Protein AF-A0A0J9XZZ1-F1 (afdb_monomer)

Structure (mmCIF, N/CA/C/O backbone):
data_AF-A0A0J9XZZ1-F1
#
_entry.id   AF-A0A0J9XZZ1-F1
#
loop_
_atom_site.group_PDB
_atom_site.id
_atom_site.type_symbol
_atom_site.label_atom_id
_atom_site.label_alt_id
_atom_site.label_comp_id
_atom_site.label_asym_id
_atom_site.label_entity_id
_atom_site.label_seq_id
_atom_site.pdbx_PDB_ins_code
_atom_site.Cartn_x
_atom_site.Cartn_y
_atom_site.Cartn_z
_atom_site.occupancy
_atom_site.B_iso_or_equiv
_atom_site.auth_seq_id
_atom_site.auth_comp_id
_atom_site.auth_asym_id
_atom_site.auth_atom_id
_atom_site.pdbx_PDB_model_num
ATOM 1 N N . MET A 1 1 ? 8.839 -20.754 -28.757 1.00 64.50 1 MET A N 1
ATOM 2 C CA . MET A 1 1 ? 7.389 -20.508 -28.489 1.00 64.50 1 MET A CA 1
ATOM 3 C C . MET A 1 1 ? 6.764 -19.363 -29.302 1.00 64.50 1 MET A C 1
ATOM 5 O O . MET A 1 1 ? 5.674 -19.524 -29.850 1.00 64.50 1 MET A O 1
ATOM 9 N N . LEU A 1 2 ? 7.441 -18.215 -29.410 1.00 64.81 2 LEU A N 1
ATOM 10 C CA . LEU A 1 2 ? 6.966 -17.038 -30.154 1.00 64.81 2 LEU A CA 1
ATOM 11 C C . LEU A 1 2 ? 6.678 -17.284 -31.640 1.00 64.81 2 LEU A C 1
ATOM 13 O O . LEU A 1 2 ? 5.812 -16.622 -32.200 1.00 64.81 2 LEU A O 1
ATOM 17 N N . THR A 1 3 ? 7.357 -18.243 -32.272 1.00 63.38 3 THR A N 1
ATOM 18 C CA . THR A 1 3 ? 7.111 -18.640 -33.668 1.00 63.38 3 THR A CA 1
ATOM 19 C C . THR A 1 3 ? 5.689 -19.161 -33.862 1.00 63.38 3 THR A C 1
ATOM 21 O O . THR A 1 3 ? 4.985 -18.672 -34.736 1.00 63.38 3 THR A O 1
ATOM 24 N N . ASN A 1 4 ? 5.213 -20.037 -32.970 1.00 64.00 4 ASN A N 1
ATOM 25 C CA . ASN A 1 4 ? 3.842 -20.557 -33.011 1.00 64.00 4 ASN A CA 1
ATOM 26 C C . ASN A 1 4 ? 2.817 -19.441 -32.767 1.00 64.00 4 ASN A C 1
ATOM 28 O O . ASN A 1 4 ? 1.754 -19.420 -33.378 1.00 64.00 4 ASN A O 1
ATOM 32 N N . LEU A 1 5 ? 3.138 -18.487 -31.888 1.00 65.00 5 LEU A N 1
ATOM 33 C CA . LEU A 1 5 ? 2.266 -17.351 -31.584 1.00 65.00 5 LEU A CA 1
ATOM 34 C C . LEU A 1 5 ? 2.201 -16.369 -32.768 1.00 65.00 5 LEU A C 1
ATOM 36 O O . LEU A 1 5 ? 1.116 -15.927 -33.135 1.00 65.00 5 LEU A O 1
ATOM 40 N N . ARG A 1 6 ? 3.333 -16.116 -33.441 1.00 66.94 6 ARG A N 1
ATOM 41 C CA . ARG A 1 6 ? 3.401 -15.373 -34.710 1.00 66.94 6 ARG A CA 1
ATOM 42 C C . ARG A 1 6 ? 2.618 -16.074 -35.816 1.00 66.94 6 ARG A C 1
ATOM 44 O O . ARG A 1 6 ? 1.860 -15.417 -36.518 1.00 66.94 6 ARG A O 1
ATOM 51 N N . GLU A 1 7 ? 2.747 -17.389 -35.952 1.00 64.19 7 GLU A N 1
ATOM 52 C CA . GLU A 1 7 ? 1.983 -18.183 -36.922 1.00 64.19 7 GLU A CA 1
ATOM 53 C C . GLU A 1 7 ? 0.475 -18.125 -36.653 1.00 64.19 7 GLU A C 1
ATOM 55 O O . GLU A 1 7 ? -0.301 -17.917 -37.585 1.00 64.19 7 GLU A O 1
ATOM 60 N N . LEU A 1 8 ? 0.049 -18.220 -35.388 1.00 61.28 8 LEU A N 1
ATOM 61 C CA . LEU A 1 8 ? -1.353 -18.070 -34.989 1.00 61.28 8 LEU A CA 1
ATOM 62 C C . LEU A 1 8 ? -1.887 -16.657 -35.269 1.00 61.28 8 LEU A C 1
ATOM 64 O O . LEU A 1 8 ? -2.988 -16.520 -35.804 1.0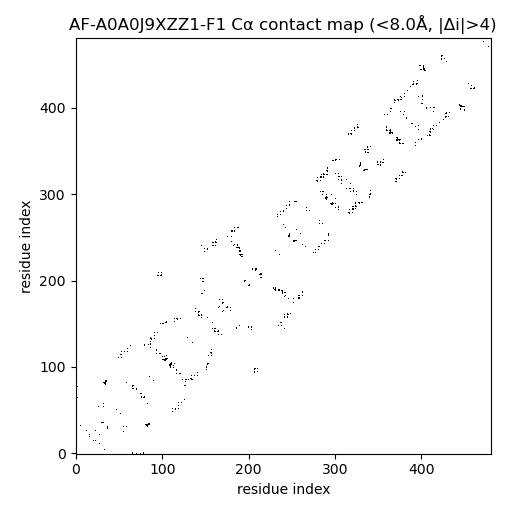0 61.28 8 LEU A O 1
ATOM 68 N N . CYS A 1 9 ? -1.113 -15.612 -34.962 1.00 62.59 9 CYS A N 1
ATOM 69 C CA . CYS A 1 9 ? -1.473 -14.225 -35.270 1.00 62.59 9 CYS A CA 1
ATOM 70 C C . CYS A 1 9 ? -1.586 -13.990 -36.784 1.00 62.59 9 CYS A C 1
ATOM 72 O O . CYS A 1 9 ? -2.584 -13.433 -37.243 1.00 62.59 9 CYS A O 1
ATOM 74 N N . ASN A 1 10 ? -0.621 -14.481 -37.564 1.00 63.28 10 ASN A N 1
ATOM 75 C CA . ASN A 1 10 ? -0.628 -14.383 -39.024 1.00 63.28 10 ASN A CA 1
ATOM 76 C C . ASN A 1 10 ? -1.812 -15.157 -39.633 1.00 63.28 10 ASN A C 1
ATOM 78 O O . ASN A 1 10 ? -2.473 -14.669 -40.551 1.00 63.28 10 ASN A O 1
ATOM 82 N N . ALA A 1 11 ? -2.143 -16.334 -39.092 1.00 60.34 11 ALA A N 1
ATOM 83 C CA . ALA A 1 11 ? -3.297 -17.124 -39.518 1.00 60.34 11 ALA A CA 1
ATOM 84 C C . ALA A 1 11 ? -4.641 -16.455 -39.171 1.00 60.34 11 ALA A C 1
ATOM 86 O O . ALA A 1 11 ? -5.602 -16.567 -39.936 1.00 60.34 11 ALA A O 1
ATOM 87 N N . ALA A 1 12 ? -4.727 -15.746 -38.041 1.00 60.12 12 ALA A N 1
ATOM 88 C CA . ALA A 1 12 ? -5.909 -14.977 -37.653 1.00 60.12 12 ALA A CA 1
ATOM 89 C C . ALA A 1 12 ? -6.093 -13.715 -38.518 1.00 60.12 12 ALA A C 1
ATOM 91 O O . ALA A 1 12 ? -7.214 -13.432 -38.944 1.00 60.12 12 ALA A O 1
ATOM 92 N N . GLN A 1 13 ? -5.005 -13.006 -38.844 1.00 58.94 13 GLN A N 1
ATOM 93 C CA . GLN A 1 13 ? -5.016 -11.875 -39.782 1.00 58.94 13 GLN A CA 1
ATOM 94 C C . GLN A 1 13 ? -5.442 -12.307 -41.192 1.00 58.94 13 GLN A C 1
ATOM 96 O O . GLN A 1 13 ? -6.276 -11.654 -41.811 1.00 58.94 13 GLN A O 1
ATOM 101 N N . ALA A 1 14 ? -4.951 -13.449 -41.681 1.00 57.34 14 ALA A N 1
ATOM 102 C CA . ALA A 1 14 ? -5.365 -13.987 -42.977 1.00 57.34 14 ALA A CA 1
ATOM 103 C C . ALA A 1 14 ? -6.866 -14.343 -43.026 1.00 57.34 14 ALA A C 1
ATOM 105 O O . ALA A 1 14 ? -7.495 -14.216 -44.075 1.00 57.34 14 ALA A O 1
ATOM 106 N N . LYS A 1 15 ? -7.461 -14.756 -41.896 1.00 54.59 15 LYS A N 1
ATOM 107 C CA . LYS A 1 15 ? -8.899 -15.064 -41.791 1.00 54.59 15 LYS A CA 1
ATOM 108 C C . LYS A 1 15 ? -9.785 -13.818 -41.698 1.00 54.59 15 LYS A C 1
ATOM 110 O O . LYS A 1 15 ? -10.879 -13.839 -42.254 1.00 54.59 15 LYS A O 1
ATOM 115 N N . SER A 1 16 ? -9.343 -12.744 -41.038 1.00 51.41 16 SER A N 1
ATOM 116 C CA . SER A 1 16 ? -10.154 -11.523 -40.888 1.00 51.41 16 SER A CA 1
ATOM 117 C C . SER A 1 16 ? -10.331 -10.752 -42.200 1.00 51.41 16 SER A C 1
ATOM 119 O O . SER A 1 16 ? -11.378 -10.150 -42.404 1.00 51.41 16 SER A O 1
ATOM 121 N N . VAL A 1 17 ? -9.370 -10.841 -43.128 1.00 52.34 17 VAL A N 1
ATOM 122 C CA . VAL A 1 17 ? -9.459 -10.247 -44.479 1.00 52.34 17 VAL A CA 1
ATOM 123 C C . VAL A 1 17 ? -10.588 -10.871 -45.320 1.00 52.34 17 VAL A C 1
ATOM 125 O O . VAL A 1 17 ? -11.098 -10.236 -46.240 1.00 52.34 17 VAL A O 1
ATOM 128 N N . VAL A 1 18 ? -11.015 -12.098 -45.001 1.00 49.97 18 VAL A N 1
ATOM 129 C CA . VAL A 1 18 ? -12.021 -12.855 -45.773 1.00 49.97 18 VAL A CA 1
ATOM 130 C C . VAL A 1 18 ? -13.457 -12.572 -45.310 1.00 49.97 18 VAL A C 1
ATOM 132 O O . VAL A 1 18 ? -14.404 -12.750 -46.073 1.00 49.97 18 VAL A O 1
ATOM 135 N N . THR A 1 19 ? -13.645 -12.085 -44.085 1.00 46.50 19 THR A N 1
ATOM 136 C CA . THR A 1 19 ? -14.959 -11.729 -43.535 1.00 46.50 19 THR A CA 1
ATOM 137 C C . THR A 1 19 ? -15.052 -10.219 -43.375 1.00 46.50 19 THR A C 1
ATOM 139 O O . THR A 1 19 ? -14.354 -9.653 -42.545 1.00 46.50 19 THR A O 1
ATOM 142 N N . SER A 1 20 ? -15.942 -9.560 -44.121 1.00 41.78 20 SER A N 1
ATOM 143 C CA . SER A 1 20 ? -16.203 -8.110 -44.080 1.00 41.78 20 SER A CA 1
ATOM 144 C C . SER A 1 20 ? -16.863 -7.618 -42.776 1.00 41.78 20 SER A C 1
ATOM 146 O O . SER A 1 20 ? -17.729 -6.746 -42.802 1.00 41.78 20 SER A O 1
ATOM 148 N N . MET A 1 21 ? -16.505 -8.199 -41.632 1.00 37.62 21 MET A N 1
ATOM 149 C CA . MET A 1 21 ? -16.756 -7.621 -40.320 1.00 37.62 21 MET A CA 1
ATOM 150 C C . MET A 1 21 ? -15.514 -6.844 -39.922 1.00 37.62 21 MET A C 1
ATOM 152 O O . MET A 1 21 ? -14.434 -7.420 -39.819 1.00 37.62 21 MET A O 1
ATOM 156 N N . THR A 1 22 ? -15.674 -5.544 -39.686 1.00 35.34 22 THR A N 1
ATOM 157 C CA . THR A 1 22 ? -14.676 -4.720 -39.010 1.00 35.34 22 THR A CA 1
ATOM 158 C C . THR A 1 22 ? -14.325 -5.397 -37.686 1.00 35.34 22 THR A C 1
ATOM 160 O O . THR A 1 22 ? -15.175 -5.460 -36.793 1.00 35.34 22 THR A O 1
ATOM 163 N N . PRO A 1 23 ? -13.101 -5.934 -37.526 1.00 40.81 23 PRO A N 1
ATOM 164 C CA . PRO A 1 23 ? -12.643 -6.377 -36.222 1.00 40.81 23 PRO A CA 1
ATOM 165 C C . PRO A 1 23 ? -12.638 -5.159 -3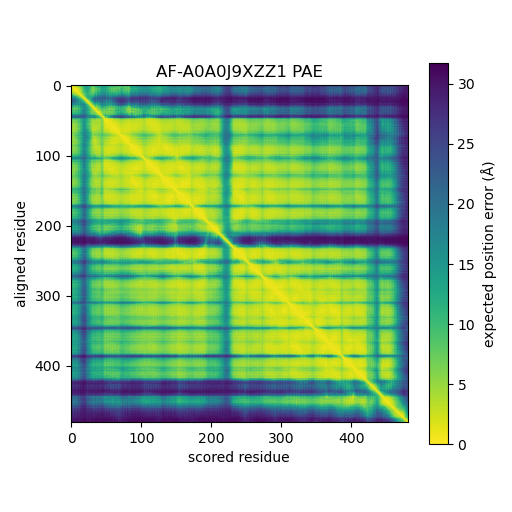5.294 1.00 40.81 23 PRO A C 1
ATOM 167 O O . PRO A 1 23 ? -12.669 -4.018 -35.758 1.00 40.81 23 PRO A O 1
ATOM 170 N N . CYS A 1 24 ? -12.529 -5.369 -33.987 1.00 38.25 24 CYS A N 1
ATOM 171 C CA . CYS A 1 24 ? -12.022 -4.330 -33.094 1.00 38.25 24 CYS A CA 1
ATOM 172 C C . CYS A 1 24 ? -10.609 -3.942 -33.600 1.00 38.25 24 CYS A C 1
ATOM 174 O O . CYS A 1 24 ? -9.622 -4.610 -33.293 1.00 38.25 24 CYS A O 1
ATOM 176 N N . ALA A 1 25 ? -10.541 -2.980 -34.526 1.00 37.47 25 ALA A N 1
ATOM 177 C CA . ALA A 1 25 ? -9.482 -2.881 -35.533 1.00 37.47 25 ALA A CA 1
ATOM 178 C C . ALA A 1 25 ? -8.163 -2.319 -34.986 1.00 37.47 25 ALA A C 1
ATOM 180 O O . ALA A 1 25 ? -7.129 -2.446 -35.636 1.00 37.47 25 ALA A O 1
ATOM 181 N N . ASP A 1 26 ? -8.162 -1.790 -33.764 1.00 43.53 26 ASP A N 1
ATOM 182 C CA . ASP A 1 26 ? -6.988 -1.128 -33.193 1.00 43.53 26 ASP A CA 1
ATOM 183 C C . ASP A 1 26 ? -5.968 -2.085 -32.560 1.00 43.53 26 ASP A C 1
ATOM 185 O O . ASP A 1 26 ? -4.861 -1.661 -32.229 1.00 43.53 26 ASP A O 1
ATOM 189 N N . PHE A 1 27 ? -6.289 -3.372 -32.400 1.00 41.88 27 PHE A N 1
ATOM 190 C CA . PHE A 1 27 ? -5.329 -4.372 -31.905 1.00 41.88 27 PHE A CA 1
ATOM 191 C C . PHE A 1 27 ? -4.660 -5.183 -33.021 1.00 41.88 27 PHE A C 1
ATOM 193 O O . PHE A 1 27 ? -3.618 -5.786 -32.785 1.00 41.88 27 PHE A O 1
ATOM 200 N N . VAL A 1 28 ? -5.234 -5.202 -34.230 1.00 43.03 28 VAL A N 1
ATOM 201 C CA . VAL A 1 28 ? -4.797 -6.088 -35.327 1.00 43.03 28 VAL A CA 1
ATOM 202 C C . VAL A 1 28 ? -3.714 -5.444 -36.202 1.00 43.03 28 VAL A C 1
ATOM 204 O O . VAL A 1 28 ? -2.901 -6.168 -36.774 1.00 43.03 28 VAL A O 1
ATOM 207 N N . SER A 1 29 ? -3.660 -4.107 -36.277 1.00 48.28 29 SER A N 1
ATOM 208 C CA . SER A 1 29 ? -2.604 -3.361 -36.986 1.00 48.28 29 SER A CA 1
ATOM 209 C C . SER A 1 29 ? -1.336 -3.131 -36.154 1.00 48.28 29 SER A C 1
ATOM 211 O O . SER A 1 29 ? -0.308 -2.753 -36.707 1.00 48.28 29 SER A O 1
ATOM 213 N N . TYR A 1 30 ? -1.397 -3.359 -34.839 1.00 55.81 30 TYR A N 1
ATOM 214 C CA . TYR A 1 30 ? -0.281 -3.163 -33.919 1.00 55.81 30 TYR A CA 1
ATOM 215 C C . TYR A 1 30 ? 0.553 -4.442 -33.830 1.00 55.81 30 TYR A C 1
ATOM 217 O O . TYR A 1 30 ? 0.082 -5.470 -33.336 1.00 55.81 30 TYR A O 1
ATOM 225 N N . ASN A 1 31 ? 1.805 -4.391 -34.290 1.00 65.19 31 ASN A N 1
ATOM 226 C CA . ASN A 1 31 ? 2.713 -5.533 -34.209 1.00 65.19 31 ASN A CA 1
ATOM 227 C C . ASN A 1 31 ? 3.281 -5.668 -32.787 1.00 65.19 31 ASN A C 1
ATOM 229 O O . ASN A 1 31 ? 4.442 -5.366 -32.523 1.00 65.19 31 ASN A O 1
ATOM 233 N N . ILE A 1 32 ? 2.444 -6.129 -31.853 1.00 65.31 32 ILE A N 1
ATOM 234 C CA . ILE A 1 32 ? 2.807 -6.310 -30.438 1.00 65.31 32 ILE A CA 1
ATOM 235 C C . ILE A 1 32 ? 3.982 -7.279 -30.233 1.00 65.31 32 ILE A C 1
ATOM 237 O O . ILE A 1 32 ? 4.609 -7.266 -29.178 1.00 65.31 32 ILE A O 1
ATOM 241 N N . LEU A 1 33 ? 4.279 -8.096 -31.251 1.00 62.78 33 LEU A N 1
ATOM 242 C CA . LEU A 1 33 ? 5.338 -9.104 -31.279 1.00 62.78 33 LEU A CA 1
ATOM 243 C C . LEU A 1 33 ? 6.678 -8.570 -31.817 1.00 62.78 33 LEU A C 1
ATOM 245 O O . LEU A 1 33 ? 7.593 -9.368 -32.059 1.00 62.78 33 LEU A O 1
ATOM 249 N N . ASP A 1 34 ? 6.775 -7.260 -32.056 1.00 70.81 34 ASP A N 1
ATOM 250 C CA . ASP A 1 34 ? 7.994 -6.574 -32.479 1.00 70.81 34 ASP A CA 1
ATOM 251 C C . ASP A 1 34 ? 8.576 -5.745 -31.331 1.00 70.81 34 ASP A C 1
ATOM 253 O O . ASP A 1 34 ? 7.894 -4.918 -30.730 1.00 70.81 34 ASP A O 1
ATOM 257 N N . ARG A 1 35 ? 9.877 -5.904 -31.089 1.00 69.94 35 ARG A N 1
ATOM 258 C CA . ARG A 1 35 ? 10.663 -5.097 -30.148 1.00 69.94 35 ARG A CA 1
ATOM 259 C C . ARG A 1 35 ? 10.578 -3.581 -30.360 1.00 69.94 35 ARG A C 1
ATOM 261 O O . ARG A 1 35 ? 10.976 -2.843 -29.471 1.00 69.94 35 ARG A O 1
ATOM 268 N N . ARG A 1 36 ? 10.127 -3.096 -31.525 1.00 72.31 36 ARG A N 1
ATOM 269 C CA . ARG A 1 36 ? 9.931 -1.669 -31.858 1.00 72.31 36 ARG A CA 1
ATOM 270 C C . ARG A 1 36 ? 8.518 -1.153 -31.579 1.00 72.31 36 ARG A C 1
ATOM 272 O O . ARG A 1 36 ? 8.249 0.016 -31.846 1.00 72.31 36 ARG A O 1
ATOM 279 N N . ASN A 1 37 ? 7.633 -1.982 -31.034 1.00 70.19 37 ASN A N 1
ATOM 280 C CA . ASN A 1 37 ? 6.243 -1.637 -30.725 1.00 70.19 37 ASN A CA 1
ATOM 281 C C . ASN A 1 37 ? 6.098 -0.341 -29.880 1.00 70.19 37 ASN A C 1
ATOM 283 O O . ASN A 1 37 ? 5.186 0.458 -30.094 1.00 70.19 37 ASN A O 1
ATOM 287 N N . TYR A 1 38 ? 7.061 -0.056 -28.999 1.00 68.94 38 TYR A N 1
ATOM 288 C CA . TYR A 1 38 ? 7.124 1.156 -28.178 1.00 68.94 38 TYR A CA 1
ATOM 289 C C . TYR A 1 38 ? 7.368 2.452 -28.964 1.00 68.94 38 TYR A C 1
ATOM 291 O O . TYR A 1 38 ? 6.961 3.520 -28.508 1.00 68.94 38 TYR A O 1
ATOM 299 N N . ALA A 1 39 ? 7.981 2.393 -30.151 1.00 65.75 39 ALA A N 1
ATOM 300 C CA . ALA A 1 39 ? 8.213 3.578 -30.976 1.00 65.75 39 ALA A CA 1
ATOM 301 C C . ALA A 1 39 ? 6.892 4.154 -31.513 1.00 65.75 39 ALA A C 1
ATOM 303 O O . ALA A 1 39 ? 6.690 5.366 -31.490 1.00 65.75 39 ALA A O 1
ATOM 304 N N . GLU A 1 40 ? 5.953 3.294 -31.915 1.00 64.50 40 GLU A N 1
ATOM 305 C CA . GLU A 1 40 ? 4.607 3.719 -32.321 1.00 64.50 40 GLU A CA 1
ATOM 306 C C . GLU A 1 40 ? 3.821 4.314 -31.144 1.00 64.50 40 GLU A C 1
ATOM 308 O O . GLU A 1 40 ? 3.109 5.303 -31.319 1.00 64.50 40 GLU A O 1
ATOM 313 N N . MET A 1 41 ? 4.009 3.774 -29.931 1.00 67.06 41 MET A N 1
ATOM 314 C CA . MET A 1 41 ? 3.420 4.331 -28.704 1.00 67.06 41 MET A CA 1
ATOM 315 C C . MET A 1 41 ? 4.002 5.708 -28.343 1.00 67.06 41 MET A C 1
ATOM 317 O O . MET A 1 41 ? 3.296 6.540 -27.780 1.00 67.06 41 MET A O 1
ATOM 321 N N . ARG A 1 42 ? 5.266 5.978 -28.697 1.00 60.62 42 ARG A N 1
ATOM 322 C CA . ARG A 1 42 ? 5.959 7.251 -28.430 1.00 60.62 42 ARG A CA 1
ATOM 323 C C . ARG A 1 42 ? 5.495 8.404 -29.326 1.00 60.62 42 ARG A C 1
ATOM 325 O O . ARG A 1 42 ? 5.581 9.559 -28.921 1.00 60.62 42 ARG A O 1
ATOM 332 N N . HIS A 1 43 ? 5.039 8.109 -30.543 1.00 55.94 43 HIS A N 1
ATOM 333 C CA . HIS A 1 43 ? 4.704 9.121 -31.555 1.00 55.94 43 HIS A CA 1
ATOM 334 C C . HIS A 1 43 ? 3.210 9.435 -31.662 1.00 55.94 43 HIS A C 1
ATOM 336 O O . HIS A 1 43 ? 2.827 10.370 -32.365 1.00 55.94 43 HIS A O 1
ATOM 342 N N . SER A 1 44 ? 2.350 8.688 -30.972 1.00 53.66 44 SER A N 1
ATOM 343 C CA . SER A 1 44 ? 0.908 8.860 -31.083 1.00 53.66 44 SER A CA 1
ATOM 344 C C . SER A 1 44 ? 0.362 9.885 -30.090 1.00 53.66 44 SER A C 1
ATOM 346 O O . SER A 1 44 ? -0.310 9.534 -29.122 1.00 53.66 44 SER A O 1
ATOM 348 N N . SER A 1 45 ? 0.607 11.165 -30.352 1.00 46.12 45 SER A N 1
ATOM 349 C CA . SER A 1 45 ? 0.080 12.300 -29.575 1.00 46.12 45 SER A CA 1
ATOM 350 C C . SER A 1 45 ? -1.458 12.427 -29.572 1.00 46.12 45 SER A C 1
ATOM 352 O O . SER A 1 45 ? -1.987 13.312 -28.911 1.00 46.12 45 SER A O 1
ATOM 354 N N . ASN A 1 46 ? -2.176 11.542 -30.276 1.00 49.00 46 ASN A N 1
ATOM 355 C CA . ASN A 1 46 ? -3.638 11.530 -30.426 1.00 49.00 46 ASN A CA 1
ATOM 356 C C . ASN A 1 46 ? -4.300 10.188 -30.049 1.00 49.00 46 ASN A C 1
ATOM 358 O O . ASN A 1 46 ? -5.478 9.981 -30.342 1.00 49.00 46 ASN A O 1
ATOM 362 N N . ASN A 1 47 ? -3.569 9.249 -29.441 1.00 61.09 47 ASN A N 1
ATOM 363 C CA . ASN A 1 47 ? -4.131 7.933 -29.140 1.00 61.09 47 ASN A CA 1
ATOM 364 C C . ASN A 1 47 ? -4.903 7.912 -27.819 1.00 61.09 47 ASN A C 1
ATOM 366 O O . ASN A 1 47 ? -4.472 8.434 -26.795 1.00 61.09 47 ASN A O 1
ATOM 370 N N . ASN A 1 48 ? -6.044 7.228 -27.854 1.00 78.12 48 ASN A N 1
ATOM 371 C CA . ASN A 1 48 ? -6.870 6.938 -26.694 1.00 78.12 48 ASN A CA 1
ATOM 372 C C . ASN A 1 48 ? -6.045 6.203 -25.614 1.00 78.12 48 ASN A C 1
ATOM 374 O O . ASN A 1 48 ? -5.568 5.089 -25.850 1.00 78.12 48 ASN A O 1
ATOM 378 N N . LEU A 1 49 ? -5.908 6.801 -24.422 1.00 81.06 49 LEU A N 1
ATOM 379 C CA . LEU A 1 49 ? -5.140 6.240 -23.301 1.00 81.06 49 LEU A CA 1
ATOM 380 C C . LEU A 1 49 ? -5.600 4.828 -22.905 1.00 81.06 49 LEU A C 1
ATOM 382 O O . LEU A 1 49 ? -4.773 4.018 -22.495 1.00 81.06 49 LEU A O 1
ATOM 386 N N . TYR A 1 50 ? -6.881 4.487 -23.094 1.00 81.50 50 TYR A N 1
ATOM 387 C CA . TYR A 1 50 ? -7.379 3.124 -22.875 1.00 81.50 50 TYR A CA 1
ATOM 388 C C . TYR A 1 50 ? -6.715 2.104 -23.807 1.00 81.50 50 TYR A C 1
ATOM 390 O O . TYR A 1 50 ? -6.375 1.000 -23.382 1.00 81.50 50 TYR A O 1
ATOM 398 N N . VAL A 1 51 ? -6.502 2.470 -25.074 1.00 80.62 51 VAL A N 1
ATOM 399 C CA . VAL A 1 51 ? -5.849 1.600 -26.062 1.00 80.62 51 VAL A CA 1
ATOM 400 C C . VAL A 1 51 ? -4.370 1.439 -25.720 1.00 80.62 51 VAL A C 1
ATOM 402 O O . VAL A 1 51 ? -3.856 0.323 -25.759 1.00 80.62 51 VAL A O 1
ATOM 405 N N . ILE A 1 52 ? -3.697 2.524 -25.326 1.00 81.25 52 ILE A N 1
ATOM 406 C CA . ILE A 1 52 ? -2.287 2.486 -24.908 1.00 81.25 52 ILE A CA 1
ATOM 407 C C . ILE A 1 52 ? -2.120 1.598 -23.668 1.00 81.25 52 ILE A C 1
ATOM 409 O O . ILE A 1 52 ? -1.305 0.675 -23.685 1.00 81.25 52 ILE A O 1
ATOM 413 N N . ALA A 1 53 ? -2.935 1.812 -22.631 1.00 83.69 53 ALA A N 1
ATOM 414 C CA . ALA A 1 53 ? -2.918 1.000 -21.417 1.00 83.69 53 ALA A CA 1
ATOM 415 C C . ALA A 1 53 ? -3.155 -0.488 -21.727 1.00 83.69 53 ALA A C 1
ATOM 417 O O . ALA A 1 53 ? -2.412 -1.346 -21.248 1.00 83.69 53 ALA A O 1
ATOM 418 N N . GLY A 1 54 ? -4.134 -0.797 -22.586 1.00 82.31 54 GLY A N 1
ATOM 419 C CA . GLY A 1 54 ? -4.411 -2.164 -23.030 1.00 82.31 54 GLY A CA 1
ATOM 420 C C . GLY A 1 54 ? -3.238 -2.804 -23.778 1.00 82.31 54 GLY A C 1
ATOM 421 O O . GLY A 1 54 ? -2.891 -3.952 -23.509 1.00 82.31 54 GLY A O 1
ATOM 422 N N . ARG A 1 55 ? -2.577 -2.067 -24.679 1.00 83.75 55 ARG A N 1
ATOM 423 C CA . ARG A 1 55 ? -1.408 -2.562 -25.427 1.00 83.75 55 ARG A CA 1
ATOM 424 C C . ARG A 1 55 ? -0.215 -2.850 -24.518 1.00 83.75 55 ARG A C 1
ATOM 426 O O . ARG A 1 55 ? 0.404 -3.900 -24.670 1.00 83.75 55 ARG A O 1
ATOM 433 N N . ILE A 1 56 ? 0.085 -1.965 -23.566 1.00 85.62 56 ILE A N 1
ATOM 434 C CA . ILE A 1 56 ? 1.186 -2.160 -22.608 1.00 85.62 56 ILE A CA 1
ATOM 435 C C . ILE A 1 56 ? 0.886 -3.341 -21.681 1.00 85.62 56 ILE A C 1
ATOM 437 O O . ILE A 1 56 ? 1.765 -4.167 -21.444 1.00 85.62 56 ILE A O 1
ATOM 441 N N . TYR A 1 57 ? -0.357 -3.463 -21.206 1.00 85.75 57 TYR A N 1
ATOM 442 C CA . TYR A 1 57 ? -0.779 -4.606 -20.400 1.00 85.75 57 TYR A CA 1
ATOM 443 C C . TYR A 1 57 ? -0.569 -5.928 -21.147 1.00 85.75 57 TYR A C 1
ATOM 445 O O . TYR A 1 57 ? 0.080 -6.831 -20.623 1.00 85.75 57 TYR A O 1
ATOM 453 N N . ILE A 1 58 ? -1.040 -6.022 -22.396 1.00 84.94 58 ILE A N 1
ATOM 454 C CA . ILE A 1 58 ? -0.854 -7.224 -23.218 1.00 84.94 58 ILE A CA 1
ATOM 455 C C . ILE A 1 58 ? 0.641 -7.491 -23.441 1.00 84.94 58 ILE A C 1
ATOM 457 O O . ILE A 1 58 ? 1.080 -8.626 -23.281 1.00 84.94 58 ILE A O 1
ATOM 461 N N . TRP A 1 59 ? 1.441 -6.465 -23.747 1.00 87.19 59 TRP A N 1
ATOM 462 C CA . TRP A 1 59 ? 2.886 -6.613 -23.938 1.00 87.19 59 TRP A CA 1
ATOM 463 C C . TRP A 1 59 ? 3.573 -7.212 -22.702 1.00 87.19 59 TRP A C 1
ATOM 465 O O . TRP A 1 59 ? 4.331 -8.178 -22.827 1.00 87.19 59 TRP A O 1
ATOM 475 N N . ARG A 1 60 ? 3.236 -6.716 -21.506 1.00 89.50 60 ARG A N 1
ATOM 476 C CA . ARG A 1 60 ? 3.712 -7.262 -20.229 1.00 89.50 60 ARG A CA 1
ATOM 477 C C . ARG A 1 60 ? 3.281 -8.703 -20.017 1.00 89.50 60 ARG A C 1
ATOM 479 O O . ARG A 1 60 ? 4.122 -9.546 -19.719 1.00 89.50 60 ARG A O 1
ATOM 486 N N . SER A 1 61 ? 2.002 -9.003 -20.227 1.00 88.88 61 SER A N 1
ATOM 487 C CA . SER A 1 61 ? 1.482 -10.363 -20.084 1.00 88.88 61 SER A CA 1
ATOM 488 C C . SER A 1 61 ? 2.135 -11.346 -21.057 1.00 88.88 61 SER A C 1
ATOM 490 O O . SER A 1 61 ? 2.362 -12.493 -20.685 1.00 88.88 61 SER A O 1
ATOM 492 N N . LEU A 1 62 ? 2.486 -10.922 -22.278 1.00 87.56 62 LEU A N 1
ATOM 493 C CA . LEU A 1 62 ? 3.236 -11.768 -23.211 1.00 87.56 62 LEU A CA 1
ATOM 494 C C . LEU A 1 62 ? 4.661 -12.037 -22.726 1.00 87.56 62 LEU A C 1
ATOM 496 O O . LEU A 1 62 ? 5.120 -13.173 -22.841 1.00 87.56 62 LEU A O 1
ATOM 500 N N . CYS A 1 63 ? 5.352 -11.030 -22.185 1.00 89.38 63 CYS A N 1
ATOM 501 C CA . CYS A 1 63 ? 6.694 -11.215 -21.629 1.00 89.38 63 CYS A CA 1
ATOM 502 C C . CYS A 1 63 ? 6.662 -12.192 -20.444 1.00 89.38 63 CYS A C 1
ATOM 504 O O . CYS A 1 63 ? 7.417 -13.163 -20.438 1.00 89.38 63 CYS A O 1
ATOM 506 N N . GLU A 1 64 ? 5.725 -12.006 -19.509 1.00 91.00 64 GLU A N 1
ATOM 507 C CA . GLU A 1 64 ? 5.503 -12.915 -18.374 1.00 91.00 64 GLU A CA 1
ATOM 508 C C . GLU A 1 64 ? 5.157 -14.336 -18.842 1.00 91.00 64 GLU A C 1
ATOM 510 O O . GLU A 1 64 ? 5.713 -15.315 -18.346 1.00 91.00 64 GLU A O 1
ATOM 515 N N . TYR A 1 65 ? 4.277 -14.467 -19.839 1.00 89.00 65 TYR A N 1
ATOM 516 C CA . TYR A 1 65 ? 3.923 -15.763 -20.414 1.00 89.00 65 TYR A CA 1
ATOM 517 C C . TYR A 1 65 ? 5.143 -16.470 -21.014 1.00 89.00 65 TYR A C 1
ATOM 519 O O . TYR A 1 65 ? 5.345 -17.656 -20.747 1.00 89.00 65 TYR A O 1
ATOM 527 N N . CYS A 1 66 ? 5.972 -15.754 -21.782 1.00 87.94 66 CYS A N 1
ATOM 528 C CA . CYS A 1 66 ? 7.193 -16.313 -22.360 1.00 87.94 66 CYS A CA 1
ATOM 529 C C . CYS A 1 66 ? 8.179 -16.745 -21.270 1.00 87.94 66 CYS A C 1
ATOM 531 O O . CYS A 1 66 ? 8.769 -17.812 -21.386 1.00 87.94 66 CYS A O 1
ATOM 533 N N . GLN A 1 67 ? 8.323 -15.968 -20.193 1.00 87.69 67 GLN A N 1
ATOM 534 C CA . GLN A 1 67 ? 9.185 -16.328 -19.065 1.00 87.69 67 GLN A CA 1
ATOM 535 C C . GLN A 1 67 ? 8.722 -17.593 -18.341 1.00 87.69 67 GLN A C 1
ATOM 537 O O . GLN A 1 67 ? 9.548 -18.443 -18.019 1.00 87.69 67 GLN A O 1
ATOM 542 N N . LEU A 1 68 ? 7.418 -17.721 -18.086 1.00 88.31 68 LEU A N 1
ATOM 543 C CA . LEU A 1 68 ? 6.858 -18.843 -17.329 1.00 88.31 68 LEU A CA 1
ATOM 544 C C . LEU A 1 68 ? 6.813 -20.152 -18.122 1.00 88.31 68 LEU A C 1
ATOM 546 O O . LEU A 1 68 ? 6.829 -21.222 -17.519 1.00 88.31 68 LEU A O 1
ATOM 550 N N . ASN A 1 69 ? 6.719 -20.077 -19.451 1.00 87.00 69 ASN A N 1
ATOM 551 C CA . ASN A 1 69 ? 6.505 -21.250 -20.300 1.00 87.00 69 ASN A CA 1
ATOM 552 C C . ASN A 1 69 ? 7.725 -21.616 -21.160 1.00 87.00 69 ASN A C 1
ATOM 554 O O . ASN A 1 69 ? 7.625 -22.550 -21.958 1.00 87.00 69 ASN A O 1
ATOM 558 N N . ALA A 1 70 ? 8.832 -20.866 -21.074 1.00 86.94 70 ALA A N 1
ATOM 559 C CA . ALA A 1 70 ? 10.031 -21.138 -21.863 1.00 86.94 70 ALA A CA 1
ATOM 560 C C . ALA A 1 70 ? 10.533 -22.564 -21.606 1.00 86.94 70 ALA A C 1
ATOM 562 O O . ALA A 1 70 ? 10.583 -23.018 -20.463 1.00 86.94 70 ALA A O 1
ATOM 563 N N . VAL A 1 71 ? 10.901 -23.266 -22.679 1.00 88.88 71 VAL A N 1
ATOM 564 C CA . VAL A 1 71 ? 11.385 -24.654 -22.579 1.00 88.88 71 VAL A CA 1
ATOM 565 C C . VAL A 1 71 ? 12.739 -24.708 -21.869 1.00 88.88 71 VAL A C 1
ATOM 567 O O . VAL A 1 71 ? 13.003 -25.618 -21.085 1.00 88.88 71 VAL A O 1
ATOM 570 N N . ASP A 1 72 ? 13.578 -23.711 -22.132 1.00 89.00 72 ASP A N 1
ATOM 571 C CA . ASP A 1 72 ? 14.880 -23.515 -21.517 1.00 89.00 72 ASP A CA 1
ATOM 572 C C . ASP A 1 72 ? 15.247 -22.019 -21.477 1.00 89.00 72 ASP A C 1
ATOM 574 O O . ASP A 1 72 ? 14.500 -21.141 -21.920 1.00 89.00 72 ASP A O 1
ATOM 578 N N . GLU A 1 73 ? 16.418 -21.724 -20.914 1.00 86.00 73 GLU A N 1
ATOM 579 C CA . GLU A 1 73 ? 16.963 -20.368 -20.822 1.00 86.00 73 GLU A CA 1
ATOM 580 C C . GLU A 1 73 ? 17.168 -19.710 -22.196 1.00 86.00 73 GLU A C 1
ATOM 582 O O . GLU A 1 73 ? 16.938 -18.510 -22.333 1.00 86.00 73 GLU A O 1
ATOM 587 N N . ALA A 1 74 ? 17.538 -20.470 -23.230 1.00 86.88 74 ALA A N 1
ATOM 588 C CA . ALA A 1 74 ? 17.765 -19.925 -24.566 1.00 86.88 74 ALA A CA 1
ATOM 589 C C . ALA A 1 74 ? 16.445 -19.505 -25.237 1.00 86.88 74 ALA A C 1
ATOM 591 O O . ALA A 1 74 ? 16.346 -18.376 -25.715 1.00 86.88 74 ALA A O 1
ATOM 592 N N . ASP A 1 75 ? 15.402 -20.345 -25.185 1.00 84.94 75 ASP A N 1
ATOM 593 C CA . ASP A 1 75 ? 14.049 -20.003 -25.662 1.00 84.94 75 ASP A CA 1
ATOM 594 C C . ASP A 1 75 ? 13.493 -18.793 -24.898 1.00 84.94 75 ASP A C 1
ATOM 596 O O . ASP A 1 75 ? 12.830 -17.940 -25.494 1.00 84.94 75 ASP A O 1
ATOM 600 N N . ARG A 1 76 ? 13.814 -18.658 -23.601 1.00 86.62 76 ARG A N 1
ATOM 601 C CA . ARG A 1 76 ? 13.469 -17.466 -22.811 1.00 86.62 76 ARG A CA 1
ATOM 602 C C . ARG A 1 76 ? 14.151 -16.212 -23.356 1.00 86.62 76 ARG A C 1
ATOM 604 O O . ARG A 1 76 ? 13.466 -15.217 -23.601 1.00 86.62 76 ARG A O 1
ATOM 611 N N . PHE A 1 77 ? 15.472 -16.240 -23.539 1.00 86.00 77 PHE A N 1
ATOM 612 C CA . PHE A 1 77 ? 16.233 -15.090 -24.034 1.00 86.00 77 PHE A CA 1
ATOM 613 C C . PHE A 1 77 ? 15.811 -14.687 -25.446 1.00 86.00 77 PHE A C 1
ATOM 615 O O . PHE A 1 77 ? 15.545 -13.508 -25.678 1.00 86.00 77 PHE A O 1
ATOM 622 N N . ASP A 1 78 ? 15.672 -15.645 -26.363 1.00 86.25 78 ASP A N 1
ATOM 623 C CA . ASP A 1 78 ? 15.236 -15.386 -27.737 1.00 86.25 78 ASP A CA 1
ATOM 624 C C . ASP A 1 78 ? 13.830 -14.778 -27.771 1.00 86.25 78 ASP A C 1
ATOM 626 O O . ASP A 1 78 ? 13.563 -13.824 -28.510 1.00 86.25 78 ASP A O 1
ATOM 630 N N . SER A 1 79 ? 12.936 -15.298 -26.926 1.00 86.81 79 SER A N 1
ATOM 631 C CA . SER A 1 79 ? 11.569 -14.805 -26.809 1.00 86.81 79 SER A CA 1
ATOM 632 C C . SER A 1 79 ? 11.518 -13.360 -26.307 1.00 86.81 79 SER A C 1
ATOM 634 O O . SER A 1 79 ? 10.852 -12.511 -26.903 1.00 86.81 79 SER A O 1
ATOM 636 N N . LEU A 1 80 ? 12.255 -13.051 -25.240 1.00 88.50 80 LEU A N 1
ATOM 637 C CA . LEU A 1 80 ? 12.303 -11.703 -24.676 1.00 88.50 80 LEU A CA 1
ATOM 638 C C . LEU A 1 80 ? 13.030 -10.721 -25.596 1.00 88.50 80 LEU A C 1
ATOM 640 O O . LEU A 1 80 ? 12.545 -9.612 -25.782 1.00 88.50 80 LEU A O 1
ATOM 644 N N . HIS A 1 81 ? 14.119 -11.127 -26.249 1.00 85.94 81 HIS A N 1
ATOM 645 C CA . HIS A 1 81 ? 14.834 -10.290 -27.216 1.00 85.94 81 HIS A CA 1
ATOM 646 C C . HIS A 1 81 ? 13.972 -9.937 -28.444 1.00 85.94 81 HIS A C 1
ATOM 648 O O . HIS A 1 81 ? 14.145 -8.883 -29.062 1.00 85.94 81 HIS A O 1
ATOM 654 N N . ALA A 1 82 ? 13.021 -10.801 -28.813 1.00 84.12 82 ALA A N 1
ATOM 655 C CA . ALA A 1 82 ? 12.062 -10.507 -29.873 1.00 84.12 82 ALA A CA 1
ATOM 656 C C . ALA A 1 82 ? 10.979 -9.499 -29.448 1.00 84.12 82 ALA A C 1
ATOM 658 O O . ALA A 1 82 ? 10.482 -8.765 -30.305 1.00 84.12 82 ALA A O 1
ATOM 659 N N . LEU A 1 83 ? 10.613 -9.481 -28.162 1.00 85.12 83 LEU A N 1
ATOM 660 C CA . LEU A 1 83 ? 9.518 -8.676 -27.612 1.00 85.12 83 LEU A CA 1
ATOM 661 C C . LEU A 1 83 ? 9.967 -7.350 -27.000 1.00 85.12 83 LEU A C 1
ATOM 663 O O . LEU A 1 83 ? 9.188 -6.402 -26.989 1.00 85.12 83 LEU A O 1
ATOM 667 N N . LEU A 1 84 ? 11.177 -7.285 -26.456 1.00 88.75 84 LEU A N 1
ATOM 668 C CA . LEU A 1 84 ? 11.680 -6.143 -25.707 1.00 88.75 84 LEU A CA 1
ATOM 669 C C . LEU A 1 84 ? 12.742 -5.393 -26.520 1.00 88.75 84 LEU A C 1
ATOM 671 O O . LEU A 1 84 ? 13.571 -6.018 -27.190 1.00 88.75 84 LEU A O 1
ATOM 675 N N . PRO A 1 85 ? 12.764 -4.051 -26.466 1.00 89.19 85 PRO A N 1
ATOM 676 C CA . PRO A 1 85 ? 13.934 -3.294 -26.893 1.00 89.19 85 PRO A CA 1
ATOM 677 C C . PRO A 1 85 ? 15.125 -3.556 -25.961 1.00 89.19 85 PRO A C 1
ATOM 679 O O . PRO A 1 85 ? 15.042 -4.331 -25.011 1.00 89.19 85 PRO A O 1
ATOM 682 N N . ASN A 1 86 ? 16.255 -2.890 -26.206 1.00 89.06 86 ASN A N 1
ATOM 683 C CA . ASN A 1 86 ? 17.298 -2.851 -25.183 1.00 89.06 86 ASN A CA 1
ATOM 684 C C . ASN A 1 86 ? 16.800 -2.064 -23.951 1.00 89.06 86 ASN A C 1
ATOM 686 O O . ASN A 1 86 ? 15.909 -1.213 -24.047 1.00 89.06 86 ASN A O 1
ATOM 690 N N . MET A 1 87 ? 17.377 -2.353 -22.783 1.00 92.25 87 MET A N 1
ATOM 691 C CA . MET A 1 87 ? 16.933 -1.759 -21.520 1.00 92.25 87 MET A CA 1
ATOM 692 C C . MET A 1 87 ? 17.117 -0.239 -21.497 1.00 92.25 87 MET A C 1
ATOM 694 O O . MET A 1 87 ? 16.276 0.481 -20.969 1.00 92.25 87 MET A O 1
ATOM 698 N N . VAL A 1 88 ? 18.186 0.269 -22.111 1.00 92.12 88 VAL A N 1
ATOM 699 C CA . VAL A 1 88 ? 18.496 1.705 -22.159 1.00 92.12 88 VAL A CA 1
ATOM 700 C C . VAL A 1 88 ? 17.409 2.506 -22.886 1.00 92.12 88 VAL A C 1
ATOM 702 O O . VAL A 1 88 ? 16.997 3.557 -22.383 1.00 92.12 88 VAL A O 1
ATOM 705 N N . ASP A 1 89 ? 16.944 2.011 -24.033 1.00 89.88 89 ASP A N 1
ATOM 706 C CA . ASP A 1 89 ? 15.887 2.610 -24.852 1.00 89.88 89 ASP A CA 1
ATOM 707 C C . ASP A 1 89 ? 14.528 2.482 -24.167 1.00 89.88 89 ASP A C 1
ATOM 709 O O . ASP A 1 89 ? 13.717 3.411 -24.212 1.00 89.88 89 ASP A O 1
ATOM 713 N N . PHE A 1 90 ? 14.282 1.349 -23.498 1.00 92.19 90 PHE A N 1
ATOM 714 C CA . PHE A 1 90 ? 13.068 1.164 -22.715 1.00 92.19 90 PHE A CA 1
ATOM 715 C C . PHE A 1 90 ? 12.991 2.160 -21.562 1.00 92.19 90 PHE A C 1
ATOM 717 O O . PHE A 1 90 ? 11.988 2.850 -21.406 1.00 92.19 90 PHE A O 1
ATOM 724 N N . VAL A 1 91 ? 14.063 2.290 -20.781 1.00 93.38 91 VAL A N 1
ATOM 725 C CA . VAL A 1 91 ? 14.110 3.225 -19.655 1.00 93.38 91 VAL A CA 1
ATOM 726 C C . VAL A 1 91 ? 13.990 4.673 -20.142 1.00 93.38 91 VAL A C 1
ATOM 728 O O . VAL A 1 91 ? 13.308 5.465 -19.501 1.00 93.38 91 VAL A O 1
ATOM 731 N N . ASP A 1 92 ? 14.545 5.027 -21.308 1.00 89.50 92 ASP A N 1
ATOM 732 C CA . ASP A 1 92 ? 14.286 6.338 -21.931 1.00 89.50 92 ASP A CA 1
ATOM 733 C C . ASP A 1 92 ? 12.815 6.559 -22.278 1.00 89.50 92 ASP A C 1
ATOM 735 O O . ASP A 1 92 ? 12.305 7.678 -22.161 1.00 89.50 92 ASP A O 1
ATOM 739 N N . PHE A 1 93 ? 12.137 5.513 -22.743 1.00 88.69 93 PHE A N 1
ATOM 740 C CA . PHE A 1 93 ? 10.713 5.560 -23.032 1.00 88.69 93 PHE A CA 1
ATOM 741 C C . PHE A 1 93 ? 9.886 5.732 -21.750 1.00 88.69 93 PHE A C 1
ATOM 743 O O . PHE A 1 93 ? 9.004 6.595 -21.718 1.00 88.69 93 PHE A O 1
ATOM 750 N N . VAL A 1 94 ? 10.222 5.015 -20.671 1.00 91.69 94 VAL A N 1
ATOM 751 C CA . VAL A 1 94 ? 9.609 5.217 -19.346 1.00 91.69 94 VAL A CA 1
ATOM 752 C C . VAL A 1 94 ? 9.841 6.644 -18.860 1.00 91.69 94 VAL A C 1
ATOM 754 O O . VAL A 1 94 ? 8.888 7.334 -18.513 1.00 91.69 94 VAL A O 1
ATOM 757 N N . TYR A 1 95 ? 11.082 7.130 -18.915 1.00 89.94 95 TYR A N 1
ATOM 758 C CA . TYR A 1 95 ? 11.436 8.485 -18.494 1.00 89.94 95 TYR A CA 1
ATOM 759 C C . TYR A 1 95 ? 10.697 9.562 -19.300 1.00 89.94 95 TYR A C 1
ATOM 761 O O . TYR A 1 95 ? 10.219 10.547 -18.745 1.00 89.94 95 TYR A O 1
ATOM 769 N N . SER A 1 96 ? 10.545 9.362 -20.613 1.00 86.81 96 SER A N 1
ATOM 770 C CA . SER A 1 96 ? 9.758 10.265 -21.464 1.00 86.81 96 SER A CA 1
ATOM 771 C C . SER A 1 96 ? 8.274 10.253 -21.081 1.00 86.81 96 SER A C 1
ATOM 773 O O . SER A 1 96 ? 7.638 11.301 -21.083 1.00 86.81 96 SER A O 1
ATOM 775 N N . SER A 1 97 ? 7.737 9.085 -20.718 1.00 87.94 97 SER A N 1
ATOM 776 C CA . SER A 1 97 ? 6.345 8.941 -20.275 1.00 87.94 97 SER A CA 1
ATOM 777 C C . SER A 1 97 ? 6.113 9.621 -18.921 1.00 87.94 97 SER A C 1
ATOM 779 O O . SER A 1 97 ? 5.100 10.295 -18.744 1.00 87.94 97 SER A O 1
ATOM 781 N N . LEU A 1 98 ? 7.074 9.511 -17.993 1.00 89.75 98 LEU A N 1
ATOM 782 C CA . LEU A 1 98 ? 7.061 10.236 -16.717 1.00 89.75 98 LEU A CA 1
ATOM 783 C C . LEU A 1 98 ? 7.041 11.749 -16.931 1.00 89.75 98 LEU A C 1
ATOM 785 O O . LEU A 1 98 ? 6.289 12.441 -16.258 1.00 89.75 98 LEU A O 1
ATOM 789 N N 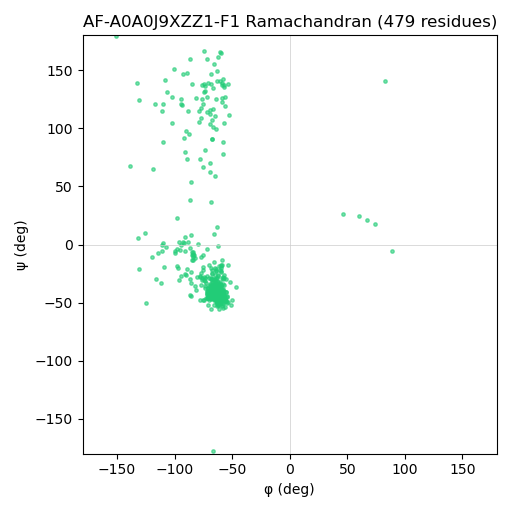. ALA A 1 99 ? 7.822 12.260 -17.888 1.00 85.81 99 ALA A N 1
ATOM 790 C CA . ALA A 1 99 ? 7.851 13.690 -18.183 1.00 85.81 99 ALA A CA 1
ATOM 791 C C . ALA A 1 99 ? 6.478 14.213 -18.633 1.00 85.81 99 ALA A C 1
ATOM 793 O O . ALA A 1 99 ? 6.112 15.333 -18.309 1.00 85.81 99 ALA A O 1
ATOM 794 N N . THR A 1 100 ? 5.693 13.404 -19.349 1.00 83.69 100 THR A N 1
ATOM 795 C CA . THR A 1 100 ? 4.344 13.781 -19.804 1.00 83.69 100 THR A CA 1
ATOM 796 C C . THR A 1 100 ? 3.237 13.532 -18.777 1.00 83.69 100 THR A C 1
ATOM 798 O O . THR A 1 100 ? 2.103 13.958 -18.995 1.00 83.69 100 THR A O 1
ATOM 801 N N . TRP A 1 101 ? 3.535 12.850 -17.668 1.00 86.81 101 TRP A N 1
ATOM 802 C CA . TRP A 1 101 ? 2.549 12.500 -16.650 1.00 86.81 101 TRP A CA 1
ATOM 803 C C . TRP A 1 101 ? 2.250 13.704 -15.758 1.00 86.81 101 TRP A C 1
ATOM 805 O O . TRP A 1 101 ? 3.053 14.095 -14.914 1.00 86.81 101 TRP A O 1
ATOM 815 N N . THR A 1 102 ? 1.081 14.303 -15.964 1.00 81.38 102 THR A N 1
ATOM 816 C CA . THR A 1 102 ? 0.703 15.568 -15.311 1.00 81.38 102 THR A CA 1
ATOM 817 C C . THR A 1 102 ? -0.678 15.516 -14.674 1.00 81.38 102 THR A C 1
ATOM 819 O O . THR A 1 102 ? -0.972 16.310 -13.778 1.00 81.38 102 THR A O 1
ATOM 822 N N . ALA A 1 103 ? -1.539 14.588 -15.100 1.00 79.12 103 ALA A N 1
ATOM 823 C CA . ALA A 1 103 ? -2.888 14.504 -14.577 1.00 79.12 103 ALA A CA 1
ATOM 824 C C . ALA A 1 103 ? -2.898 13.921 -13.157 1.00 79.12 103 ALA A C 1
ATOM 826 O O . ALA A 1 103 ? -2.219 12.941 -12.844 1.00 79.12 103 ALA A O 1
ATOM 827 N N . SER A 1 104 ? -3.721 14.510 -12.287 1.00 74.06 104 SER A N 1
ATOM 828 C CA . SER A 1 104 ? -3.886 14.019 -10.920 1.00 74.06 104 SER A CA 1
ATOM 829 C C . SER A 1 104 ? -4.602 12.667 -10.904 1.00 74.06 104 SER A C 1
ATOM 831 O O . SER A 1 104 ? -5.520 12.428 -11.697 1.00 74.06 104 SER A O 1
ATOM 833 N N . ALA A 1 105 ? -4.243 11.810 -9.944 1.00 70.81 105 ALA A N 1
ATOM 834 C CA . ALA A 1 105 ? -4.818 10.471 -9.771 1.00 70.81 105 ALA A CA 1
ATOM 835 C C . ALA A 1 105 ? -6.349 10.460 -9.548 1.00 70.81 105 ALA A C 1
ATOM 837 O O . ALA A 1 105 ? -6.986 9.420 -9.678 1.00 70.81 105 ALA A O 1
ATOM 838 N N . ASN A 1 106 ? -6.955 11.617 -9.258 1.00 72.81 106 ASN A N 1
ATOM 839 C CA . ASN A 1 106 ? -8.399 11.769 -9.057 1.00 72.81 106 ASN A CA 1
ATOM 840 C C . ASN A 1 106 ? -9.185 11.963 -10.368 1.00 72.81 106 ASN A C 1
ATOM 842 O O . ASN A 1 106 ? -10.413 12.012 -10.349 1.00 72.81 106 ASN A O 1
ATOM 846 N N . SER A 1 107 ? -8.499 12.105 -11.503 1.00 82.31 107 SER A N 1
ATOM 847 C CA . SER A 1 107 ? -9.117 12.241 -12.825 1.00 82.31 107 SER A CA 1
ATOM 848 C C . SER A 1 107 ? -9.078 10.917 -13.593 1.00 82.31 107 SER A C 1
ATOM 850 O O . SER A 1 107 ? -8.149 10.131 -13.433 1.00 82.31 107 SER A O 1
ATOM 852 N N . VAL A 1 108 ? -10.052 10.673 -14.482 1.00 84.38 108 VAL A N 1
ATOM 853 C CA . VAL A 1 108 ? -10.058 9.473 -15.351 1.00 84.38 108 VAL A CA 1
ATOM 854 C C . VAL A 1 108 ? -8.762 9.375 -16.161 1.00 84.38 108 VAL A C 1
ATOM 856 O O . VAL A 1 108 ? -8.182 8.298 -16.277 1.00 84.38 108 VAL A O 1
ATOM 859 N N . GLN A 1 109 ? -8.284 10.511 -16.673 1.00 85.25 109 GLN A N 1
ATOM 860 C CA . GLN A 1 109 ? -7.007 10.604 -17.370 1.00 85.25 109 GLN A CA 1
ATOM 861 C C . GLN A 1 109 ? -5.838 10.203 -16.462 1.00 85.25 109 GLN A C 1
ATOM 863 O O . GLN A 1 109 ? -5.055 9.341 -16.843 1.00 85.25 109 GLN A O 1
ATOM 868 N N . GLY A 1 110 ? -5.756 10.749 -15.247 1.00 85.31 110 GLY A N 1
ATOM 869 C CA . GLY A 1 110 ? -4.682 10.426 -14.308 1.00 85.31 110 GLY A CA 1
ATOM 870 C C . GLY A 1 110 ? -4.687 8.973 -13.836 1.00 85.31 110 GLY A C 1
ATOM 871 O O . GLY A 1 110 ? -3.616 8.406 -13.659 1.00 85.31 110 GLY A O 1
ATOM 872 N N . VAL A 1 111 ? -5.853 8.327 -13.711 1.00 87.75 111 VAL A N 1
ATOM 873 C CA . VAL A 1 111 ? -5.938 6.877 -13.435 1.00 87.75 111 VAL A CA 1
ATOM 874 C C . VAL A 1 111 ? -5.351 6.056 -14.589 1.00 87.75 111 VAL A C 1
ATOM 876 O O . VAL A 1 111 ? -4.668 5.057 -14.359 1.00 87.75 111 VAL A O 1
ATOM 879 N N . LEU A 1 112 ? -5.599 6.461 -15.837 1.00 88.19 112 LEU A N 1
ATOM 880 C CA . LEU A 1 112 ? -5.046 5.784 -17.013 1.00 88.19 112 LEU A CA 1
ATOM 881 C C . LEU A 1 112 ? -3.546 6.038 -17.166 1.00 88.19 112 LEU A C 1
ATOM 883 O O . LEU A 1 112 ? -2.809 5.094 -17.442 1.00 88.19 112 LEU A O 1
ATOM 887 N N . GLU A 1 113 ? -3.091 7.273 -16.953 1.00 89.75 113 GLU A N 1
ATOM 888 C CA . GLU A 1 113 ? -1.667 7.623 -16.949 1.00 89.75 113 GLU A CA 1
ATOM 889 C C . GLU A 1 113 ? -0.921 6.881 -15.827 1.00 89.75 113 GLU A C 1
ATOM 891 O O . GLU A 1 113 ? 0.097 6.251 -16.106 1.00 89.75 113 GLU A O 1
ATOM 896 N N . GLU A 1 114 ? -1.469 6.831 -14.602 1.00 92.00 114 GLU A N 1
ATOM 897 C CA . GLU A 1 114 ? -0.929 6.013 -13.503 1.00 92.00 114 GLU A CA 1
ATOM 898 C C . GLU A 1 114 ? -0.809 4.547 -13.933 1.00 92.00 114 GLU A C 1
ATOM 900 O O . GLU A 1 114 ? 0.237 3.927 -13.746 1.00 92.00 114 GLU A O 1
ATOM 905 N N . CYS A 1 115 ? -1.870 3.986 -14.523 1.00 90.88 115 CYS A N 1
ATOM 906 C CA . CYS A 1 115 ? -1.874 2.602 -14.980 1.00 90.88 115 CYS A CA 1
ATOM 907 C C . CYS A 1 115 ? -0.772 2.355 -16.018 1.00 90.88 115 CYS A C 1
ATOM 909 O O . CYS A 1 115 ? -0.016 1.396 -15.882 1.00 90.88 115 CYS A O 1
ATOM 911 N N . ILE A 1 116 ? -0.635 3.233 -17.015 1.00 90.94 116 ILE A N 1
ATOM 912 C CA . ILE A 1 116 ? 0.405 3.150 -18.047 1.00 90.94 116 ILE A CA 1
ATOM 913 C C . ILE A 1 116 ? 1.797 3.158 -17.411 1.00 90.94 116 ILE A C 1
ATOM 915 O O . ILE A 1 116 ? 2.569 2.226 -17.637 1.00 90.94 116 ILE A O 1
ATOM 919 N N . ILE A 1 117 ? 2.102 4.162 -16.583 1.00 93.50 117 ILE A N 1
ATOM 920 C CA . ILE A 1 117 ? 3.407 4.287 -15.919 1.00 93.50 117 ILE A CA 1
ATOM 921 C C . ILE A 1 117 ? 3.693 3.059 -15.057 1.00 93.50 117 ILE A C 1
ATOM 923 O O . ILE A 1 117 ? 4.780 2.487 -15.136 1.00 93.50 117 ILE A O 1
ATOM 927 N N . PHE A 1 118 ? 2.710 2.604 -14.282 1.00 94.75 118 PHE A N 1
ATOM 928 C CA . PHE A 1 118 ? 2.861 1.442 -13.418 1.00 94.75 118 PHE A CA 1
ATOM 929 C C . PHE A 1 118 ? 3.110 0.150 -14.209 1.00 94.75 118 PHE A C 1
ATOM 931 O O . PHE A 1 118 ? 4.006 -0.617 -13.860 1.00 94.75 118 PHE A O 1
ATOM 938 N N . GLN A 1 119 ? 2.381 -0.091 -15.306 1.00 92.81 119 GLN A N 1
ATOM 939 C CA . GLN A 1 119 ? 2.622 -1.267 -16.152 1.00 92.81 119 GLN A CA 1
ATOM 940 C C . GLN A 1 119 ? 3.997 -1.218 -16.829 1.00 92.81 119 GLN A C 1
ATOM 942 O O . GLN A 1 119 ? 4.664 -2.249 -16.919 1.00 92.81 119 GLN A O 1
ATOM 947 N N . LEU A 1 120 ? 4.448 -0.038 -17.266 1.00 93.75 120 LEU A N 1
ATOM 948 C CA . LEU A 1 120 ? 5.793 0.140 -17.816 1.00 93.75 120 LEU A CA 1
ATOM 949 C C . LEU A 1 120 ? 6.877 -0.136 -16.770 1.00 93.75 120 LEU A C 1
ATOM 951 O O . LEU A 1 120 ? 7.855 -0.817 -17.069 1.00 93.75 120 LEU A O 1
ATOM 955 N N . CYS A 1 121 ? 6.677 0.331 -15.537 1.00 95.31 121 CYS A N 1
ATOM 956 C CA . CYS A 1 121 ? 7.564 0.032 -14.419 1.00 95.31 121 CYS A CA 1
ATOM 957 C C . CYS A 1 121 ? 7.641 -1.481 -14.163 1.00 95.31 121 CYS A C 1
ATOM 959 O O . CYS A 1 121 ? 8.737 -2.026 -14.079 1.00 95.31 121 CYS A O 1
ATOM 961 N N . LEU A 1 122 ? 6.508 -2.190 -14.137 1.00 94.12 122 LEU A N 1
ATOM 962 C CA . LEU A 1 122 ? 6.487 -3.649 -13.966 1.00 94.12 122 LEU A CA 1
ATOM 963 C C . LEU A 1 122 ? 7.193 -4.392 -15.107 1.00 94.12 122 LEU A C 1
ATOM 965 O O . LEU A 1 122 ? 7.857 -5.399 -14.864 1.00 94.12 122 LEU A O 1
ATOM 969 N N . LEU A 1 123 ? 7.083 -3.892 -16.341 1.00 92.69 123 LEU A N 1
ATOM 970 C CA . LEU A 1 123 ? 7.726 -4.499 -17.505 1.00 92.69 123 LEU A CA 1
ATOM 971 C C . LEU A 1 123 ? 9.259 -4.517 -17.389 1.00 92.69 123 LEU A C 1
ATOM 973 O O . LEU A 1 123 ? 9.888 -5.420 -17.938 1.00 92.69 123 LEU A O 1
ATOM 977 N N . THR A 1 124 ? 9.865 -3.595 -16.625 1.00 93.19 124 THR A N 1
ATOM 978 C CA . THR A 1 124 ? 11.323 -3.585 -16.386 1.00 93.19 124 THR A CA 1
ATOM 979 C C . THR A 1 124 ? 11.839 -4.894 -15.781 1.00 93.19 124 THR A C 1
ATOM 981 O O . THR A 1 124 ? 12.955 -5.306 -16.088 1.00 93.19 124 THR A O 1
ATOM 984 N N . ARG A 1 125 ? 11.009 -5.622 -15.020 1.00 92.31 125 ARG A N 1
ATOM 985 C CA . ARG A 1 125 ? 11.354 -6.935 -14.443 1.00 92.31 125 ARG A CA 1
ATOM 986 C C . ARG A 1 125 ? 11.562 -8.030 -15.488 1.00 92.31 125 ARG A C 1
ATOM 988 O O . ARG A 1 125 ? 12.109 -9.081 -15.169 1.00 92.31 125 ARG A O 1
ATOM 995 N N . SER A 1 126 ? 11.124 -7.798 -16.726 1.00 91.75 126 SER A N 1
ATOM 996 C CA . SER A 1 126 ? 11.347 -8.721 -17.840 1.00 91.75 126 SER A CA 1
ATOM 997 C C . SER A 1 126 ? 12.708 -8.551 -18.521 1.00 91.75 126 SER A C 1
ATOM 999 O O . SER A 1 126 ? 13.062 -9.373 -19.363 1.00 91.75 126 SER A O 1
ATOM 1001 N N . PHE A 1 127 ? 13.469 -7.509 -18.178 1.00 92.12 127 PHE A N 1
ATOM 1002 C CA . PHE A 1 127 ? 14.777 -7.235 -18.768 1.00 92.12 127 PHE A CA 1
ATOM 1003 C C . PHE A 1 127 ? 15.903 -7.977 -18.045 1.00 92.12 127 PHE A C 1
ATOM 1005 O O . PHE A 1 127 ? 15.784 -8.383 -16.888 1.00 92.12 127 PHE A O 1
ATOM 1012 N N . ASP A 1 128 ? 17.024 -8.129 -18.747 1.00 87.00 128 ASP A N 1
ATOM 1013 C CA . ASP A 1 128 ? 18.246 -8.690 -18.187 1.00 87.00 128 ASP A CA 1
ATOM 1014 C C . ASP A 1 128 ? 18.872 -7.730 -17.163 1.00 87.00 128 ASP A C 1
ATOM 1016 O O . ASP A 1 128 ? 19.389 -6.666 -17.505 1.00 87.00 128 ASP A O 1
ATOM 1020 N N . GLN A 1 129 ? 18.867 -8.141 -15.895 1.00 88.50 129 GLN A N 1
ATOM 1021 C CA . GLN A 1 129 ? 19.435 -7.371 -14.787 1.00 88.50 129 GLN A CA 1
ATOM 1022 C C . GLN A 1 129 ? 20.975 -7.337 -14.786 1.00 88.50 129 GLN A C 1
ATOM 1024 O O . GLN A 1 129 ? 21.571 -6.684 -13.926 1.00 88.50 129 GLN A O 1
ATOM 1029 N N . THR A 1 130 ? 21.644 -8.039 -15.708 1.00 88.50 130 THR A N 1
ATOM 1030 C CA . THR A 1 130 ? 23.103 -7.967 -15.877 1.00 88.50 130 THR A CA 1
ATOM 1031 C C . THR A 1 130 ? 23.553 -6.805 -16.769 1.00 88.50 130 THR A C 1
ATOM 1033 O O . THR A 1 130 ? 24.734 -6.439 -16.724 1.00 88.50 130 THR A O 1
ATOM 1036 N N . ASP A 1 131 ? 22.636 -6.157 -17.505 1.00 91.56 131 ASP A N 1
ATOM 1037 C CA . ASP A 1 131 ? 22.919 -4.930 -18.261 1.00 91.56 131 ASP A CA 1
ATOM 1038 C C . ASP A 1 131 ? 23.209 -3.769 -17.302 1.00 91.56 131 ASP A C 1
ATOM 1040 O O . ASP A 1 131 ? 22.325 -3.024 -16.883 1.00 91.56 131 ASP A O 1
ATOM 1044 N N . ARG A 1 132 ? 24.487 -3.585 -16.962 1.00 93.12 132 ARG A N 1
ATOM 1045 C CA . ARG A 1 132 ? 24.930 -2.544 -16.023 1.00 93.12 132 ARG A CA 1
ATOM 1046 C C . ARG A 1 132 ? 24.536 -1.135 -16.462 1.00 93.12 132 ARG A C 1
ATOM 1048 O O . ARG A 1 132 ? 24.271 -0.294 -15.605 1.00 93.12 132 ARG A O 1
ATOM 1055 N N . VAL A 1 133 ? 24.518 -0.859 -17.767 1.00 95.50 133 VAL A N 1
ATOM 1056 C CA . VAL A 1 133 ? 24.216 0.482 -18.289 1.00 95.50 133 VAL A CA 1
ATOM 1057 C C . VAL A 1 133 ? 22.716 0.743 -18.190 1.00 95.50 133 VAL A C 1
ATOM 1059 O O . VAL A 1 133 ? 22.309 1.776 -17.652 1.00 95.50 133 VAL A O 1
ATOM 1062 N N . GLY A 1 134 ? 21.899 -0.213 -18.640 1.00 94.56 134 GLY A N 1
ATOM 1063 C CA . GLY A 1 134 ? 20.445 -0.178 -18.492 1.00 94.56 134 GLY A CA 1
ATOM 1064 C C . GLY A 1 134 ? 20.010 -0.087 -17.031 1.00 94.56 134 GLY A C 1
ATOM 1065 O O . GLY A 1 134 ? 19.227 0.792 -16.671 1.00 94.56 134 GLY A O 1
ATOM 1066 N N . MET A 1 135 ? 20.596 -0.915 -16.166 1.00 95.69 135 MET A N 1
ATOM 1067 C CA . MET A 1 135 ? 20.313 -0.940 -14.730 1.00 95.69 135 MET A CA 1
ATOM 1068 C C . MET A 1 135 ? 20.707 0.357 -14.029 1.00 95.69 135 MET A C 1
ATOM 1070 O O . MET A 1 135 ? 19.937 0.853 -13.210 1.00 95.69 135 MET A O 1
ATOM 1074 N N . LYS A 1 136 ? 21.853 0.967 -14.366 1.00 95.12 136 LYS A N 1
ATOM 1075 C CA . LYS A 1 136 ? 22.221 2.267 -13.783 1.00 95.12 136 LYS A CA 1
ATOM 1076 C C . LYS A 1 136 ? 21.237 3.364 -14.188 1.00 95.12 136 LYS A C 1
ATOM 1078 O O . LYS A 1 136 ? 20.858 4.202 -13.374 1.00 95.12 136 LYS A O 1
ATOM 1083 N N . LYS A 1 137 ? 20.782 3.350 -15.439 1.00 94.94 137 LYS A N 1
ATOM 1084 C CA . LYS A 1 137 ? 19.764 4.291 -15.915 1.00 94.94 137 LYS A CA 1
ATOM 1085 C C . LYS A 1 137 ? 18.410 4.058 -15.246 1.00 94.94 137 LYS A C 1
ATOM 1087 O O . LYS A 1 137 ? 17.701 5.017 -14.937 1.00 94.94 137 LYS A O 1
ATOM 1092 N N . TRP A 1 138 ? 18.067 2.796 -15.000 1.00 96.50 138 TRP A N 1
ATOM 1093 C CA . TRP A 1 138 ? 16.864 2.425 -14.269 1.00 96.50 138 TRP A CA 1
ATOM 1094 C C . TRP A 1 138 ? 16.916 2.898 -12.818 1.00 96.50 138 TRP A C 1
ATOM 1096 O O . TRP A 1 138 ? 15.973 3.546 -12.378 1.00 96.50 138 TRP A O 1
ATOM 1106 N N . GLN A 1 139 ? 18.046 2.706 -12.129 1.00 95.31 139 GLN A N 1
ATOM 1107 C CA . GLN A 1 139 ? 18.287 3.255 -10.792 1.00 95.31 139 GLN A CA 1
ATOM 1108 C C . GLN A 1 139 ? 18.001 4.762 -10.750 1.00 95.31 139 GLN A C 1
ATOM 1110 O O . GLN A 1 139 ? 17.174 5.213 -9.966 1.00 95.31 139 GLN A O 1
ATOM 1115 N N . ASN A 1 140 ? 18.598 5.532 -11.665 1.00 93.12 140 ASN A N 1
ATOM 1116 C CA . ASN A 1 140 ? 18.392 6.982 -11.730 1.00 93.12 140 ASN A CA 1
ATOM 1117 C C . ASN A 1 140 ? 16.921 7.353 -12.018 1.00 93.12 140 ASN A C 1
ATOM 1119 O O . ASN A 1 140 ? 16.426 8.385 -11.564 1.00 93.12 140 ASN A O 1
ATOM 1123 N N . THR A 1 141 ? 16.206 6.524 -12.785 1.00 95.19 141 THR A N 1
ATOM 1124 C CA . THR A 1 141 ? 14.777 6.727 -13.075 1.00 95.19 141 THR A CA 1
ATOM 1125 C C . THR A 1 141 ? 13.924 6.467 -11.835 1.00 95.19 141 THR A C 1
ATOM 1127 O O . THR A 1 141 ? 13.035 7.261 -11.545 1.00 95.19 141 THR A O 1
ATOM 1130 N N . LEU A 1 142 ? 14.225 5.421 -11.060 1.00 96.50 142 LEU A N 1
ATOM 1131 C CA . LEU A 1 142 ? 13.590 5.155 -9.766 1.00 96.50 142 LEU A CA 1
ATOM 1132 C C . LEU A 1 142 ? 13.849 6.294 -8.772 1.00 96.50 142 LEU A C 1
ATOM 1134 O O . LEU A 1 142 ? 12.916 6.793 -8.146 1.00 96.50 142 LEU A O 1
ATOM 1138 N N . GLU A 1 143 ? 15.091 6.771 -8.687 1.00 93.81 143 GLU A N 1
ATOM 1139 C CA . GLU A 1 143 ? 15.456 7.926 -7.862 1.00 93.81 143 GLU A CA 1
ATOM 1140 C C . GLU A 1 143 ? 14.702 9.195 -8.293 1.00 93.81 143 GLU A C 1
ATOM 1142 O O . GLU A 1 143 ? 14.251 9.957 -7.436 1.00 93.81 143 GLU A O 1
ATOM 1147 N N . THR A 1 144 ? 14.495 9.396 -9.602 1.00 92.62 144 THR A N 1
ATOM 1148 C CA . THR A 1 144 ? 13.663 10.488 -10.146 1.00 92.62 144 THR A CA 1
ATOM 1149 C C . THR A 1 144 ? 12.205 10.332 -9.709 1.00 92.62 144 THR A C 1
ATOM 1151 O O . THR A 1 144 ? 11.621 11.274 -9.176 1.00 92.62 144 THR A O 1
ATOM 1154 N N . ILE A 1 145 ? 11.629 9.133 -9.867 1.00 94.81 145 ILE A N 1
ATOM 1155 C CA . ILE A 1 145 ? 10.252 8.835 -9.446 1.00 94.81 145 ILE A CA 1
ATOM 1156 C C . ILE A 1 145 ? 10.056 9.123 -7.965 1.00 94.81 145 ILE A C 1
ATOM 1158 O O . ILE A 1 145 ? 8.971 9.558 -7.606 1.00 94.81 145 ILE A O 1
ATOM 1162 N N . ILE A 1 146 ? 11.059 8.894 -7.115 1.00 94.25 146 ILE A N 1
ATOM 1163 C CA . ILE A 1 146 ? 10.984 9.173 -5.678 1.00 94.25 146 ILE A CA 1
ATOM 1164 C C . ILE A 1 146 ? 11.173 10.672 -5.408 1.00 94.25 146 ILE A C 1
ATOM 1166 O O . ILE A 1 146 ? 10.354 11.271 -4.716 1.00 94.25 146 ILE A O 1
ATOM 1170 N N . SER A 1 147 ? 12.183 11.310 -6.000 1.00 90.75 147 SER A N 1
ATOM 1171 C CA . SER A 1 147 ? 12.653 12.648 -5.600 1.00 90.75 147 SER A CA 1
ATOM 1172 C C . SER A 1 147 ? 11.896 13.821 -6.238 1.00 90.75 147 SER A C 1
ATOM 1174 O O . SER A 1 147 ? 11.903 14.924 -5.698 1.00 90.75 147 SER A O 1
ATOM 1176 N N . THR A 1 148 ? 11.248 13.640 -7.392 1.00 88.56 148 THR A N 1
ATOM 1177 C CA . THR A 1 148 ? 10.672 14.772 -8.139 1.00 88.56 148 THR A CA 1
ATOM 1178 C C . THR A 1 148 ? 9.336 15.242 -7.559 1.00 88.56 148 THR A C 1
ATOM 1180 O O . THR A 1 148 ? 8.337 14.532 -7.630 1.00 88.56 148 THR A O 1
ATOM 1183 N N . ARG A 1 149 ? 9.300 16.479 -7.042 1.00 85.69 149 ARG A N 1
ATOM 1184 C CA . ARG A 1 149 ? 8.110 17.092 -6.413 1.00 85.69 149 ARG A CA 1
ATOM 1185 C C . ARG A 1 149 ? 6.938 17.310 -7.366 1.00 85.69 149 ARG A C 1
ATOM 1187 O O . ARG A 1 149 ? 5.800 17.278 -6.917 1.00 85.69 149 ARG A O 1
ATOM 1194 N N . ASP A 1 150 ? 7.219 17.523 -8.648 1.00 81.88 150 ASP A N 1
ATOM 1195 C CA . ASP A 1 150 ? 6.209 17.868 -9.657 1.00 81.88 150 ASP A CA 1
ATOM 1196 C C . ASP A 1 150 ? 5.485 16.647 -10.241 1.00 81.88 150 ASP A C 1
ATOM 1198 O O . ASP A 1 150 ? 4.485 16.799 -10.942 1.00 81.88 150 ASP A O 1
ATOM 1202 N N . LEU A 1 151 ? 5.970 15.431 -9.964 1.00 87.88 151 LEU A N 1
ATOM 1203 C CA . LEU A 1 151 ? 5.294 14.214 -10.405 1.00 87.88 151 LEU A CA 1
ATOM 1204 C C . LEU A 1 151 ? 4.002 14.001 -9.606 1.00 87.88 151 LEU A C 1
ATOM 1206 O O . LEU A 1 151 ? 4.031 14.142 -8.378 1.00 87.88 151 LEU A O 1
ATOM 1210 N N . PRO A 1 152 ? 2.902 13.568 -10.254 1.00 89.81 152 PRO A N 1
ATOM 1211 C CA . PRO A 1 152 ? 1.667 13.245 -9.556 1.00 89.81 152 PRO A CA 1
ATOM 1212 C C . PRO A 1 152 ? 1.875 12.235 -8.420 1.00 89.81 152 PRO A C 1
ATOM 1214 O O . PRO A 1 152 ? 2.582 11.232 -8.558 1.00 89.81 152 PRO A O 1
ATOM 1217 N N . ASN A 1 153 ? 1.215 12.478 -7.289 1.00 90.25 153 ASN A N 1
ATOM 1218 C CA . ASN A 1 153 ? 1.221 11.561 -6.154 1.00 90.25 153 ASN A CA 1
ATOM 1219 C C . ASN A 1 153 ? 0.447 10.273 -6.475 1.00 90.25 153 ASN A C 1
ATOM 1221 O O . ASN A 1 153 ? -0.783 10.248 -6.440 1.00 90.25 153 ASN A O 1
ATOM 1225 N N . SER A 1 154 ? 1.184 9.194 -6.745 1.00 91.31 154 SER A N 1
ATOM 1226 C CA . SER A 1 154 ? 0.661 7.833 -6.889 1.00 91.31 154 SER A CA 1
ATOM 1227 C C . SER A 1 154 ? 1.248 6.931 -5.816 1.00 91.31 154 SER A C 1
ATOM 1229 O O . SER A 1 154 ? 2.460 6.720 -5.762 1.00 91.31 154 SER A O 1
ATOM 1231 N N . GLU A 1 155 ? 0.373 6.348 -5.001 1.00 91.25 155 GLU A N 1
ATOM 1232 C CA . GLU A 1 155 ? 0.749 5.348 -4.003 1.00 91.25 155 GLU A CA 1
ATOM 1233 C C . GLU A 1 155 ? 1.451 4.148 -4.655 1.00 91.25 155 GLU A C 1
ATOM 1235 O O . GLU A 1 155 ? 2.523 3.748 -4.211 1.00 91.25 155 GLU A O 1
ATOM 1240 N N . LYS A 1 156 ? 0.889 3.614 -5.748 1.00 92.81 156 LYS A N 1
ATOM 1241 C CA . LYS A 1 156 ? 1.382 2.393 -6.402 1.00 92.81 156 LYS A CA 1
ATOM 1242 C C . LYS A 1 156 ? 2.755 2.584 -7.033 1.00 92.81 156 LYS A C 1
ATOM 1244 O O . LYS A 1 156 ? 3.614 1.717 -6.904 1.00 92.81 156 LYS A O 1
ATOM 1249 N N . VAL A 1 157 ? 2.947 3.694 -7.750 1.00 95.31 157 VAL A N 1
ATOM 1250 C CA . VAL A 1 157 ? 4.201 3.962 -8.467 1.00 95.31 157 VAL A CA 1
ATOM 1251 C C . VAL A 1 157 ? 5.316 4.308 -7.481 1.00 95.31 157 VAL A C 1
ATOM 1253 O O . VAL A 1 157 ? 6.424 3.802 -7.641 1.00 95.31 157 VAL A O 1
ATOM 1256 N N . LEU A 1 158 ? 5.030 5.096 -6.436 1.00 95.06 158 LEU A N 1
ATOM 1257 C CA . LEU A 1 158 ? 6.010 5.391 -5.386 1.00 95.06 158 LEU A CA 1
ATOM 1258 C C . LEU A 1 158 ? 6.386 4.139 -4.590 1.00 95.06 158 LEU A C 1
ATOM 1260 O O . LEU A 1 158 ? 7.572 3.883 -4.402 1.00 95.06 158 LEU A O 1
ATOM 1264 N N . GLU A 1 159 ? 5.407 3.339 -4.157 1.00 95.50 159 GLU A N 1
ATOM 1265 C CA . GLU A 1 159 ? 5.666 2.101 -3.412 1.00 95.50 159 GLU A CA 1
ATOM 1266 C C . GLU A 1 159 ? 6.492 1.120 -4.247 1.00 95.50 159 GLU A C 1
ATOM 1268 O O . GLU A 1 159 ? 7.513 0.621 -3.775 1.00 95.50 159 GLU A O 1
ATOM 1273 N N . PHE A 1 160 ? 6.126 0.925 -5.518 1.00 96.25 160 PHE A N 1
ATOM 1274 C CA . PHE A 1 160 ? 6.933 0.138 -6.444 1.00 96.25 160 PHE A CA 1
ATOM 1275 C C . PHE A 1 160 ? 8.352 0.691 -6.562 1.00 96.25 160 PHE A C 1
ATOM 1277 O O . PHE A 1 160 ? 9.298 -0.079 -6.451 1.00 96.25 160 PHE A O 1
ATOM 1284 N N . ALA A 1 161 ? 8.521 2.002 -6.755 1.00 97.00 161 ALA A N 1
ATOM 1285 C CA . ALA A 1 161 ? 9.844 2.570 -6.970 1.00 97.00 161 ALA A CA 1
ATOM 1286 C C . ALA A 1 161 ? 10.758 2.410 -5.749 1.00 97.00 161 ALA A C 1
ATOM 1288 O O . ALA A 1 161 ? 11.923 2.055 -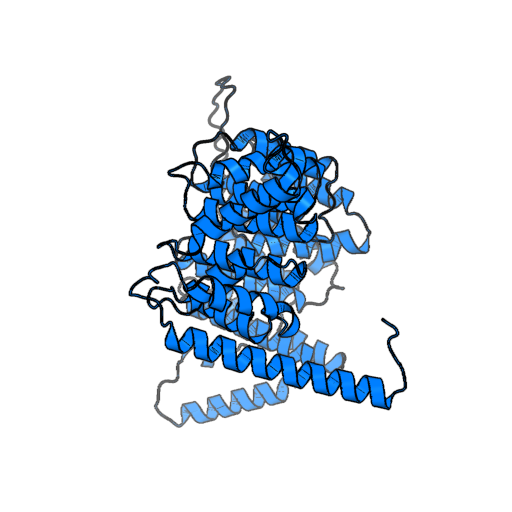5.904 1.00 97.00 161 ALA A O 1
ATOM 1289 N N . VAL A 1 162 ? 10.221 2.609 -4.542 1.00 96.12 162 VAL A N 1
ATOM 1290 C CA . VAL A 1 162 ? 10.935 2.381 -3.277 1.00 96.12 162 VAL A CA 1
ATOM 1291 C C . VAL A 1 162 ? 11.353 0.917 -3.151 1.00 96.12 162 VAL A C 1
ATOM 1293 O O . VAL A 1 162 ? 12.496 0.634 -2.799 1.00 96.12 162 VAL A O 1
ATOM 1296 N N . TYR A 1 163 ? 10.445 -0.016 -3.446 1.00 95.44 163 TYR A N 1
ATOM 1297 C CA . TYR A 1 163 ? 10.697 -1.447 -3.265 1.00 95.44 163 TYR A CA 1
ATOM 1298 C C . TYR A 1 163 ? 11.705 -1.945 -4.297 1.00 95.44 163 TYR A C 1
ATOM 1300 O O . TYR A 1 163 ? 12.674 -2.607 -3.943 1.00 95.44 163 TYR A O 1
ATOM 1308 N N . GLU A 1 164 ? 11.519 -1.564 -5.559 1.00 95.31 164 GLU A N 1
ATOM 1309 C CA . GLU A 1 164 ? 12.388 -1.954 -6.663 1.00 95.31 164 GLU A CA 1
ATOM 1310 C C . GLU A 1 164 ? 13.798 -1.365 -6.497 1.00 95.31 164 GLU A C 1
ATOM 1312 O O . GLU A 1 164 ? 14.788 -2.0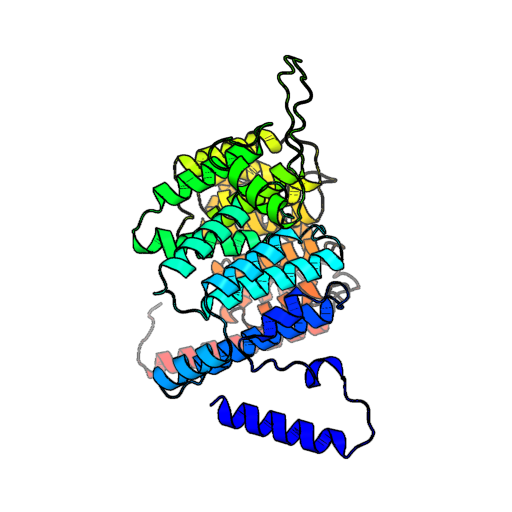64 -6.718 1.00 95.31 164 GLU A O 1
ATOM 1317 N N . LEU A 1 165 ? 13.911 -0.104 -6.050 1.00 95.31 165 LEU A N 1
ATOM 1318 C CA . LEU A 1 165 ? 15.202 0.528 -5.763 1.00 95.31 165 LEU A CA 1
ATOM 1319 C C . LEU A 1 165 ? 15.924 -0.208 -4.630 1.00 95.31 165 LEU A C 1
ATOM 1321 O O . LEU A 1 165 ? 17.103 -0.541 -4.760 1.00 95.31 165 LEU A O 1
ATOM 1325 N N . PHE A 1 166 ? 15.212 -0.512 -3.544 1.00 94.31 166 PHE A N 1
ATOM 1326 C CA . PHE A 1 166 ? 15.777 -1.262 -2.430 1.00 94.31 166 PHE A CA 1
ATOM 1327 C C . PHE A 1 166 ? 16.227 -2.665 -2.858 1.00 94.31 166 PHE A C 1
ATOM 1329 O O . PHE A 1 166 ? 17.398 -3.005 -2.695 1.00 94.31 166 PHE A O 1
ATOM 1336 N N . ASP A 1 167 ? 15.334 -3.466 -3.441 1.00 92.69 167 ASP A N 1
ATOM 1337 C CA . ASP A 1 167 ? 15.579 -4.880 -3.742 1.00 92.69 167 ASP A CA 1
ATOM 1338 C C . ASP A 1 167 ? 16.708 -5.080 -4.764 1.00 92.69 167 ASP A C 1
ATOM 1340 O O . ASP A 1 167 ? 17.526 -5.999 -4.632 1.00 92.69 167 ASP A O 1
ATOM 1344 N N . LEU A 1 168 ? 16.786 -4.217 -5.782 1.00 92.44 168 LEU A N 1
ATOM 1345 C CA . LEU A 1 168 ? 17.773 -4.362 -6.851 1.00 92.44 168 LEU A CA 1
ATOM 1346 C C . LEU A 1 168 ? 19.150 -3.806 -6.479 1.00 92.44 168 LEU A C 1
ATOM 1348 O O . LEU A 1 168 ? 20.149 -4.402 -6.898 1.00 92.44 168 LEU A O 1
ATOM 1352 N N . PHE A 1 169 ? 19.210 -2.709 -5.715 1.00 92.31 169 PHE A N 1
ATOM 1353 C CA . PHE A 1 169 ? 20.444 -1.933 -5.533 1.00 92.31 169 PHE A CA 1
ATOM 1354 C C . PHE A 1 169 ? 20.978 -1.910 -4.096 1.00 92.31 169 PHE A C 1
ATOM 1356 O O . PHE A 1 169 ? 22.188 -1.866 -3.924 1.00 92.31 169 PHE A O 1
ATOM 1363 N N . TYR A 1 170 ? 20.129 -2.014 -3.069 1.00 90.56 170 TYR A N 1
ATOM 1364 C CA . TYR A 1 170 ? 20.562 -1.887 -1.666 1.00 90.56 170 TYR A CA 1
ATOM 1365 C C . TYR A 1 170 ? 20.476 -3.202 -0.878 1.00 90.56 170 TYR A C 1
ATOM 1367 O O . TYR A 1 170 ? 21.317 -3.480 -0.018 1.00 90.56 170 TYR A O 1
ATOM 1375 N N . ALA A 1 171 ? 19.496 -4.056 -1.183 1.00 87.38 171 ALA A N 1
ATOM 1376 C CA . ALA A 1 171 ? 19.254 -5.302 -0.459 1.00 87.38 171 ALA A CA 1
ATOM 1377 C C . ALA A 1 171 ? 20.413 -6.298 -0.611 1.00 87.38 171 ALA A C 1
ATOM 1379 O O . ALA A 1 171 ? 20.818 -6.938 0.362 1.00 87.38 171 ALA A O 1
ATOM 1380 N N . LYS A 1 172 ? 20.985 -6.403 -1.820 1.00 77.44 172 LYS A N 1
ATOM 1381 C CA . LYS A 1 172 ? 22.108 -7.310 -2.123 1.00 77.44 172 LYS A CA 1
ATOM 1382 C C . LYS A 1 172 ? 23.377 -6.947 -1.349 1.00 77.44 172 LYS A C 1
ATOM 1384 O O . LYS A 1 172 ? 24.121 -7.841 -0.951 1.00 77.44 172 LYS A O 1
ATOM 1389 N N . GLU A 1 173 ? 23.587 -5.658 -1.101 1.00 76.06 173 GLU A N 1
ATOM 1390 C CA . GLU A 1 173 ? 24.764 -5.127 -0.403 1.00 76.06 173 GLU A CA 1
ATOM 1391 C C . GLU A 1 173 ? 24.553 -5.013 1.117 1.00 76.06 173 GLU A C 1
ATOM 1393 O O . GLU A 1 173 ? 25.502 -4.768 1.852 1.00 76.06 173 GLU A O 1
ATOM 1398 N N . LYS A 1 174 ? 23.332 -5.285 1.610 1.00 77.94 174 LYS A N 1
ATOM 1399 C CA . LYS A 1 174 ? 22.900 -5.090 3.009 1.00 77.94 174 LYS A CA 1
ATOM 1400 C C . LYS A 1 174 ? 22.994 -3.633 3.488 1.00 77.94 174 LYS A C 1
ATOM 1402 O O . LYS A 1 174 ? 23.003 -3.390 4.695 1.00 77.94 174 LYS A O 1
ATOM 1407 N N . ASN A 1 175 ? 22.954 -2.671 2.570 1.00 85.50 175 ASN A N 1
ATOM 1408 C CA . ASN A 1 175 ? 23.041 -1.236 2.860 1.00 85.50 175 ASN A CA 1
ATOM 1409 C C . ASN A 1 175 ? 21.662 -0.642 3.196 1.00 85.50 175 ASN A C 1
ATOM 1411 O O . ASN A 1 175 ? 21.201 0.320 2.586 1.00 85.50 175 ASN A O 1
ATOM 1415 N N . VAL A 1 176 ? 20.966 -1.240 4.168 1.00 86.88 176 VAL A N 1
ATOM 1416 C CA . VAL A 1 176 ? 19.625 -0.784 4.579 1.00 86.88 176 VAL A CA 1
ATOM 1417 C C . VAL A 1 176 ? 19.681 0.614 5.199 1.00 86.88 176 VAL A C 1
ATOM 1419 O O . VAL A 1 176 ? 18.790 1.423 4.965 1.00 86.88 176 VAL A O 1
ATOM 1422 N N . GLU A 1 177 ? 20.724 0.908 5.980 1.00 87.12 177 GLU A N 1
ATOM 1423 C CA . GLU A 1 177 ? 20.881 2.206 6.647 1.00 87.12 177 GLU A CA 1
ATOM 1424 C C . GLU A 1 177 ? 21.113 3.340 5.647 1.00 87.12 177 GLU A C 1
ATOM 1426 O O . GLU A 1 177 ? 20.425 4.349 5.734 1.00 87.12 177 GLU A O 1
ATOM 1431 N N . GLU A 1 178 ? 21.986 3.135 4.657 1.00 90.12 178 GLU A N 1
ATOM 1432 C CA . GLU A 1 178 ? 22.237 4.097 3.575 1.00 90.12 178 GLU A CA 1
ATOM 1433 C C . GLU A 1 178 ? 20.958 4.390 2.779 1.00 90.12 178 GLU A C 1
ATOM 1435 O O . GLU A 1 178 ? 20.620 5.546 2.528 1.00 90.12 178 GLU A O 1
ATOM 1440 N N . PHE A 1 179 ? 20.195 3.346 2.435 1.00 92.19 179 PHE A N 1
ATOM 1441 C CA . PHE A 1 179 ? 18.917 3.502 1.744 1.00 92.19 179 PHE A CA 1
ATOM 1442 C C . PHE A 1 179 ? 17.904 4.310 2.566 1.00 92.19 179 PHE A C 1
ATOM 1444 O O . PHE A 1 179 ? 17.230 5.200 2.041 1.00 92.19 179 PHE A O 1
ATOM 1451 N N . LEU A 1 180 ? 17.785 3.995 3.860 1.00 91.38 180 LEU A N 1
ATOM 1452 C CA . LEU A 1 180 ? 16.875 4.688 4.766 1.00 91.38 180 LEU A CA 1
ATOM 1453 C C . LEU A 1 180 ? 17.292 6.141 4.979 1.00 91.38 180 LEU A C 1
ATOM 1455 O O . LEU A 1 180 ? 16.424 7.009 4.973 1.00 91.38 180 LEU A O 1
ATOM 1459 N N . GLU A 1 181 ? 18.586 6.414 5.138 1.00 91.12 181 GLU A N 1
ATOM 1460 C CA . GLU A 1 181 ? 19.123 7.770 5.240 1.00 91.12 181 GLU A CA 1
ATOM 1461 C C . GLU A 1 181 ? 18.793 8.578 3.982 1.00 91.12 181 GLU A C 1
ATOM 1463 O O . GLU A 1 181 ? 18.194 9.651 4.084 1.00 91.12 181 GLU A O 1
ATOM 1468 N N . TRP A 1 182 ? 19.073 8.022 2.798 1.00 91.81 182 TRP A N 1
ATOM 1469 C CA . TRP A 1 182 ? 18.767 8.660 1.518 1.00 91.81 182 TRP A CA 1
ATOM 1470 C C . TRP A 1 182 ? 17.269 8.969 1.369 1.00 91.81 182 TRP A C 1
ATOM 1472 O O . TRP A 1 182 ? 16.887 10.093 1.034 1.00 91.81 182 TRP A O 1
ATOM 1482 N N . CYS A 1 183 ? 16.391 8.014 1.694 1.00 93.31 183 CYS A N 1
ATOM 1483 C CA . CYS A 1 183 ? 14.947 8.235 1.615 1.00 93.31 183 CYS A CA 1
ATOM 1484 C C . CYS A 1 183 ? 14.444 9.245 2.660 1.00 93.31 183 CYS A C 1
ATOM 1486 O O . CYS A 1 183 ? 13.604 10.085 2.342 1.00 93.31 183 CYS A O 1
ATOM 1488 N N . CYS A 1 184 ? 14.944 9.195 3.899 1.00 91.38 184 CYS A N 1
ATOM 1489 C CA . CYS A 1 184 ? 14.553 10.137 4.956 1.00 91.38 184 CYS A CA 1
ATOM 1490 C C . CYS A 1 184 ? 15.013 11.562 4.636 1.00 91.38 184 CYS A C 1
ATOM 1492 O O . CYS A 1 184 ? 14.287 12.520 4.896 1.00 91.38 184 CYS A O 1
ATOM 1494 N N . TYR A 1 185 ? 16.176 11.710 4.003 1.00 90.00 185 TYR A N 1
ATOM 1495 C CA . TYR A 1 185 ? 16.623 12.995 3.485 1.00 90.00 185 TYR A CA 1
ATOM 1496 C C . TYR A 1 185 ? 15.647 13.552 2.432 1.00 90.00 185 TYR A C 1
ATOM 1498 O O . TYR A 1 185 ? 15.289 14.727 2.500 1.00 90.00 185 TYR A O 1
ATOM 1506 N N . ARG A 1 186 ? 15.148 12.712 1.510 1.00 90.44 186 ARG A N 1
ATOM 1507 C CA . ARG A 1 186 ? 14.119 13.100 0.519 1.00 90.44 186 ARG A CA 1
ATOM 1508 C C . ARG A 1 186 ? 12.770 13.444 1.147 1.00 90.44 186 ARG A C 1
ATOM 1510 O O . ARG A 1 186 ? 12.078 14.343 0.687 1.00 90.44 186 ARG A O 1
ATOM 1517 N N . ILE A 1 187 ? 12.381 12.746 2.212 1.00 91.25 187 ILE A N 1
ATOM 1518 C CA . ILE A 1 187 ? 11.185 13.111 2.983 1.00 91.25 187 ILE A CA 1
ATOM 1519 C C . ILE A 1 187 ? 11.334 14.539 3.514 1.00 91.25 187 ILE A C 1
ATOM 1521 O O . ILE A 1 187 ? 10.427 15.352 3.353 1.00 91.25 187 ILE A O 1
ATOM 1525 N N . ASN A 1 188 ? 12.493 14.859 4.090 1.00 88.06 188 ASN A N 1
ATOM 1526 C CA . ASN A 1 188 ? 12.745 16.167 4.683 1.00 88.06 188 ASN A CA 1
ATOM 1527 C C . ASN A 1 188 ? 12.806 17.291 3.649 1.00 88.06 188 ASN A C 1
ATOM 1529 O O . ASN A 1 188 ? 12.305 18.386 3.910 1.00 88.06 188 ASN A O 1
ATOM 1533 N N . SER A 1 189 ? 13.373 17.034 2.471 1.00 88.06 189 SER A N 1
ATOM 1534 C CA . SER A 1 189 ? 13.432 18.032 1.406 1.00 88.06 189 SER A CA 1
ATOM 1535 C C . SER A 1 189 ? 12.044 18.414 0.885 1.00 88.06 189 SER A C 1
ATOM 1537 O O . SER A 1 189 ? 11.826 19.575 0.560 1.00 88.06 189 SER A O 1
ATOM 1539 N N . PHE A 1 190 ? 11.040 17.530 0.901 1.00 88.19 190 PHE A N 1
ATOM 1540 C CA . PHE A 1 190 ? 9.669 17.920 0.532 1.00 88.19 190 PHE A CA 1
ATOM 1541 C C . PHE A 1 190 ? 9.068 19.026 1.413 1.00 88.19 190 PHE A C 1
ATOM 1543 O O . PHE A 1 190 ? 8.119 19.690 0.988 1.00 88.19 190 PHE A O 1
ATOM 1550 N N . PHE A 1 191 ? 9.634 19.262 2.598 1.00 84.06 191 PHE A N 1
ATOM 1551 C CA . PHE A 1 191 ? 9.219 20.327 3.507 1.00 84.06 191 PHE A CA 1
ATOM 1552 C C . PHE A 1 191 ? 10.035 21.617 3.372 1.00 84.06 191 PHE A C 1
ATOM 1554 O O . PHE A 1 191 ? 9.705 22.604 4.024 1.00 84.06 191 PHE A O 1
ATOM 1561 N N . THR A 1 192 ? 11.077 21.648 2.537 1.00 82.88 192 THR A N 1
ATOM 1562 C CA . THR A 1 192 ? 11.854 22.871 2.292 1.00 82.88 192 THR A CA 1
ATOM 1563 C C . THR A 1 192 ? 11.257 23.680 1.138 1.00 82.88 192 THR A C 1
ATOM 1565 O O . THR A 1 192 ? 10.741 23.081 0.188 1.00 82.88 192 THR A O 1
ATOM 1568 N N . PRO A 1 193 ? 11.344 25.025 1.169 1.00 74.62 193 PRO A N 1
ATOM 1569 C CA . PRO A 1 193 ? 10.886 25.875 0.068 1.00 74.62 193 PRO A CA 1
ATOM 1570 C C . PRO A 1 193 ? 11.629 25.577 -1.229 1.00 74.62 193 PRO A C 1
ATOM 1572 O O . PRO A 1 193 ? 11.010 25.334 -2.267 1.00 74.62 193 PRO A O 1
ATOM 1575 N N . ASP A 1 194 ? 12.951 25.504 -1.141 1.00 77.12 194 ASP A N 1
ATOM 1576 C CA . ASP A 1 194 ? 13.812 25.312 -2.295 1.00 77.12 194 ASP A CA 1
ATOM 1577 C C . ASP A 1 194 ? 14.108 23.832 -2.539 1.00 77.12 194 ASP A C 1
ATOM 1579 O O . ASP A 1 194 ? 14.199 23.024 -1.605 1.00 77.12 194 ASP A O 1
ATOM 1583 N N . LEU A 1 195 ? 14.250 23.483 -3.820 1.00 76.00 195 LEU A N 1
ATOM 1584 C CA . LEU A 1 195 ? 14.819 22.204 -4.238 1.00 76.00 195 LEU A CA 1
ATOM 1585 C C . LEU A 1 195 ? 16.299 22.186 -3.874 1.00 76.00 195 LEU A C 1
ATOM 1587 O O . LEU A 1 195 ? 17.009 23.163 -4.115 1.00 76.00 195 LEU A O 1
ATOM 1591 N N . ASN A 1 196 ? 16.785 21.056 -3.364 1.00 79.00 196 ASN A N 1
ATOM 1592 C CA . ASN A 1 196 ? 18.221 20.887 -3.182 1.00 79.00 196 ASN A CA 1
ATOM 1593 C C . ASN A 1 196 ? 18.937 21.040 -4.541 1.00 79.00 196 ASN A C 1
ATOM 1595 O O . ASN A 1 196 ? 18.645 20.307 -5.491 1.00 79.00 196 ASN A O 1
ATOM 1599 N N . GLU A 1 197 ? 19.883 21.980 -4.622 1.00 74.94 197 GLU A N 1
ATOM 1600 C CA . GLU A 1 197 ? 20.568 22.344 -5.869 1.00 74.94 197 GLU A CA 1
ATOM 1601 C C . GLU A 1 197 ? 21.417 21.212 -6.460 1.00 74.94 197 GLU A C 1
ATOM 1603 O O . GLU A 1 197 ? 21.599 21.145 -7.676 1.00 74.94 197 GLU A O 1
ATOM 1608 N N . THR A 1 198 ? 21.937 20.325 -5.611 1.00 74.62 198 THR A N 1
ATOM 1609 C CA . THR A 1 198 ? 22.869 19.261 -5.998 1.00 74.62 198 THR A CA 1
ATOM 1610 C C . THR A 1 198 ? 22.181 17.953 -6.371 1.00 74.62 198 THR A C 1
ATOM 1612 O O . THR A 1 198 ? 22.739 17.183 -7.147 1.00 74.62 198 THR A O 1
ATOM 1615 N N . GLU A 1 199 ? 20.977 17.697 -5.858 1.00 77.31 199 GLU A N 1
ATOM 1616 C CA . GLU A 1 199 ? 20.329 16.388 -5.975 1.00 77.31 199 GLU A CA 1
ATOM 1617 C C . GLU A 1 199 ? 18.935 16.451 -6.603 1.00 77.31 199 GLU A C 1
ATOM 1619 O O . GLU A 1 199 ? 18.665 15.728 -7.556 1.00 77.31 199 GLU A O 1
ATOM 1624 N N . GLU A 1 200 ? 18.046 17.325 -6.131 1.00 78.19 200 GLU A N 1
ATOM 1625 C CA . GLU A 1 200 ? 16.657 17.362 -6.614 1.00 78.19 200 GLU A CA 1
ATOM 1626 C C . GLU A 1 200 ? 16.490 18.241 -7.851 1.00 78.19 200 GLU A C 1
ATOM 1628 O O . GLU A 1 200 ? 15.819 17.864 -8.816 1.00 78.19 200 GLU A O 1
ATOM 1633 N N . LEU A 1 201 ? 17.122 19.416 -7.836 1.00 77.44 201 LEU A N 1
ATOM 1634 C CA . LEU A 1 201 ? 17.042 20.387 -8.918 1.00 77.44 201 LEU A CA 1
ATOM 1635 C C . LEU A 1 201 ? 17.564 19.828 -10.254 1.00 77.44 201 LEU A C 1
ATOM 1637 O O . LEU A 1 201 ? 16.909 20.063 -11.274 1.00 77.44 201 LEU A O 1
ATOM 1641 N N . PRO A 1 202 ? 18.674 19.059 -10.307 1.00 83.50 202 PRO A N 1
ATOM 1642 C CA . PRO A 1 202 ? 19.118 18.430 -11.547 1.00 83.50 202 PRO A CA 1
ATOM 1643 C C . PRO A 1 202 ? 18.102 17.425 -12.099 1.00 83.50 202 PRO A C 1
ATOM 1645 O O . PRO A 1 202 ? 17.881 17.398 -13.308 1.00 83.50 202 PRO A O 1
ATOM 1648 N N . LEU A 1 203 ? 17.449 16.642 -11.233 1.00 83.00 203 LEU A N 1
ATOM 1649 C CA . LEU A 1 203 ? 16.442 15.655 -11.638 1.00 83.00 203 LEU A CA 1
ATOM 1650 C C . LEU A 1 203 ? 15.189 16.337 -12.198 1.00 83.00 203 LEU A C 1
ATOM 1652 O O . LEU A 1 203 ? 14.715 15.965 -13.272 1.00 83.00 203 LEU A O 1
ATOM 1656 N N . ALA A 1 204 ? 14.693 17.374 -11.517 1.00 77.69 204 ALA A N 1
ATOM 1657 C CA . ALA A 1 204 ? 13.548 18.160 -11.977 1.00 77.69 204 ALA A CA 1
ATOM 1658 C C . ALA A 1 204 ? 13.839 18.863 -13.315 1.00 77.69 204 ALA A C 1
ATOM 1660 O O . ALA A 1 204 ? 13.043 18.785 -14.252 1.00 77.69 204 ALA A O 1
ATOM 1661 N N . ARG A 1 205 ? 15.020 19.485 -13.451 1.00 79.31 205 ARG A N 1
ATOM 1662 C CA . ARG A 1 205 ? 15.463 20.114 -14.708 1.00 79.31 205 ARG A CA 1
ATOM 1663 C C . ARG A 1 205 ? 15.597 19.104 -15.842 1.00 79.31 205 ARG A C 1
ATOM 1665 O O . ARG A 1 205 ? 15.165 19.397 -16.952 1.00 79.31 205 ARG A O 1
ATOM 1672 N N . ALA A 1 206 ? 16.174 17.931 -15.583 1.00 81.31 206 ALA A N 1
ATOM 1673 C CA . ALA A 1 206 ? 16.321 16.884 -16.590 1.00 81.31 206 ALA A CA 1
ATOM 1674 C C . ALA A 1 206 ? 14.960 16.379 -17.096 1.00 81.31 206 ALA A C 1
ATOM 1676 O O . ALA A 1 206 ? 14.808 16.134 -18.296 1.00 81.31 206 ALA A O 1
ATOM 1677 N N . LEU A 1 207 ? 13.966 16.285 -16.206 1.00 80.75 207 LEU A N 1
ATOM 1678 C CA . LEU A 1 207 ? 12.615 15.870 -16.566 1.00 80.75 207 LEU A CA 1
ATOM 1679 C C . LEU A 1 207 ? 11.904 16.947 -17.399 1.00 80.75 207 LEU A C 1
ATOM 1681 O O . LEU A 1 207 ? 11.383 16.640 -18.470 1.00 80.75 207 LEU A O 1
ATOM 1685 N N . LEU A 1 208 ? 11.952 18.218 -16.980 1.00 74.25 208 LEU A N 1
ATOM 1686 C CA . LEU A 1 208 ? 11.347 19.325 -17.737 1.00 74.25 208 LEU A CA 1
ATOM 1687 C C . LEU A 1 208 ? 12.027 19.582 -19.085 1.00 74.25 208 LEU A C 1
ATOM 1689 O O . LEU A 1 208 ? 11.349 19.875 -20.072 1.00 74.25 208 LEU A O 1
ATOM 1693 N N . ALA A 1 209 ? 13.345 19.390 -19.173 1.00 76.25 209 ALA A N 1
ATOM 1694 C CA . ALA A 1 209 ? 14.074 19.508 -20.431 1.00 76.25 209 ALA A CA 1
ATOM 1695 C C . ALA A 1 209 ? 13.543 18.538 -21.504 1.00 76.25 209 ALA A C 1
ATOM 1697 O O . ALA A 1 209 ? 13.573 18.864 -22.691 1.00 76.25 209 ALA A O 1
ATOM 1698 N N . LYS A 1 210 ? 12.992 17.375 -21.118 1.00 74.50 210 LYS A N 1
ATOM 1699 C CA . LYS A 1 210 ? 12.347 16.442 -22.064 1.00 74.50 210 LYS A CA 1
ATOM 1700 C C . LYS A 1 210 ? 11.059 16.993 -22.673 1.00 74.50 210 LYS A C 1
ATOM 1702 O O . LYS A 1 210 ? 10.712 16.587 -23.778 1.00 74.50 210 LYS A O 1
ATOM 1707 N N . LEU A 1 211 ? 10.383 17.909 -21.985 1.00 62.28 211 LEU A N 1
ATOM 1708 C CA . LEU A 1 211 ? 9.205 18.613 -22.489 1.00 62.28 211 LEU A CA 1
ATOM 1709 C C . LEU A 1 211 ? 9.564 19.871 -23.295 1.00 62.28 211 LEU A C 1
ATOM 1711 O O . LEU A 1 211 ? 8.669 20.540 -23.804 1.00 62.28 211 LEU A O 1
ATOM 1715 N N . GLY A 1 212 ? 10.853 20.219 -23.402 1.00 62.00 212 GLY A N 1
ATOM 1716 C CA . GLY A 1 212 ? 11.284 21.499 -23.969 1.00 62.00 212 GLY A CA 1
ATOM 1717 C C . GLY A 1 212 ? 10.894 22.700 -23.100 1.00 62.00 212 GLY A C 1
ATOM 1718 O O . GLY A 1 212 ? 10.808 23.815 -23.608 1.00 62.00 212 GLY A O 1
ATOM 1719 N N . VAL A 1 213 ? 10.632 22.471 -21.809 1.00 61.06 213 VAL A N 1
ATOM 1720 C CA . VAL A 1 213 ? 10.242 23.502 -20.843 1.00 61.06 213 VAL A CA 1
ATOM 1721 C C . VAL A 1 213 ? 11.457 23.855 -19.991 1.00 61.06 213 VAL A C 1
ATOM 1723 O O . VAL A 1 213 ? 12.089 22.979 -19.401 1.00 61.06 213 VAL A O 1
ATOM 1726 N N . GLU A 1 214 ? 11.795 25.141 -19.907 1.00 56.22 214 GLU A N 1
ATOM 1727 C CA . GLU A 1 214 ? 12.774 25.611 -18.927 1.00 56.22 214 GLU A CA 1
ATOM 1728 C C . GLU A 1 214 ? 12.133 25.622 -17.536 1.00 56.22 214 GLU A C 1
ATOM 1730 O O . GLU A 1 214 ? 11.031 26.144 -17.355 1.00 56.22 214 GLU A O 1
ATOM 1735 N N . TYR A 1 215 ? 12.820 25.047 -16.542 1.00 53.38 215 TYR A N 1
ATOM 1736 C CA . TYR A 1 215 ? 12.390 25.149 -15.147 1.00 53.38 215 TYR A CA 1
ATOM 1737 C C . TYR A 1 215 ? 12.462 26.623 -14.736 1.00 53.38 215 TYR A C 1
ATOM 1739 O O . TYR A 1 215 ? 13.544 27.139 -14.444 1.00 53.38 215 TYR A O 1
ATOM 1747 N N . ALA A 1 216 ? 11.320 27.312 -14.744 1.00 50.94 216 ALA A N 1
ATOM 1748 C CA . ALA A 1 216 ? 11.229 28.680 -14.270 1.00 50.94 216 ALA A CA 1
ATOM 1749 C C . ALA A 1 216 ? 11.476 28.665 -12.759 1.00 50.94 216 ALA A C 1
ATOM 1751 O O . ALA A 1 216 ? 10.603 28.309 -11.969 1.00 50.94 216 ALA A O 1
ATOM 1752 N N . MET A 1 217 ? 12.692 29.030 -12.353 1.00 43.91 217 MET A N 1
ATOM 1753 C CA . MET A 1 217 ? 12.960 29.403 -10.972 1.00 43.91 217 MET A CA 1
ATOM 1754 C C . MET A 1 217 ? 12.011 30.554 -10.652 1.00 43.91 217 MET A C 1
ATOM 1756 O O . MET A 1 217 ? 12.239 31.685 -11.079 1.00 43.91 217 MET A O 1
ATOM 1760 N N . SER A 1 218 ? 10.956 30.291 -9.887 1.00 35.91 218 SER A N 1
ATOM 1761 C CA . SER A 1 218 ? 10.286 31.341 -9.130 1.00 35.91 218 SER A CA 1
ATOM 1762 C C . SER A 1 218 ? 11.233 31.795 -8.013 1.00 35.91 218 SER A C 1
ATOM 1764 O O . SER A 1 218 ? 10.916 31.692 -6.835 1.00 35.91 218 SER A O 1
ATOM 1766 N N . CYS A 1 219 ? 12.395 32.340 -8.378 1.00 36.91 219 CYS A N 1
ATOM 1767 C CA . CYS A 1 219 ? 13.084 33.314 -7.550 1.00 36.91 219 CYS A CA 1
ATOM 1768 C C . CYS A 1 219 ? 12.331 34.635 -7.708 1.00 36.91 219 CYS A C 1
ATOM 1770 O O . CYS A 1 219 ? 12.836 35.609 -8.261 1.00 36.91 219 CYS A O 1
ATOM 1772 N N . GLY A 1 220 ? 11.091 34.660 -7.219 1.00 33.59 220 GLY A N 1
ATOM 1773 C CA . GLY A 1 220 ? 10.598 35.887 -6.633 1.00 33.59 220 GLY A CA 1
ATOM 1774 C C . GLY A 1 220 ? 11.477 36.107 -5.417 1.00 33.59 220 GLY A C 1
ATOM 1775 O O . GLY A 1 220 ? 11.447 35.311 -4.485 1.00 33.59 220 GLY A O 1
ATOM 1776 N N . SER A 1 221 ? 12.321 37.129 -5.474 1.00 36.53 221 SER A N 1
ATOM 1777 C CA . SER A 1 221 ? 13.023 37.684 -4.329 1.00 36.53 221 SER A CA 1
ATOM 1778 C C . SER A 1 221 ? 11.995 38.135 -3.293 1.00 36.53 221 SER A C 1
ATOM 1780 O O . SER A 1 221 ? 11.679 39.318 -3.191 1.00 36.53 221 SER A O 1
ATOM 1782 N N . VAL A 1 222 ? 11.442 37.195 -2.542 1.00 36.00 222 VAL A N 1
ATOM 1783 C CA . VAL A 1 222 ? 10.766 37.479 -1.292 1.00 36.00 222 VAL A CA 1
ATOM 1784 C C . VAL A 1 222 ? 11.862 37.364 -0.248 1.00 36.00 222 VAL A C 1
ATOM 1786 O O . VAL A 1 222 ? 12.044 36.350 0.414 1.00 36.00 222 VAL A O 1
ATOM 1789 N N . ILE A 1 223 ? 12.649 38.438 -0.151 1.00 42.00 223 ILE A N 1
ATOM 1790 C CA . ILE A 1 223 ? 13.252 38.818 1.124 1.00 42.00 223 ILE A CA 1
ATOM 1791 C C . ILE A 1 223 ? 12.076 39.284 1.989 1.00 42.00 223 ILE A C 1
ATOM 1793 O O . ILE A 1 223 ? 11.892 40.470 2.237 1.00 42.00 223 ILE A O 1
ATOM 1797 N N . GLU A 1 224 ? 11.227 38.351 2.389 1.00 38.00 224 GLU A N 1
ATOM 1798 C CA . GLU A 1 224 ? 10.489 38.477 3.628 1.00 38.00 224 GLU A CA 1
ATOM 1799 C C . GLU A 1 224 ? 11.109 37.417 4.518 1.00 38.00 224 GLU A C 1
ATOM 1801 O O . GLU A 1 224 ? 11.170 36.239 4.171 1.00 38.00 224 GLU A O 1
ATOM 1806 N N . ASN A 1 225 ? 11.645 37.866 5.649 1.00 37.72 225 ASN A N 1
ATOM 1807 C CA . ASN A 1 225 ? 11.957 37.013 6.786 1.00 37.72 225 ASN A CA 1
ATOM 1808 C C . ASN A 1 225 ? 10.641 36.443 7.342 1.00 37.72 225 ASN A C 1
ATOM 1810 O O . ASN A 1 225 ? 10.289 36.713 8.487 1.00 37.72 225 ASN A O 1
ATOM 1814 N N . ASP A 1 226 ? 9.889 35.719 6.521 1.00 36.59 226 ASP A N 1
ATOM 1815 C CA . ASP A 1 226 ? 8.661 35.074 6.924 1.00 36.59 226 ASP A CA 1
ATOM 1816 C C . ASP A 1 226 ? 9.058 33.687 7.410 1.00 36.59 226 ASP A C 1
ATOM 1818 O O . ASP A 1 226 ? 9.330 32.755 6.653 1.00 36.59 226 ASP A O 1
ATOM 1822 N N . SER A 1 227 ? 9.178 33.576 8.729 1.00 45.12 227 SER A N 1
ATOM 1823 C CA . SER A 1 227 ? 9.530 32.364 9.469 1.00 45.12 227 SER A CA 1
ATOM 1824 C C . SER A 1 227 ? 8.504 31.226 9.322 1.00 45.12 227 SER A C 1
ATOM 1826 O O . SER A 1 227 ? 8.526 30.286 10.112 1.00 45.12 227 SER A O 1
ATOM 1828 N N . SER A 1 228 ? 7.594 31.292 8.350 1.00 49.84 228 SER A N 1
ATOM 1829 C CA . SER A 1 228 ? 6.512 30.330 8.141 1.00 49.84 228 SER A CA 1
ATOM 1830 C C . SER A 1 228 ? 6.328 30.014 6.659 1.00 49.84 228 SER A C 1
ATOM 1832 O O . SER A 1 228 ? 5.309 30.338 6.053 1.00 49.84 228 SER A O 1
ATOM 1834 N N . TYR A 1 229 ? 7.318 29.350 6.063 1.00 48.38 229 TYR A N 1
ATOM 1835 C CA . TYR A 1 229 ? 7.058 28.585 4.847 1.00 48.38 229 TYR A CA 1
ATOM 1836 C C . TYR A 1 229 ? 6.135 27.407 5.192 1.00 48.38 229 TYR A C 1
ATOM 1838 O O . TYR A 1 229 ? 6.530 26.522 5.951 1.00 48.38 229 TYR A O 1
ATOM 1846 N N . GLU A 1 230 ? 4.927 27.381 4.629 1.00 59.09 230 GLU A N 1
ATOM 1847 C CA . GLU A 1 230 ? 4.065 26.197 4.653 1.00 59.09 230 GLU A CA 1
ATOM 1848 C C . GLU A 1 230 ? 4.278 25.371 3.374 1.00 59.09 230 GLU A C 1
ATOM 1850 O O . GLU A 1 230 ? 4.047 25.868 2.263 1.00 59.09 230 GLU A O 1
ATOM 1855 N N . PRO A 1 231 ? 4.709 24.101 3.487 1.00 64.88 231 PRO A N 1
ATOM 1856 C CA . PRO A 1 231 ? 4.824 23.224 2.332 1.00 64.88 231 PRO A CA 1
ATOM 1857 C C . PRO A 1 231 ? 3.467 23.028 1.652 1.00 64.88 231 PRO A C 1
ATOM 1859 O O . PRO A 1 231 ? 2.439 22.851 2.304 1.00 64.88 231 PRO A O 1
ATOM 1862 N N . LYS A 1 232 ? 3.450 23.002 0.313 1.00 78.19 232 LYS A N 1
ATOM 1863 C CA . LYS A 1 232 ? 2.223 22.705 -0.446 1.00 78.19 232 LYS A CA 1
ATOM 1864 C C . LYS A 1 232 ? 1.675 21.334 -0.024 1.00 78.19 232 LYS A C 1
ATOM 1866 O O . LYS A 1 232 ? 2.439 20.372 0.022 1.00 78.19 232 LYS A O 1
ATOM 1871 N N . SER A 1 233 ? 0.355 21.217 0.162 1.00 80.88 233 SER A N 1
ATOM 1872 C CA . SER A 1 233 ? -0.345 19.957 0.504 1.00 80.88 233 SER A CA 1
ATOM 1873 C C . SER A 1 233 ? 0.094 18.763 -0.365 1.00 80.88 233 SER A C 1
ATOM 1875 O O . SER A 1 233 ? 0.309 17.659 0.133 1.00 80.88 233 SER A O 1
ATOM 1877 N N . HIS A 1 234 ? 0.371 19.008 -1.653 1.00 85.81 234 HIS A N 1
ATOM 1878 C CA . HIS A 1 234 ? 0.952 18.022 -2.569 1.00 85.81 234 HIS A CA 1
ATOM 1879 C C . HIS A 1 234 ? 2.284 17.426 -2.076 1.00 85.81 234 HIS A C 1
ATOM 1881 O O . HIS A 1 234 ? 2.455 16.208 -2.077 1.00 85.81 234 HIS A O 1
ATOM 1887 N N . ASN A 1 235 ? 3.224 18.262 -1.633 1.00 88.62 235 ASN A N 1
ATOM 1888 C CA . ASN A 1 235 ? 4.537 17.820 -1.162 1.00 88.62 235 ASN A CA 1
ATOM 1889 C C . ASN A 1 235 ? 4.420 17.066 0.167 1.00 88.62 235 ASN A C 1
ATOM 1891 O O . ASN A 1 235 ? 5.091 16.055 0.364 1.00 88.62 235 ASN A O 1
ATOM 1895 N N . ILE A 1 236 ? 3.514 17.508 1.046 1.00 89.44 236 ILE A N 1
ATOM 1896 C CA . ILE A 1 236 ? 3.224 16.828 2.315 1.00 89.44 236 ILE A CA 1
ATOM 1897 C C . ILE A 1 236 ? 2.663 15.432 2.045 1.00 89.44 236 ILE A C 1
ATOM 1899 O O . ILE A 1 236 ? 3.137 14.443 2.604 1.00 89.44 236 ILE A O 1
ATOM 1903 N N . GLN A 1 237 ? 1.689 15.325 1.140 1.00 89.31 237 GLN A N 1
ATOM 1904 C CA . GLN A 1 237 ? 1.127 14.042 0.738 1.00 89.31 237 GLN A CA 1
ATOM 1905 C C . GLN A 1 237 ? 2.196 13.126 0.129 1.00 89.31 237 GLN A C 1
ATOM 1907 O O . GLN A 1 237 ? 2.227 11.938 0.442 1.00 89.31 237 GLN A O 1
ATOM 1912 N N . ARG A 1 238 ? 3.102 13.667 -0.689 1.00 91.19 238 ARG A N 1
ATOM 1913 C CA . ARG A 1 238 ? 4.215 12.911 -1.268 1.00 91.19 238 ARG A CA 1
ATOM 1914 C C . ARG A 1 238 ? 5.149 12.344 -0.201 1.00 91.19 238 ARG A C 1
ATOM 1916 O O . ARG A 1 238 ? 5.476 11.159 -0.240 1.00 91.19 238 ARG A O 1
ATOM 1923 N N . ALA A 1 239 ? 5.526 13.169 0.774 1.00 93.00 239 ALA A N 1
ATOM 1924 C CA . ALA A 1 239 ? 6.343 12.764 1.912 1.00 93.00 239 ALA A CA 1
ATOM 1925 C C . ALA A 1 239 ? 5.664 11.661 2.739 1.00 93.00 239 ALA A C 1
ATOM 1927 O O . ALA A 1 239 ? 6.301 10.667 3.086 1.00 93.00 239 ALA A O 1
ATOM 1928 N N . LEU A 1 240 ? 4.356 11.792 2.988 1.00 93.81 240 LEU A N 1
ATOM 1929 C CA . LEU A 1 240 ? 3.553 10.779 3.677 1.00 93.81 240 LEU A CA 1
ATOM 1930 C C . LEU A 1 240 ? 3.500 9.455 2.902 1.00 93.81 240 LEU A C 1
ATOM 1932 O O . LEU A 1 240 ? 3.663 8.397 3.504 1.00 93.81 240 LEU A O 1
ATOM 1936 N N . LEU A 1 241 ? 3.315 9.494 1.579 1.00 93.31 241 LEU A N 1
ATOM 1937 C CA . LEU A 1 241 ? 3.319 8.295 0.732 1.00 93.31 241 LEU A CA 1
ATOM 1938 C C . LEU A 1 241 ? 4.690 7.605 0.713 1.00 93.31 241 LEU A C 1
ATOM 1940 O O . LEU A 1 241 ? 4.754 6.376 0.779 1.00 93.31 241 LEU A O 1
ATOM 1944 N N . LEU A 1 242 ? 5.780 8.376 0.668 1.00 94.44 242 LEU A N 1
ATOM 1945 C CA . LEU A 1 242 ? 7.139 7.837 0.739 1.00 94.44 242 LEU A CA 1
ATOM 1946 C C . LEU A 1 242 ? 7.406 7.186 2.103 1.00 94.44 242 LEU A C 1
ATOM 1948 O O . LEU A 1 242 ? 7.836 6.035 2.164 1.00 94.44 242 LEU A O 1
ATOM 1952 N N . LEU A 1 243 ? 7.079 7.877 3.197 1.00 94.25 243 LEU A N 1
ATOM 1953 C CA . LEU A 1 243 ? 7.221 7.351 4.555 1.00 94.25 243 LEU A CA 1
ATOM 1954 C C . LEU A 1 243 ? 6.399 6.068 4.751 1.00 94.25 243 LEU A C 1
ATOM 1956 O O . LEU A 1 243 ? 6.903 5.068 5.262 1.00 94.25 243 LEU A O 1
ATOM 1960 N N . ARG A 1 244 ? 5.156 6.062 4.262 1.00 93.69 244 ARG A N 1
ATOM 1961 C CA . ARG A 1 244 ? 4.278 4.888 4.240 1.00 93.69 244 ARG A CA 1
ATOM 1962 C C . ARG A 1 244 ? 4.922 3.702 3.519 1.00 93.69 244 ARG A C 1
ATOM 1964 O O . ARG A 1 244 ? 4.908 2.599 4.063 1.00 93.69 244 ARG A O 1
ATOM 1971 N N . ALA A 1 245 ? 5.475 3.909 2.322 1.00 94.06 245 ALA A N 1
ATOM 1972 C CA . ALA A 1 245 ? 6.123 2.848 1.552 1.00 94.06 245 ALA A CA 1
ATOM 1973 C C . ALA A 1 245 ? 7.314 2.243 2.318 1.00 94.06 245 ALA A C 1
ATOM 1975 O O . ALA A 1 245 ? 7.399 1.022 2.456 1.00 94.06 245 ALA A O 1
ATOM 1976 N N . LEU A 1 246 ? 8.181 3.085 2.894 1.00 93.12 246 LEU A N 1
ATOM 1977 C CA . LEU A 1 246 ? 9.339 2.640 3.683 1.00 93.12 246 LEU A CA 1
ATOM 1978 C C . LEU A 1 246 ? 8.936 1.823 4.913 1.00 93.12 246 LEU A C 1
ATOM 1980 O O . LEU A 1 246 ? 9.568 0.814 5.223 1.00 93.12 246 LEU A O 1
ATOM 1984 N N . MET A 1 247 ? 7.889 2.255 5.617 1.00 91.19 247 MET A N 1
ATOM 1985 C CA . MET A 1 247 ? 7.439 1.610 6.850 1.00 91.19 247 MET A CA 1
ATOM 1986 C C . MET A 1 247 ? 6.645 0.320 6.598 1.00 91.19 247 MET A C 1
ATOM 1988 O O . MET A 1 247 ? 6.639 -0.562 7.456 1.00 91.19 247 MET A O 1
ATOM 1992 N N . ARG A 1 248 ? 5.982 0.183 5.440 1.00 89.81 248 ARG A N 1
ATOM 1993 C CA . ARG A 1 248 ? 5.272 -1.050 5.049 1.00 89.81 248 ARG A CA 1
ATOM 1994 C C . ARG A 1 248 ? 6.196 -2.163 4.576 1.00 89.81 248 ARG A C 1
ATOM 1996 O O . ARG A 1 248 ? 5.862 -3.334 4.753 1.00 89.81 248 ARG A O 1
ATOM 2003 N N . ASN A 1 249 ? 7.329 -1.822 3.970 1.00 85.94 249 ASN A N 1
ATOM 2004 C CA . ASN A 1 249 ? 8.252 -2.825 3.460 1.00 85.94 249 ASN A CA 1
ATOM 2005 C C . ASN A 1 249 ? 8.909 -3.575 4.627 1.00 85.94 249 ASN A C 1
ATOM 2007 O O . ASN A 1 249 ? 9.678 -3.007 5.397 1.00 85.94 249 ASN A O 1
ATOM 2011 N N . SER A 1 250 ? 8.642 -4.878 4.744 1.00 76.31 250 SER A N 1
ATOM 2012 C CA . SER A 1 250 ? 9.141 -5.715 5.842 1.00 76.31 250 SER A CA 1
ATOM 2013 C C . SER A 1 250 ? 10.666 -5.733 5.975 1.00 76.31 250 SER A C 1
ATOM 2015 O O . SER A 1 250 ? 11.182 -5.967 7.067 1.00 76.31 250 SER A O 1
ATOM 2017 N N . SER A 1 251 ? 11.389 -5.495 4.878 1.00 75.31 251 SER A N 1
ATOM 2018 C CA . SER A 1 251 ? 12.852 -5.470 4.850 1.00 75.31 251 SER A CA 1
ATOM 2019 C C . SER A 1 251 ? 13.430 -4.172 5.423 1.00 75.31 251 SER A C 1
ATOM 2021 O O . SER A 1 251 ? 14.552 -4.177 5.929 1.00 75.31 251 SER A O 1
ATOM 2023 N N . THR A 1 252 ? 12.657 -3.081 5.398 1.00 74.25 252 THR A N 1
ATOM 2024 C CA . THR A 1 252 ? 13.048 -1.747 5.888 1.00 74.25 252 THR A CA 1
ATOM 2025 C C . THR A 1 252 ? 12.242 -1.283 7.104 1.00 74.25 252 THR A C 1
ATOM 2027 O O . THR A 1 252 ? 12.613 -0.297 7.731 1.00 74.25 252 THR A O 1
ATOM 2030 N N . ALA A 1 253 ? 11.197 -2.013 7.508 1.00 68.25 253 ALA A N 1
ATOM 2031 C CA . ALA A 1 253 ? 10.284 -1.690 8.614 1.00 68.25 253 ALA A CA 1
ATOM 2032 C C . ALA A 1 253 ? 10.922 -1.706 10.020 1.00 68.25 253 ALA A C 1
ATOM 2034 O O . ALA A 1 253 ? 10.221 -1.612 11.029 1.00 68.25 253 ALA A O 1
ATOM 2035 N N . LYS A 1 254 ? 12.250 -1.822 10.128 1.00 76.62 254 LYS A N 1
ATOM 2036 C CA . LYS A 1 254 ? 12.949 -1.563 11.388 1.00 76.62 254 LYS A CA 1
ATOM 2037 C C . LYS A 1 254 ? 13.029 -0.055 11.574 1.00 76.62 254 LYS A C 1
ATOM 2039 O O . LYS A 1 254 ? 13.664 0.631 10.781 1.00 76.62 254 LYS A O 1
ATOM 2044 N N . VAL A 1 255 ? 12.407 0.445 12.637 1.00 77.12 255 VAL A N 1
ATOM 2045 C CA . VAL A 1 255 ? 12.458 1.864 12.999 1.00 77.12 255 VAL A CA 1
ATOM 2046 C C . VAL A 1 255 ? 13.884 2.224 13.423 1.00 77.12 255 VAL A C 1
ATOM 2048 O O . VAL A 1 255 ? 14.273 2.065 14.577 1.00 77.12 255 VAL A O 1
ATOM 2051 N N . THR A 1 256 ? 14.689 2.655 12.453 1.00 84.69 256 THR A N 1
ATOM 2052 C CA . THR A 1 256 ? 16.009 3.249 12.682 1.00 84.69 256 THR A CA 1
ATOM 2053 C C . THR A 1 256 ? 15.855 4.666 13.222 1.00 84.69 256 THR A C 1
ATOM 2055 O O . THR A 1 256 ? 14.781 5.262 13.130 1.00 84.69 256 THR A O 1
ATOM 2058 N N . THR A 1 257 ? 16.936 5.244 13.746 1.00 87.00 257 THR A N 1
ATOM 2059 C CA . THR A 1 257 ? 16.941 6.643 14.199 1.00 87.00 257 THR A CA 1
ATOM 2060 C C . THR A 1 257 ? 16.495 7.600 13.091 1.00 87.00 257 THR A C 1
ATOM 2062 O O . THR A 1 257 ? 15.694 8.488 13.353 1.00 87.00 257 THR A O 1
ATOM 2065 N N . PHE A 1 258 ? 16.936 7.392 11.844 1.00 87.56 258 PHE A N 1
ATOM 2066 C CA . PHE A 1 258 ? 16.521 8.219 10.705 1.00 87.56 258 PHE A CA 1
ATOM 2067 C C . PHE A 1 258 ? 15.023 8.114 10.424 1.00 87.56 258 PHE A C 1
ATOM 2069 O O . PHE A 1 258 ? 14.338 9.134 10.365 1.00 87.56 258 PHE A O 1
ATOM 2076 N N . LEU A 1 259 ? 14.505 6.885 10.320 1.00 89.31 259 LEU A N 1
ATOM 2077 C CA . LEU A 1 259 ? 13.089 6.651 10.041 1.00 89.31 259 LEU A CA 1
ATOM 2078 C C . LEU A 1 259 ? 12.202 7.170 11.179 1.00 89.31 259 LEU A C 1
ATOM 2080 O O . LEU A 1 259 ? 11.134 7.722 10.929 1.00 89.31 259 LEU A O 1
ATOM 2084 N N . ARG A 1 260 ? 12.667 7.038 12.427 1.00 91.19 260 ARG A N 1
ATOM 2085 C CA . ARG A 1 260 ? 12.000 7.578 13.612 1.00 91.19 260 ARG A CA 1
ATOM 2086 C C . ARG A 1 260 ? 11.921 9.098 13.574 1.00 91.19 260 ARG A C 1
ATOM 2088 O O . ARG A 1 260 ? 10.834 9.636 13.739 1.00 91.19 260 ARG A O 1
ATOM 2095 N N . THR A 1 261 ? 13.043 9.768 13.320 1.00 90.88 261 THR A N 1
ATOM 2096 C CA . THR A 1 261 ? 13.103 11.231 13.235 1.00 90.88 261 THR A CA 1
ATOM 2097 C C . THR A 1 261 ? 12.217 11.756 12.111 1.00 90.88 261 THR A C 1
ATOM 2099 O O . THR A 1 261 ? 11.445 12.681 12.340 1.00 90.88 261 THR A O 1
ATOM 2102 N N . ALA A 1 262 ? 12.265 11.140 10.923 1.00 90.56 262 ALA A N 1
ATOM 2103 C CA . ALA A 1 262 ? 11.393 11.511 9.810 1.00 90.56 262 ALA A CA 1
ATOM 2104 C C . ALA A 1 262 ? 9.910 11.312 10.168 1.00 90.56 262 ALA A C 1
ATOM 2106 O O . ALA A 1 262 ? 9.085 12.183 9.906 1.00 90.56 262 ALA A O 1
ATOM 2107 N N . PHE A 1 263 ? 9.569 10.197 10.821 1.00 92.56 263 PHE A N 1
ATOM 2108 C CA . PHE A 1 263 ? 8.212 9.947 11.301 1.00 92.56 263 PHE A CA 1
ATOM 2109 C C . PHE A 1 263 ? 7.741 11.007 12.303 1.00 92.56 263 PHE A C 1
ATOM 2111 O O . PHE A 1 263 ? 6.671 11.581 12.109 1.00 92.56 263 PHE A O 1
ATOM 2118 N N . ASP A 1 264 ? 8.521 11.283 13.351 1.00 91.38 264 ASP A N 1
ATOM 2119 C CA . ASP A 1 264 ? 8.142 12.255 14.380 1.00 91.38 264 ASP A CA 1
ATOM 2120 C C . ASP A 1 264 ? 8.023 13.660 13.788 1.00 91.38 264 ASP A C 1
ATOM 2122 O O . ASP A 1 264 ? 7.032 14.337 14.040 1.00 91.38 264 ASP A O 1
ATOM 2126 N N . GLN A 1 265 ? 8.942 14.059 12.904 1.00 88.25 265 GLN A N 1
ATOM 2127 C CA . GLN A 1 265 ? 8.871 15.345 12.214 1.00 88.25 265 GLN A CA 1
ATOM 2128 C C . GLN A 1 265 ? 7.562 15.506 11.433 1.00 88.25 265 GLN A C 1
ATOM 2130 O O . GLN A 1 265 ? 6.900 16.534 11.557 1.00 88.25 265 GLN A O 1
ATOM 2135 N N . VAL A 1 266 ? 7.157 14.504 10.649 1.00 87.06 266 VAL A N 1
ATOM 2136 C CA . VAL A 1 266 ? 5.908 14.571 9.876 1.00 87.06 266 VAL A CA 1
ATOM 2137 C C . VAL A 1 266 ? 4.689 14.554 10.795 1.00 87.06 266 VAL A C 1
ATOM 2139 O O . VAL A 1 266 ? 3.774 15.360 10.628 1.00 87.06 266 VAL A O 1
ATOM 2142 N N . VAL A 1 267 ? 4.662 13.654 11.776 1.00 88.12 267 VAL A N 1
ATOM 2143 C CA . VAL A 1 267 ? 3.498 13.493 12.651 1.00 88.12 267 VAL A CA 1
ATOM 2144 C C . VAL A 1 267 ? 3.308 14.710 13.551 1.00 88.12 267 VAL A C 1
ATOM 2146 O O . VAL A 1 267 ? 2.199 15.231 13.613 1.00 88.12 267 VAL A O 1
ATOM 2149 N N . ASP A 1 268 ? 4.360 15.204 14.201 1.00 87.31 268 ASP A N 1
ATOM 2150 C CA . ASP A 1 268 ? 4.260 16.346 15.116 1.00 87.31 268 ASP A CA 1
ATOM 2151 C C . ASP A 1 268 ? 3.917 17.641 14.380 1.00 87.31 268 ASP A C 1
ATOM 2153 O O . ASP A 1 268 ? 3.130 18.439 14.888 1.00 87.31 268 ASP A O 1
ATOM 2157 N N . THR A 1 269 ? 4.437 17.822 13.163 1.00 83.69 269 THR A N 1
ATOM 2158 C CA . THR A 1 269 ? 4.154 19.021 12.361 1.00 83.69 269 THR A CA 1
ATOM 2159 C C . THR A 1 269 ? 2.706 19.047 11.874 1.00 83.69 269 THR A C 1
ATOM 2161 O O . THR A 1 269 ? 2.084 20.106 11.890 1.00 83.69 269 THR A O 1
ATOM 2164 N N . TYR A 1 270 ? 2.156 17.900 11.451 1.00 84.06 270 TYR A N 1
ATOM 2165 C CA . TYR A 1 270 ? 0.890 17.874 10.708 1.00 84.06 270 TYR A CA 1
ATOM 2166 C C . TYR A 1 270 ? -0.307 17.272 11.449 1.00 84.06 270 TYR A C 1
ATOM 2168 O O . TYR A 1 270 ? -1.430 17.344 10.950 1.00 84.06 270 TYR A O 1
ATOM 2176 N N . CYS A 1 271 ? -0.123 16.707 12.646 1.00 81.12 271 CYS A N 1
ATOM 2177 C CA . CYS A 1 271 ? -1.239 16.163 13.433 1.00 81.12 271 CYS A CA 1
ATOM 2178 C C . CYS A 1 271 ? -2.254 17.221 13.886 1.00 81.12 271 CYS A C 1
ATOM 2180 O O . CYS A 1 271 ? -3.407 16.883 14.147 1.00 81.12 271 CYS A O 1
ATOM 2182 N N . THR A 1 272 ? -1.846 18.487 13.961 1.00 75.56 272 THR A N 1
ATOM 2183 C CA . THR A 1 272 ? -2.692 19.623 14.354 1.00 75.56 272 THR A CA 1
ATOM 2184 C C . THR A 1 272 ? -3.211 20.425 13.159 1.00 75.56 272 THR A C 1
ATOM 2186 O O . THR A 1 272 ? -4.021 21.335 13.340 1.00 75.56 272 THR A O 1
ATOM 2189 N N . THR A 1 273 ? -2.781 20.103 11.936 1.00 75.06 273 THR A N 1
ATOM 2190 C CA . THR A 1 273 ? -3.145 20.851 10.729 1.00 75.06 273 THR A CA 1
ATOM 2191 C C . THR A 1 273 ? -4.568 20.528 10.278 1.00 75.06 273 THR A C 1
ATOM 2193 O O . THR A 1 273 ? -4.973 19.368 10.212 1.00 75.06 273 THR A O 1
ATOM 2196 N N . LEU A 1 274 ? -5.323 21.559 9.893 1.00 62.25 274 LEU A N 1
ATOM 2197 C CA . LEU A 1 274 ? -6.703 21.455 9.406 1.00 62.25 274 LEU A CA 1
ATOM 2198 C C . LEU A 1 274 ? -6.797 21.190 7.890 1.00 62.25 274 LEU A C 1
ATOM 2200 O O . LEU A 1 274 ? -7.666 21.756 7.234 1.00 62.25 274 LEU A O 1
ATOM 2204 N N . ASP A 1 275 ? -5.915 20.364 7.317 1.00 77.12 275 ASP A N 1
ATOM 2205 C CA . ASP A 1 275 ? -5.982 19.996 5.894 1.00 77.12 275 ASP A CA 1
ATOM 2206 C C . ASP A 1 275 ? -6.567 18.579 5.709 1.00 77.12 275 ASP A C 1
ATOM 2208 O O . ASP A 1 275 ? -5.869 17.579 5.916 1.00 77.12 275 ASP A O 1
ATOM 2212 N N . PRO A 1 276 ? -7.834 18.450 5.266 1.00 76.88 276 PRO A N 1
ATOM 2213 C CA . PRO A 1 276 ? -8.463 17.152 5.037 1.00 76.88 276 PRO A CA 1
ATOM 2214 C C . PRO A 1 276 ? -7.743 16.284 3.996 1.00 76.88 276 PRO A C 1
ATOM 2216 O O . PRO A 1 276 ? -7.892 15.060 4.027 1.00 76.88 276 PRO A O 1
ATOM 2219 N N . MET A 1 277 ? -6.968 16.883 3.079 1.00 78.19 277 MET A N 1
ATOM 2220 C CA . MET A 1 277 ? -6.277 16.150 2.012 1.00 78.19 277 MET A CA 1
ATOM 2221 C C . MET A 1 277 ? -5.157 15.255 2.549 1.00 78.19 277 MET A C 1
ATOM 2223 O O . MET A 1 277 ? -4.883 14.202 1.970 1.00 78.19 277 MET A O 1
ATOM 2227 N N . ILE A 1 278 ? -4.538 15.628 3.674 1.00 85.94 278 ILE A N 1
ATOM 2228 C CA . ILE A 1 278 ? -3.413 14.883 4.255 1.00 85.94 278 ILE A CA 1
ATOM 2229 C C . ILE A 1 278 ? -3.839 13.919 5.366 1.00 85.94 278 ILE A C 1
ATOM 2231 O O . ILE A 1 278 ? -3.118 12.961 5.639 1.00 85.94 278 ILE A O 1
ATOM 2235 N N . TRP A 1 279 ? -5.014 14.111 5.981 1.00 87.75 279 TRP A N 1
ATOM 2236 C CA . TRP A 1 279 ? -5.453 13.332 7.149 1.00 87.75 279 TRP A CA 1
ATOM 2237 C C . TRP A 1 279 ? -5.526 11.826 6.899 1.00 87.75 279 TRP A C 1
ATOM 2239 O O . TRP A 1 279 ? -5.164 11.039 7.770 1.00 87.75 279 TRP A O 1
ATOM 2249 N N . THR A 1 280 ? -5.962 11.416 5.706 1.00 89.75 280 THR A N 1
ATOM 2250 C CA . THR A 1 280 ? -6.027 9.992 5.334 1.00 89.75 280 THR A CA 1
ATOM 2251 C C . THR A 1 280 ? -4.626 9.374 5.339 1.00 89.75 280 THR A C 1
ATOM 2253 O O . THR A 1 280 ? -4.386 8.383 6.028 1.00 89.75 280 THR A O 1
ATOM 2256 N N . SER A 1 281 ? -3.684 9.999 4.630 1.00 90.81 281 SER A N 1
ATOM 2257 C CA . SER A 1 281 ? -2.297 9.533 4.531 1.00 90.81 281 SER A CA 1
ATOM 2258 C C . SER A 1 281 ? -1.576 9.592 5.881 1.00 90.81 281 SER A C 1
ATOM 2260 O O . SER A 1 281 ? -0.844 8.670 6.233 1.00 90.81 281 SER A O 1
ATOM 2262 N N . LEU A 1 282 ? -1.818 10.644 6.669 1.00 92.31 282 LEU A N 1
ATOM 2263 C CA . LEU A 1 282 ? -1.256 10.803 8.008 1.00 92.31 282 LEU A CA 1
ATOM 2264 C C . LEU A 1 282 ? -1.760 9.717 8.963 1.00 92.31 282 LEU A C 1
ATOM 2266 O O . LEU A 1 282 ? -0.961 9.078 9.648 1.00 92.31 282 LEU A O 1
ATOM 2270 N N . SER A 1 283 ? -3.072 9.463 8.972 1.00 92.94 283 SER A N 1
ATOM 2271 C CA . SER A 1 283 ? -3.670 8.399 9.780 1.00 92.94 283 SER A CA 1
ATOM 2272 C C . SER A 1 283 ? -3.109 7.029 9.412 1.00 92.94 283 SER A C 1
ATOM 2274 O O . SER A 1 283 ? -2.898 6.204 10.299 1.00 92.94 283 SER A O 1
ATOM 2276 N N . GLU A 1 284 ? -2.857 6.774 8.127 1.00 93.12 284 GLU A N 1
ATOM 2277 C CA . GLU A 1 284 ? -2.276 5.509 7.684 1.00 93.12 284 GLU A CA 1
ATOM 2278 C C . GLU A 1 284 ? -0.811 5.360 8.122 1.00 93.12 284 GLU A C 1
ATOM 2280 O O . GLU A 1 284 ? -0.436 4.305 8.632 1.00 93.12 284 GLU A O 1
ATOM 2285 N N . VAL A 1 285 ? 0.006 6.412 7.996 1.00 94.62 285 VAL A N 1
ATOM 2286 C CA . VAL A 1 285 ? 1.402 6.418 8.469 1.00 94.62 285 VAL A CA 1
ATOM 2287 C C . VAL A 1 285 ? 1.477 6.173 9.977 1.00 94.62 285 VAL A C 1
ATOM 2289 O O . VAL A 1 285 ? 2.241 5.312 10.418 1.00 94.62 285 VAL A O 1
ATOM 2292 N N . ILE A 1 286 ? 0.654 6.867 10.773 1.00 95.12 286 ILE A N 1
ATOM 2293 C CA . ILE A 1 286 ? 0.563 6.634 12.224 1.00 95.12 286 ILE A CA 1
ATOM 2294 C C . ILE A 1 286 ? 0.133 5.189 12.495 1.00 95.12 286 ILE A C 1
ATOM 2296 O O . ILE A 1 286 ? 0.735 4.516 13.332 1.00 95.12 286 ILE A O 1
ATOM 2300 N N . GLY A 1 287 ? -0.864 4.697 11.756 1.00 94.81 287 GLY A N 1
ATOM 2301 C CA . GLY A 1 287 ? -1.344 3.322 11.828 1.00 94.81 287 GLY A CA 1
ATOM 2302 C C . GLY A 1 287 ? -0.247 2.285 11.613 1.00 94.81 287 GLY A C 1
ATOM 2303 O O . GLY A 1 287 ? -0.081 1.381 12.430 1.00 94.81 287 GLY A O 1
ATOM 2304 N N . ILE A 1 288 ? 0.565 2.447 10.569 1.00 93.94 288 ILE A N 1
ATOM 2305 C CA . ILE A 1 288 ? 1.716 1.576 10.315 1.00 93.94 288 ILE A CA 1
ATOM 2306 C C . ILE A 1 288 ? 2.733 1.710 11.457 1.00 93.94 288 ILE A C 1
ATOM 2308 O O . ILE A 1 288 ? 3.159 0.698 12.012 1.00 93.94 288 ILE A O 1
ATOM 2312 N N . GLY A 1 289 ? 3.058 2.934 11.882 1.00 93.69 289 GLY A N 1
ATOM 2313 C CA . GLY A 1 289 ? 3.996 3.196 12.976 1.00 93.69 289 GLY A CA 1
ATOM 2314 C C . GLY A 1 289 ? 3.658 2.453 14.269 1.00 93.69 289 GLY A C 1
ATOM 2315 O O . GLY A 1 289 ? 4.513 1.754 14.816 1.00 93.69 289 GLY A O 1
ATOM 2316 N N . ILE A 1 290 ? 2.402 2.519 14.723 1.00 94.38 290 ILE A N 1
ATOM 2317 C CA . ILE A 1 290 ? 1.975 1.822 15.949 1.00 94.38 290 ILE A CA 1
ATOM 2318 C C . ILE A 1 290 ? 1.987 0.291 15.811 1.00 94.38 290 ILE A C 1
ATOM 2320 O O . ILE A 1 290 ? 2.029 -0.421 16.817 1.00 94.38 290 ILE A O 1
ATOM 2324 N N . THR A 1 291 ? 1.921 -0.236 14.583 1.00 91.19 291 THR A N 1
ATOM 2325 C CA . THR A 1 291 ? 1.968 -1.684 14.340 1.00 91.19 291 THR A CA 1
ATOM 2326 C C . THR A 1 291 ? 3.391 -2.228 14.359 1.00 91.19 291 THR A C 1
ATOM 2328 O O . THR A 1 291 ? 3.611 -3.308 14.911 1.00 91.19 291 THR A O 1
ATOM 2331 N N . ILE A 1 292 ? 4.351 -1.481 13.804 1.00 90.19 292 ILE A N 1
ATOM 2332 C CA . ILE A 1 292 ? 5.738 -1.936 13.648 1.00 90.19 292 ILE A CA 1
ATOM 2333 C C . ILE A 1 292 ? 6.602 -1.663 14.885 1.00 90.19 292 ILE A C 1
ATOM 2335 O O . ILE A 1 292 ? 7.505 -2.448 15.166 1.00 90.19 292 ILE A O 1
ATOM 2339 N N . ASP A 1 293 ? 6.314 -0.608 15.661 1.00 90.75 293 ASP A N 1
ATOM 2340 C CA . ASP A 1 293 ? 7.135 -0.217 16.810 1.00 90.75 293 ASP A CA 1
ATOM 2341 C C . ASP A 1 293 ? 6.330 0.063 18.089 1.00 90.75 293 ASP A C 1
ATOM 2343 O O . ASP A 1 293 ? 5.255 0.664 18.098 1.00 90.75 293 ASP A O 1
ATOM 2347 N N . GLY A 1 294 ? 6.868 -0.407 19.217 1.00 90.31 294 GLY A N 1
ATOM 2348 C CA . GLY A 1 294 ? 6.195 -0.322 20.512 1.00 90.31 294 GLY A CA 1
ATOM 2349 C C . GLY A 1 294 ? 6.296 1.018 21.208 1.00 90.31 294 GLY A C 1
ATOM 2350 O O . GLY A 1 294 ? 5.410 1.352 21.994 1.00 90.31 294 GLY A O 1
ATOM 2351 N N . GLN A 1 295 ? 7.359 1.769 20.941 1.00 92.06 295 GLN A N 1
ATOM 2352 C CA . GLN A 1 295 ? 7.492 3.126 21.435 1.00 92.06 295 GLN A CA 1
ATOM 2353 C C . GLN A 1 295 ? 6.522 4.041 20.694 1.00 92.06 295 GLN A C 1
ATOM 2355 O O . GLN A 1 295 ? 5.762 4.754 21.347 1.00 92.06 295 GLN A O 1
ATOM 2360 N N . ILE A 1 296 ? 6.449 3.924 19.364 1.00 94.06 296 ILE A N 1
ATOM 2361 C CA . ILE A 1 296 ? 5.466 4.657 18.557 1.00 94.06 296 ILE A CA 1
ATOM 2362 C C . ILE A 1 296 ? 4.045 4.344 19.031 1.00 94.06 296 ILE A C 1
ATOM 2364 O O . ILE A 1 296 ? 3.247 5.256 19.234 1.00 94.06 296 ILE A O 1
ATOM 2368 N N . ALA A 1 297 ? 3.728 3.068 19.281 1.00 94.50 297 ALA A N 1
ATOM 2369 C CA . ALA A 1 297 ? 2.424 2.678 19.814 1.00 94.50 297 ALA A CA 1
ATOM 2370 C C . ALA A 1 297 ? 2.100 3.362 21.152 1.00 94.50 297 ALA A C 1
ATOM 2372 O O . ALA A 1 297 ? 0.987 3.849 21.327 1.00 94.50 297 ALA A O 1
ATOM 2373 N N . ARG A 1 298 ? 3.061 3.435 22.083 1.00 93.69 298 ARG A N 1
ATOM 2374 C CA . ARG A 1 298 ? 2.880 4.128 23.371 1.00 93.69 298 ARG A CA 1
ATOM 2375 C C . ARG A 1 298 ? 2.606 5.613 23.204 1.00 93.69 298 ARG A C 1
ATOM 2377 O O . ARG A 1 298 ? 1.779 6.164 23.919 1.00 93.69 298 ARG A O 1
ATOM 2384 N N . GLU A 1 299 ? 3.312 6.247 22.283 1.00 92.88 299 GLU A N 1
ATOM 2385 C CA . GLU A 1 299 ? 3.265 7.693 22.134 1.00 92.88 299 GLU A CA 1
ATOM 2386 C C . GLU A 1 299 ? 2.118 8.169 21.251 1.00 92.88 299 GLU A C 1
ATOM 2388 O O . GLU A 1 299 ? 1.597 9.243 21.507 1.00 92.88 299 GLU A O 1
ATOM 2393 N N . ARG A 1 300 ? 1.708 7.411 20.225 1.00 94.31 300 ARG A N 1
ATOM 2394 C CA . ARG A 1 300 ? 0.847 7.931 19.143 1.00 94.31 300 ARG A CA 1
ATOM 2395 C C . ARG A 1 300 ? -0.504 7.240 18.986 1.00 94.31 300 ARG A C 1
ATOM 2397 O O . ARG A 1 300 ? -1.356 7.771 18.280 1.00 94.31 300 ARG A O 1
ATOM 2404 N N . ILE A 1 301 ? -0.762 6.108 19.651 1.00 95.06 301 ILE A N 1
ATOM 2405 C CA . ILE A 1 301 ? -2.058 5.405 19.521 1.00 95.06 301 ILE A CA 1
ATOM 2406 C C . ILE A 1 301 ? -3.256 6.285 19.908 1.00 95.06 301 ILE A C 1
ATOM 2408 O O . ILE A 1 301 ? -4.335 6.151 19.333 1.00 95.06 301 ILE A O 1
ATOM 2412 N N . HIS A 1 302 ? -3.049 7.227 20.832 1.00 92.62 302 HIS A N 1
ATOM 2413 C CA . HIS A 1 302 ? -4.070 8.171 21.271 1.00 92.62 302 HIS A CA 1
ATOM 2414 C C . HIS A 1 302 ? -4.567 9.080 20.131 1.00 92.62 302 HIS A C 1
ATOM 2416 O O . HIS A 1 302 ? -5.718 9.497 20.152 1.00 92.62 302 HIS A O 1
ATOM 2422 N N . VAL A 1 303 ? -3.746 9.344 19.105 1.00 92.56 303 VAL A N 1
ATOM 2423 C CA . VAL A 1 303 ? -4.150 10.150 17.940 1.00 92.56 303 VAL A CA 1
ATOM 2424 C C . VAL A 1 303 ? -5.226 9.419 17.133 1.00 92.56 303 VAL A C 1
ATOM 2426 O O . VAL A 1 303 ? -6.240 10.009 16.764 1.00 92.56 303 VAL A O 1
ATOM 2429 N N . LEU A 1 304 ? -5.051 8.111 16.916 1.00 94.50 304 LEU A N 1
ATOM 2430 C CA . LEU A 1 304 ? -6.036 7.279 16.216 1.00 94.50 304 LEU A CA 1
ATOM 2431 C C . LEU A 1 304 ? -7.300 7.064 17.051 1.00 94.50 304 LEU A C 1
ATOM 2433 O O . LEU A 1 304 ? -8.400 7.058 16.504 1.00 94.50 304 LEU A O 1
ATOM 2437 N N . ARG A 1 305 ? -7.153 6.939 18.375 1.00 94.69 305 ARG A N 1
ATOM 2438 C CA . ARG A 1 305 ? -8.285 6.942 19.309 1.00 94.69 305 ARG A CA 1
ATOM 2439 C C . ARG A 1 305 ? -9.128 8.207 19.150 1.00 94.69 305 ARG A C 1
ATOM 2441 O O . ARG A 1 305 ? -10.326 8.106 18.901 1.00 94.69 305 ARG A O 1
ATOM 2448 N N . SER A 1 306 ? -8.499 9.379 19.224 1.00 90.81 306 SER A N 1
ATOM 2449 C CA . SER A 1 306 ? -9.187 10.661 19.056 1.00 90.81 306 SER A CA 1
ATOM 2450 C C . SER A 1 306 ? -9.892 10.751 17.704 1.00 90.81 306 SER A C 1
ATOM 2452 O O . SER A 1 306 ? -11.031 11.199 17.641 1.00 90.81 306 SER A O 1
ATOM 2454 N N . ALA A 1 307 ? -9.271 10.263 16.626 1.00 90.81 307 ALA A N 1
ATOM 2455 C CA . ALA A 1 307 ? -9.898 10.251 15.306 1.00 90.81 307 ALA A CA 1
ATOM 2456 C C . ALA A 1 307 ? -11.201 9.426 15.260 1.00 90.81 307 ALA A C 1
ATOM 2458 O O . ALA A 1 307 ? -12.139 9.800 14.557 1.00 90.81 307 ALA A O 1
ATOM 2459 N N . ILE A 1 308 ? -11.285 8.327 16.017 1.00 93.31 308 ILE A N 1
ATOM 2460 C CA . ILE A 1 308 ? -12.492 7.493 16.116 1.00 93.31 308 ILE A CA 1
ATOM 2461 C C . ILE A 1 308 ? -13.565 8.177 16.970 1.00 93.31 308 ILE A C 1
ATOM 2463 O O . ILE A 1 308 ? -14.729 8.245 16.558 1.00 93.31 308 ILE A O 1
ATOM 2467 N N . GLU A 1 309 ? -13.164 8.674 18.142 1.00 89.75 309 GLU A N 1
ATOM 2468 C CA . GLU A 1 309 ? -14.058 9.184 19.189 1.00 89.75 309 GLU A CA 1
ATOM 2469 C C . GLU A 1 309 ? -14.624 10.579 18.872 1.00 89.75 309 GLU A C 1
ATOM 2471 O O . GLU A 1 309 ? -15.746 10.883 19.268 1.00 89.75 309 GLU A O 1
ATOM 2476 N N . VAL A 1 310 ? -13.902 11.415 18.118 1.00 87.44 310 VAL A N 1
ATOM 2477 C CA . VAL A 1 310 ? -14.360 12.766 17.762 1.00 87.44 310 VAL A CA 1
ATOM 2478 C C . VAL A 1 310 ? -15.496 12.713 16.735 1.00 87.44 310 VAL A C 1
ATOM 2480 O O . VAL A 1 310 ? -15.395 12.106 15.660 1.00 87.44 310 VAL A O 1
ATOM 2483 N N . GLU A 1 311 ? -16.604 13.381 17.050 1.00 80.88 311 GLU A N 1
ATOM 2484 C CA . GLU A 1 311 ? -17.706 13.599 16.113 1.00 80.88 311 GLU A CA 1
ATOM 2485 C C . GLU A 1 311 ? -17.263 14.523 14.966 1.00 80.88 311 GLU A C 1
ATOM 2487 O O . GLU A 1 311 ? -16.600 15.534 15.182 1.00 80.88 311 GLU A O 1
ATOM 2492 N N . GLY A 1 312 ? -17.603 14.164 13.725 1.00 80.69 312 GLY A N 1
ATOM 2493 C CA . GLY A 1 312 ? -17.244 14.942 12.531 1.00 80.69 312 GLY A CA 1
ATOM 2494 C C . GLY A 1 312 ? -15.896 14.600 11.882 1.00 80.69 312 GLY A C 1
ATOM 2495 O O . GLY A 1 312 ? -15.622 15.102 10.793 1.00 80.69 312 GLY A O 1
ATOM 2496 N N . ALA A 1 313 ? -15.075 13.720 12.470 1.00 85.69 313 ALA A N 1
ATOM 2497 C CA . ALA A 1 313 ? -13.884 13.224 11.773 1.00 85.69 313 ALA A CA 1
ATOM 2498 C C . ALA A 1 313 ? -14.281 12.440 10.500 1.00 85.69 313 ALA A C 1
ATOM 2500 O O . ALA A 1 313 ? -15.264 11.686 10.542 1.00 85.69 313 ALA A O 1
ATOM 2501 N N . PRO A 1 314 ? -13.547 12.577 9.374 1.00 90.19 314 PRO A N 1
ATOM 2502 C CA . PRO A 1 314 ? -13.933 11.940 8.121 1.00 90.19 314 PRO A CA 1
ATOM 2503 C C . PRO A 1 314 ? -14.026 10.423 8.249 1.00 90.19 314 PRO A C 1
ATOM 2505 O O . PRO A 1 314 ? -13.156 9.779 8.837 1.00 90.19 314 PRO A O 1
ATOM 2508 N N . ILE A 1 315 ? -15.058 9.852 7.632 1.00 92.25 315 ILE A N 1
ATOM 2509 C CA . ILE A 1 315 ? -15.379 8.418 7.673 1.00 92.25 315 ILE A CA 1
ATOM 2510 C C . ILE A 1 315 ? -14.157 7.553 7.344 1.00 92.25 315 ILE A C 1
ATOM 2512 O O . ILE A 1 315 ? -13.820 6.641 8.096 1.00 92.25 315 ILE A O 1
ATOM 2516 N N . ARG A 1 316 ? -13.441 7.896 6.269 1.00 92.12 316 ARG A N 1
ATOM 2517 C CA . ARG A 1 316 ? -12.240 7.178 5.833 1.00 92.12 316 ARG A CA 1
ATOM 2518 C C . ARG A 1 316 ? -11.117 7.190 6.873 1.00 92.12 316 ARG A C 1
ATOM 2520 O O . ARG A 1 316 ? -10.435 6.187 7.057 1.00 92.12 316 ARG A O 1
ATOM 2527 N N . VAL A 1 317 ? -10.945 8.296 7.598 1.00 93.06 317 VAL A N 1
ATOM 2528 C CA . VAL A 1 317 ? -9.958 8.397 8.687 1.00 93.06 317 VAL A CA 1
ATOM 2529 C C . VAL A 1 317 ? -10.372 7.499 9.855 1.00 93.06 317 VAL A C 1
ATOM 2531 O O . VAL A 1 317 ? -9.538 6.764 10.381 1.00 93.06 317 VAL A O 1
ATOM 2534 N N . LYS A 1 318 ? -11.664 7.47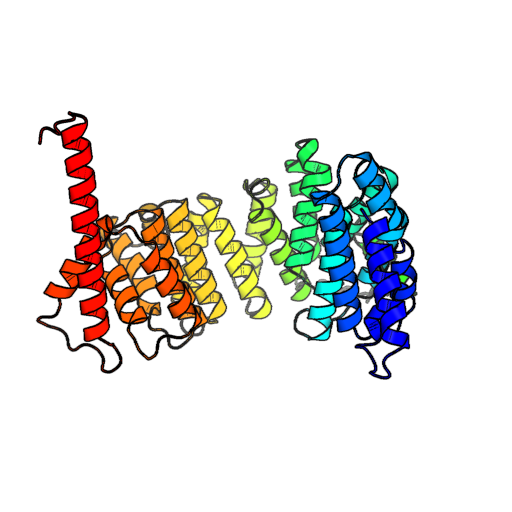1 10.214 1.00 94.50 318 LYS A N 1
ATOM 2535 C CA . LYS A 1 318 ? -12.187 6.554 11.243 1.00 94.50 318 LYS A CA 1
ATOM 2536 C C . LYS A 1 318 ? -11.980 5.088 10.865 1.00 94.50 318 LYS A C 1
ATOM 2538 O O . LYS A 1 318 ? -11.508 4.301 11.684 1.00 94.50 318 LYS A O 1
ATOM 2543 N N . ALA A 1 319 ? -12.286 4.728 9.619 1.00 95.38 319 ALA A N 1
ATOM 2544 C CA . ALA A 1 319 ? -12.089 3.381 9.095 1.00 95.38 319 ALA A CA 1
ATOM 2545 C C . ALA A 1 319 ? -10.606 2.959 9.147 1.00 95.38 319 ALA A C 1
ATOM 2547 O O . ALA A 1 319 ? -10.277 1.877 9.643 1.00 95.38 319 ALA A O 1
ATOM 2548 N N . LEU A 1 320 ? -9.689 3.834 8.719 1.00 94.88 320 LEU A N 1
ATOM 2549 C CA . LEU A 1 320 ? -8.244 3.593 8.803 1.00 94.88 320 LEU A CA 1
ATOM 2550 C C . LEU A 1 320 ? -7.748 3.465 10.246 1.00 94.88 320 LEU A C 1
ATOM 2552 O O . LEU A 1 320 ? -6.962 2.564 10.546 1.00 94.88 320 LEU A O 1
ATOM 2556 N N . ALA A 1 321 ? -8.222 4.314 11.155 1.00 96.12 321 ALA A N 1
ATOM 2557 C CA . ALA A 1 321 ? -7.874 4.232 12.568 1.00 96.12 321 ALA A CA 1
ATOM 2558 C C . ALA A 1 321 ? -8.319 2.891 13.180 1.00 96.12 321 ALA A C 1
ATOM 2560 O O . ALA A 1 321 ? -7.510 2.223 13.828 1.00 96.12 321 ALA A O 1
ATOM 2561 N N . LEU A 1 322 ? -9.553 2.442 12.905 1.00 96.56 322 LEU A N 1
ATOM 2562 C CA . LEU A 1 322 ? -10.062 1.144 13.368 1.00 96.56 322 LEU A CA 1
ATOM 2563 C C . LEU A 1 322 ? -9.196 -0.014 12.864 1.00 96.56 322 LEU A C 1
ATOM 2565 O O . LEU A 1 322 ? -8.700 -0.809 13.664 1.00 96.56 322 LEU A O 1
ATOM 2569 N N . THR A 1 323 ? -8.958 -0.086 11.551 1.00 96.50 323 THR A N 1
ATOM 2570 C CA . THR A 1 323 ? -8.136 -1.162 10.969 1.00 96.50 323 THR A CA 1
ATOM 2571 C C . THR A 1 323 ? -6.705 -1.161 11.517 1.00 96.50 323 THR A C 1
ATOM 2573 O O . THR A 1 323 ? -6.143 -2.228 11.774 1.00 96.50 323 THR A O 1
ATOM 2576 N N . SER A 1 324 ? -6.134 0.016 11.784 1.00 96.19 324 SER A N 1
ATOM 2577 C CA . SER A 1 324 ? -4.793 0.170 12.359 1.00 96.19 324 SER A CA 1
ATOM 2578 C C . SER A 1 324 ? -4.714 -0.304 13.811 1.00 96.19 324 SER A C 1
ATOM 2580 O O . SER A 1 324 ? -3.780 -1.016 14.186 1.00 96.19 324 SER A O 1
ATOM 2582 N N . ILE A 1 325 ? -5.711 0.024 14.639 1.00 96.50 325 ILE A N 1
ATOM 2583 C CA . ILE A 1 325 ? -5.788 -0.466 16.024 1.00 96.50 325 ILE A CA 1
ATOM 2584 C C . ILE A 1 325 ? -5.985 -1.982 16.039 1.00 96.50 325 ILE A C 1
ATOM 2586 O O . ILE A 1 325 ? -5.355 -2.675 16.839 1.00 96.50 325 ILE A O 1
ATOM 2590 N N . ALA A 1 326 ? -6.798 -2.520 15.128 1.00 95.38 326 ALA A N 1
ATOM 2591 C CA . ALA A 1 326 ? -6.974 -3.960 14.984 1.00 95.38 326 ALA A CA 1
ATO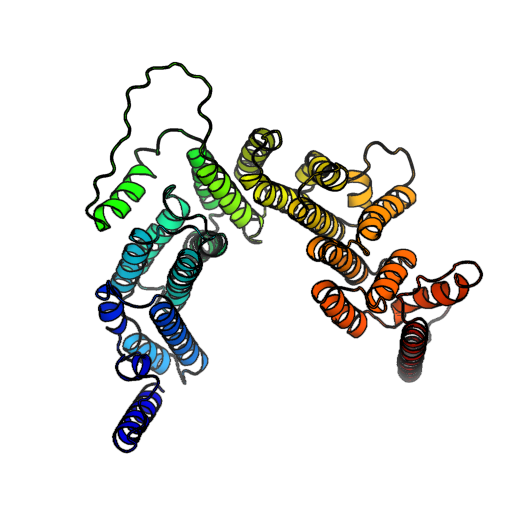M 2592 C C . ALA A 1 326 ? -5.671 -4.658 14.570 1.00 95.38 326 ALA A C 1
ATOM 2594 O O . ALA A 1 326 ? -5.299 -5.669 15.166 1.00 95.38 326 ALA A O 1
ATOM 2595 N N . ALA A 1 327 ? -4.932 -4.099 13.607 1.00 94.44 327 ALA A N 1
ATOM 2596 C CA . ALA A 1 327 ? -3.614 -4.597 13.220 1.00 94.44 327 ALA A CA 1
ATOM 2597 C C . ALA A 1 327 ? -2.627 -4.559 14.399 1.00 94.44 327 ALA A C 1
ATOM 2599 O O . ALA A 1 327 ? -1.917 -5.536 14.645 1.00 94.44 327 ALA A O 1
ATOM 2600 N N . CYS A 1 328 ? -2.640 -3.482 15.190 1.00 94.38 328 CYS A N 1
ATOM 2601 C CA . CYS A 1 328 ? -1.839 -3.365 16.406 1.00 94.38 328 CYS A CA 1
ATOM 2602 C C . CYS A 1 328 ? -2.211 -4.458 17.422 1.00 94.38 328 CYS A C 1
ATOM 2604 O O . CYS A 1 328 ? -1.325 -5.149 17.924 1.00 94.38 328 CYS A O 1
ATOM 2606 N N . ALA A 1 329 ? -3.505 -4.708 17.647 1.00 93.25 329 ALA A N 1
ATOM 2607 C CA . ALA A 1 329 ? -3.988 -5.786 18.513 1.00 93.25 329 ALA A CA 1
ATOM 2608 C C . ALA A 1 329 ? -3.579 -7.182 18.014 1.00 93.25 329 ALA A C 1
ATOM 2610 O O . ALA A 1 329 ? -3.242 -8.071 18.805 1.00 93.25 329 ALA A O 1
ATO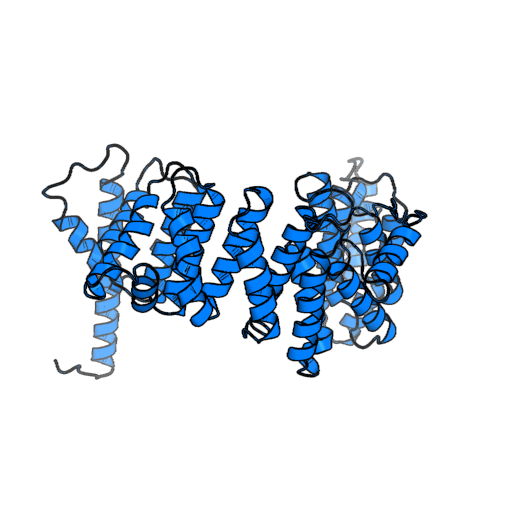M 2611 N N . ILE A 1 330 ? -3.566 -7.389 16.696 1.00 91.56 330 ILE A N 1
ATOM 2612 C CA . ILE A 1 330 ? -3.141 -8.649 16.084 1.00 91.56 330 ILE A CA 1
ATOM 2613 C C . ILE A 1 330 ? -1.637 -8.848 16.241 1.00 91.56 330 ILE A C 1
ATOM 2615 O O . ILE A 1 330 ? -1.235 -9.954 16.587 1.00 91.56 330 ILE A O 1
ATOM 2619 N N . LEU A 1 331 ? -0.808 -7.823 16.051 1.00 90.25 331 LEU A N 1
ATOM 2620 C CA . LEU A 1 331 ? 0.653 -7.953 16.063 1.00 90.25 331 LEU A CA 1
ATOM 2621 C C . LEU A 1 331 ? 1.248 -7.866 17.478 1.00 90.25 331 LEU A C 1
ATOM 2623 O O . LEU A 1 331 ? 2.046 -8.721 17.860 1.00 90.25 331 LEU A O 1
ATOM 2627 N N . ARG A 1 332 ? 0.801 -6.910 18.302 1.00 88.75 332 ARG A N 1
ATOM 2628 C CA . ARG A 1 332 ? 1.332 -6.632 19.654 1.00 88.75 332 ARG A CA 1
ATOM 2629 C C . ARG A 1 332 ? 0.578 -7.317 20.794 1.00 88.75 332 ARG A C 1
ATOM 2631 O O . ARG A 1 332 ? 0.987 -7.200 21.946 1.00 88.75 332 ARG A O 1
ATOM 2638 N N . SER A 1 333 ? -0.468 -8.071 20.467 1.00 89.56 333 SER A N 1
ATOM 2639 C CA . SER A 1 333 ? -1.472 -8.642 21.372 1.00 89.56 333 SER A CA 1
ATOM 2640 C C . SER A 1 333 ? -2.588 -7.675 21.762 1.00 89.56 333 SER A C 1
ATOM 2642 O O . SER A 1 333 ? -2.374 -6.500 22.053 1.00 89.56 333 SER A O 1
ATOM 2644 N N . TYR A 1 334 ? -3.795 -8.234 21.828 1.00 90.88 334 TYR A N 1
ATOM 2645 C CA . TYR A 1 334 ? -5.016 -7.513 22.159 1.00 90.88 334 TYR A CA 1
ATOM 2646 C C . TYR A 1 334 ? -4.939 -6.831 23.532 1.00 90.88 334 TYR A C 1
ATOM 2648 O O . TYR A 1 334 ? -5.311 -5.670 23.679 1.00 90.88 334 TYR A O 1
ATOM 2656 N N . THR A 1 335 ? -4.402 -7.533 24.533 1.00 90.19 335 THR A N 1
ATOM 2657 C CA . THR A 1 335 ? -4.269 -7.023 25.903 1.00 90.19 335 THR A CA 1
ATOM 2658 C C . THR A 1 335 ? -3.329 -5.824 25.976 1.00 90.19 335 THR A C 1
ATOM 2660 O O . THR A 1 335 ? -3.668 -4.828 26.610 1.00 90.19 335 THR A O 1
ATOM 2663 N N . THR A 1 336 ? -2.174 -5.889 25.309 1.00 91.81 336 THR A N 1
ATOM 2664 C CA . THR A 1 336 ? -1.238 -4.761 25.254 1.00 91.81 336 THR A CA 1
ATOM 2665 C C . THR A 1 336 ? -1.866 -3.572 24.542 1.00 91.81 336 THR A C 1
ATOM 2667 O O . THR A 1 336 ? -1.810 -2.462 25.057 1.00 91.81 336 THR A O 1
ATOM 2670 N N . THR A 1 337 ? -2.528 -3.782 23.403 1.00 94.06 337 THR A N 1
ATOM 2671 C CA . THR A 1 337 ? -3.202 -2.691 22.686 1.00 94.06 337 THR A CA 1
ATOM 2672 C C . THR A 1 337 ? -4.287 -2.033 23.535 1.00 94.06 337 THR A C 1
ATOM 2674 O O . THR A 1 337 ? -4.348 -0.812 23.569 1.00 94.06 337 THR A O 1
ATOM 2677 N N . ALA A 1 338 ? -5.075 -2.797 24.296 1.00 93.69 338 ALA A N 1
ATOM 2678 C CA . ALA A 1 338 ? -6.081 -2.240 25.202 1.00 93.69 338 ALA A CA 1
ATOM 2679 C C . ALA A 1 338 ? -5.473 -1.374 26.320 1.00 93.69 338 ALA A C 1
ATOM 2681 O O . ALA A 1 338 ? -6.022 -0.330 26.665 1.00 93.69 338 ALA A O 1
ATOM 2682 N N . GLN A 1 339 ? -4.321 -1.774 26.869 1.00 93.56 339 GLN A N 1
ATOM 2683 C CA . GLN A 1 339 ? -3.594 -0.964 27.853 1.00 93.56 339 GLN A CA 1
ATOM 2684 C C . GLN A 1 339 ? -3.072 0.345 27.255 1.00 93.56 339 GLN A C 1
ATOM 2686 O O . GLN A 1 339 ? -3.121 1.372 27.923 1.00 93.56 339 GLN A O 1
ATOM 2691 N N . LEU A 1 340 ? -2.573 0.294 26.017 1.00 94.06 340 LEU A N 1
ATOM 2692 C CA . LEU A 1 340 ? -2.063 1.463 25.299 1.00 94.06 340 LEU A CA 1
ATOM 2693 C C . LEU A 1 340 ? -3.181 2.399 24.836 1.00 94.06 340 LEU A C 1
ATOM 2695 O O . LEU A 1 340 ? -2.971 3.603 24.784 1.00 94.06 340 LEU A O 1
ATOM 2699 N N . TYR A 1 341 ? -4.349 1.854 24.497 1.00 94.19 341 TYR A N 1
ATOM 2700 C CA . TYR A 1 341 ? -5.512 2.627 24.071 1.00 94.19 341 TYR A CA 1
ATOM 2701 C C . TYR A 1 341 ? -6.168 3.359 25.249 1.00 94.19 341 TYR A C 1
ATOM 2703 O O . TYR A 1 341 ? -6.581 4.504 25.093 1.00 94.19 341 TYR A O 1
ATOM 2711 N N . TYR A 1 342 ? -6.205 2.726 26.429 1.00 93.44 342 TYR A N 1
ATOM 2712 C CA . TYR A 1 342 ? -6.740 3.285 27.676 1.00 93.44 342 TYR A CA 1
ATOM 2713 C C . TYR A 1 342 ? -5.668 3.375 28.781 1.00 93.44 342 TYR A C 1
ATOM 2715 O O . TYR A 1 342 ? -5.764 2.663 29.794 1.00 93.44 342 TYR A O 1
ATOM 2723 N N . PRO A 1 343 ? -4.616 4.198 28.619 1.00 89.88 343 PRO A N 1
ATOM 2724 C CA . PRO A 1 343 ? -3.566 4.339 29.626 1.00 89.88 343 PRO A CA 1
ATOM 2725 C C . PRO A 1 343 ? -4.086 4.963 30.929 1.00 89.88 343 PRO A C 1
ATOM 2727 O O . PRO A 1 343 ? -3.600 4.618 32.002 1.00 89.88 343 PRO A O 1
ATOM 2730 N N . GLU A 1 344 ? -5.095 5.829 30.843 1.00 89.94 344 GLU A N 1
ATOM 2731 C CA . GLU A 1 344 ? -5.669 6.592 31.955 1.00 89.94 344 GLU A CA 1
ATOM 2732 C C . GLU A 1 344 ? -6.574 5.769 32.883 1.00 89.94 344 GLU A C 1
ATOM 2734 O O . GLU A 1 344 ? -6.820 6.157 34.023 1.00 89.94 344 GLU A O 1
ATOM 2739 N N . ILE A 1 345 ? -7.070 4.624 32.411 1.00 88.12 345 ILE A N 1
ATOM 2740 C CA . ILE A 1 345 ? -7.983 3.772 33.175 1.00 88.12 345 ILE A CA 1
ATOM 2741 C C . ILE A 1 345 ? -7.169 2.903 34.142 1.00 88.12 345 ILE A C 1
ATOM 2743 O O . ILE A 1 345 ? -6.261 2.187 33.726 1.00 88.12 345 ILE A O 1
ATOM 2747 N N . VAL A 1 346 ? -7.488 2.933 35.437 1.00 84.94 346 VAL A N 1
ATOM 2748 C CA . VAL A 1 346 ? -6.754 2.171 36.475 1.00 84.94 346 VAL A CA 1
ATOM 2749 C C . VAL A 1 346 ? -7.225 0.706 36.567 1.00 84.94 346 VAL A C 1
ATOM 2751 O O . VAL A 1 346 ? -6.557 -0.125 37.181 1.00 84.94 346 VAL A O 1
ATOM 2754 N N . ASP A 1 347 ? -8.343 0.365 35.920 1.00 82.19 347 ASP A N 1
ATOM 2755 C CA . ASP A 1 347 ? -8.943 -0.972 35.947 1.00 82.19 347 ASP A CA 1
ATOM 2756 C C . ASP A 1 347 ? -8.035 -2.087 35.411 1.00 82.19 347 ASP A C 1
ATOM 2758 O O . ASP A 1 347 ? -7.042 -1.880 34.702 1.00 82.19 347 ASP A O 1
ATOM 2762 N N . ASN A 1 348 ? -8.430 -3.324 35.726 1.00 84.31 348 ASN A N 1
ATOM 2763 C CA . ASN A 1 348 ? -7.736 -4.511 35.252 1.00 84.31 348 ASN A CA 1
ATOM 2764 C C . ASN A 1 348 ? -7.768 -4.631 33.711 1.00 84.31 348 ASN A C 1
ATOM 2766 O O . ASN A 1 348 ? -8.594 -4.054 33.001 1.00 84.31 348 ASN A O 1
ATOM 2770 N N . CYS A 1 349 ? -6.861 -5.450 33.180 1.00 82.88 349 CYS A N 1
ATOM 2771 C CA . CYS A 1 349 ? -6.674 -5.603 31.735 1.00 82.88 349 CYS A CA 1
ATOM 2772 C C . CYS A 1 349 ? -7.889 -6.206 31.008 1.00 82.88 349 CYS A C 1
ATOM 2774 O O . CYS A 1 349 ? -8.004 -6.057 29.793 1.00 82.88 349 CYS A O 1
ATOM 2776 N N . ILE A 1 350 ? -8.776 -6.897 31.731 1.00 84.06 350 ILE A N 1
ATOM 2777 C CA . ILE A 1 350 ? -9.983 -7.510 31.167 1.00 84.06 350 ILE A CA 1
ATOM 2778 C C . ILE A 1 350 ? -11.000 -6.419 30.834 1.00 84.06 350 ILE A C 1
ATOM 2780 O O . ILE A 1 350 ? -11.521 -6.413 29.722 1.00 84.06 350 ILE A O 1
ATOM 2784 N N . VAL A 1 351 ? -11.219 -5.466 31.748 1.00 87.38 351 VAL A N 1
ATOM 2785 C CA . VAL A 1 351 ? -12.125 -4.325 31.537 1.00 87.38 351 VAL A CA 1
ATOM 2786 C C . VAL A 1 351 ? -11.659 -3.488 30.349 1.00 87.38 351 VAL A C 1
ATOM 2788 O O . VAL A 1 351 ? -12.427 -3.276 29.415 1.00 87.38 351 VAL A O 1
ATOM 2791 N N . LYS A 1 352 ? -10.371 -3.116 30.302 1.00 91.12 352 LYS A N 1
ATOM 2792 C CA . LYS A 1 352 ? -9.805 -2.391 29.148 1.00 91.12 352 LYS A CA 1
ATOM 2793 C C . LYS A 1 352 ? -9.998 -3.154 27.839 1.00 91.12 352 LYS A C 1
ATOM 2795 O O . LYS A 1 352 ? -10.304 -2.563 26.808 1.00 91.12 352 LYS A O 1
ATOM 2800 N N . GLY A 1 353 ? -9.830 -4.476 27.879 1.00 89.62 353 GLY A N 1
ATOM 2801 C CA . GLY A 1 353 ? -10.068 -5.345 26.733 1.00 89.62 353 GLY A CA 1
ATOM 2802 C C . GLY A 1 353 ? -11.527 -5.340 26.270 1.00 89.62 353 GLY A C 1
ATOM 2803 O O . GLY A 1 353 ? -11.773 -5.322 25.069 1.00 89.62 353 GLY A O 1
ATOM 2804 N N . GLN A 1 354 ? -12.496 -5.327 27.186 1.00 89.19 354 GLN A N 1
ATOM 2805 C CA . GLN A 1 354 ? -13.917 -5.219 26.841 1.00 89.19 354 GLN A CA 1
ATOM 2806 C C . GLN A 1 354 ? -14.253 -3.845 26.256 1.00 89.19 354 GLN A C 1
ATOM 2808 O O . GLN A 1 354 ? -14.931 -3.777 25.237 1.00 89.19 354 GLN A O 1
ATOM 2813 N N . MET A 1 355 ? -13.718 -2.767 26.833 1.00 92.12 355 MET A N 1
ATOM 2814 C CA . MET A 1 355 ? -13.904 -1.412 26.306 1.00 92.12 355 MET A CA 1
ATOM 2815 C C . MET A 1 355 ? -13.341 -1.275 24.890 1.00 92.12 355 MET A C 1
ATOM 2817 O O . MET A 1 355 ? -14.016 -0.762 24.005 1.00 92.12 355 MET A O 1
ATOM 2821 N N . LEU A 1 356 ? -12.142 -1.815 24.638 1.00 93.81 356 LEU A N 1
ATOM 2822 C CA . LEU A 1 356 ? -11.563 -1.819 23.293 1.00 93.81 356 LEU A CA 1
ATOM 2823 C C . LEU A 1 356 ? -12.446 -2.594 22.300 1.00 93.81 356 LEU A C 1
ATOM 2825 O O . LEU A 1 356 ? -12.560 -2.195 21.145 1.00 93.81 356 LEU A O 1
ATOM 2829 N N . LEU A 1 357 ? -13.094 -3.678 22.738 1.00 92.44 357 LEU A N 1
ATOM 2830 C CA . LEU A 1 357 ? -13.982 -4.461 21.878 1.00 92.44 357 LEU A CA 1
ATOM 2831 C C . LEU A 1 357 ? -15.219 -3.649 21.492 1.00 92.44 357 LEU A C 1
ATOM 2833 O O . LEU A 1 357 ? -15.610 -3.645 20.326 1.00 92.44 357 LEU A O 1
ATOM 2837 N N . GLN A 1 358 ? -15.785 -2.928 22.463 1.00 93.12 358 GLN A N 1
ATOM 2838 C CA . GLN A 1 358 ? -16.956 -2.073 22.277 1.00 93.12 358 GLN A CA 1
ATOM 2839 C C . GLN A 1 358 ? -16.706 -0.957 21.258 1.00 93.12 358 GLN A C 1
ATOM 2841 O O . GLN A 1 358 ? -17.626 -0.609 20.520 1.00 93.12 358 GLN A O 1
ATOM 2846 N N . VAL A 1 359 ? -15.469 -0.449 21.154 1.00 94.75 359 VAL A N 1
ATOM 2847 C CA . VAL A 1 359 ? -15.092 0.510 20.100 1.00 94.75 359 VAL A CA 1
ATOM 2848 C C . VAL A 1 359 ? -15.378 -0.074 18.718 1.00 94.75 359 VAL A C 1
ATOM 2850 O O . VAL A 1 359 ? -16.000 0.590 17.899 1.00 94.75 359 VAL A O 1
ATOM 2853 N N . PHE A 1 360 ? -14.983 -1.323 18.452 1.00 95.19 360 PHE A N 1
ATOM 2854 C CA . PHE A 1 360 ? -15.270 -1.967 17.168 1.00 95.19 360 PHE A CA 1
ATOM 2855 C C . PHE A 1 360 ? -16.751 -2.329 17.016 1.00 95.19 360 PHE A C 1
ATOM 2857 O O . PHE A 1 360 ? -17.328 -2.125 15.948 1.00 95.19 360 PHE A O 1
ATOM 2864 N N . GLU A 1 361 ? -17.374 -2.862 18.072 1.00 94.00 361 GLU A N 1
ATOM 2865 C CA . GLU A 1 361 ? -18.786 -3.265 18.049 1.00 94.00 361 GLU A CA 1
ATOM 2866 C C . GLU A 1 361 ? -19.715 -2.085 17.729 1.00 94.00 361 GLU A C 1
ATOM 2868 O O . GLU A 1 361 ? -20.682 -2.257 16.983 1.00 94.00 361 GLU A O 1
ATOM 2873 N N . GLY A 1 362 ? -19.375 -0.881 18.203 1.00 93.81 362 GLY A N 1
ATOM 2874 C CA . GLY A 1 362 ? -20.127 0.349 17.957 1.00 93.81 362 GLY A CA 1
ATOM 2875 C C . GLY A 1 362 ? -20.274 0.725 16.479 1.00 93.81 362 GLY A C 1
ATOM 2876 O O . GLY A 1 362 ? -21.208 1.441 16.126 1.00 93.81 362 GLY A O 1
ATOM 2877 N N . PHE A 1 363 ? -19.413 0.208 15.597 1.00 95.56 363 PHE A N 1
ATOM 2878 C CA . PHE A 1 363 ? -19.434 0.521 14.165 1.00 95.56 363 PHE A CA 1
ATOM 2879 C C . PHE A 1 363 ? -19.941 -0.623 13.275 1.00 95.56 363 PHE A C 1
ATOM 2881 O O . PHE A 1 363 ? -20.092 -0.420 12.071 1.00 95.56 363 PHE A O 1
ATOM 2888 N N . ILE A 1 364 ? -20.270 -1.801 13.828 1.00 94.88 364 ILE A N 1
ATOM 2889 C CA . ILE A 1 364 ? -20.753 -2.959 13.043 1.00 94.88 364 ILE A CA 1
ATOM 2890 C C . ILE A 1 364 ? -21.973 -2.586 12.187 1.00 94.88 364 ILE A C 1
ATOM 2892 O O . ILE A 1 364 ? -22.032 -2.923 11.003 1.00 94.88 364 ILE A O 1
ATOM 2896 N N . PHE A 1 365 ? -22.930 -1.871 12.780 1.00 92.69 365 PHE A N 1
ATOM 2897 C CA . PHE A 1 365 ? -24.197 -1.487 12.151 1.00 92.69 365 PHE A CA 1
ATOM 2898 C C . PHE A 1 365 ? -24.181 -0.059 11.593 1.00 92.69 365 PHE A C 1
ATOM 2900 O O . PHE A 1 365 ? -25.236 0.552 11.447 1.00 92.69 365 PHE A O 1
ATOM 2907 N N . SER A 1 366 ? -23.000 0.492 11.293 1.00 93.31 366 SER A N 1
ATOM 2908 C CA . SER A 1 366 ? -22.913 1.800 10.642 1.00 93.31 366 SER A CA 1
ATOM 2909 C C . SER A 1 366 ? -23.645 1.792 9.293 1.00 93.31 366 SER A C 1
ATOM 2911 O O . SER A 1 366 ? -23.532 0.845 8.505 1.00 93.31 366 SER A O 1
ATOM 2913 N N . GLU A 1 367 ? -24.392 2.863 9.018 1.00 91.38 367 GLU A N 1
ATOM 2914 C CA . GLU A 1 367 ? -25.015 3.092 7.708 1.00 91.38 367 GLU A CA 1
ATOM 2915 C C . GLU A 1 367 ? -23.960 3.306 6.615 1.00 91.38 367 GLU A C 1
ATOM 2917 O O . GLU A 1 367 ? -24.191 2.970 5.450 1.00 91.38 367 GLU A O 1
ATOM 2922 N N . ASP A 1 368 ? -22.777 3.788 7.000 1.00 93.50 368 ASP A N 1
ATOM 2923 C CA . ASP A 1 368 ? -21.645 3.914 6.101 1.00 93.50 368 ASP A CA 1
ATOM 2924 C C . ASP A 1 368 ? -20.987 2.550 5.833 1.00 93.50 368 ASP A C 1
ATOM 2926 O O . ASP A 1 368 ? -20.595 1.815 6.748 1.00 93.50 368 ASP A O 1
ATOM 2930 N N . ALA A 1 369 ? -20.865 2.208 4.550 1.00 92.75 369 ALA A N 1
ATOM 2931 C CA . ALA A 1 369 ? -20.369 0.906 4.121 1.00 92.75 369 ALA A CA 1
ATOM 2932 C C . ALA A 1 369 ? -18.872 0.709 4.406 1.00 92.75 369 ALA A C 1
ATOM 2934 O O . ALA A 1 369 ? -18.463 -0.414 4.701 1.00 92.75 369 ALA A O 1
ATOM 2935 N N . GLU A 1 370 ? -18.061 1.768 4.316 1.00 94.56 370 GLU A N 1
ATOM 2936 C CA . GLU A 1 370 ? -16.616 1.709 4.558 1.00 94.56 370 GLU A CA 1
ATOM 2937 C C . GLU A 1 370 ? -16.340 1.501 6.049 1.00 94.56 370 GLU A C 1
ATOM 2939 O O . GLU A 1 370 ? -15.558 0.625 6.426 1.00 94.56 370 GLU A O 1
ATOM 2944 N N . LEU A 1 371 ? -17.046 2.238 6.907 1.00 94.81 371 LEU A N 1
ATOM 2945 C CA . LEU A 1 371 ? -16.899 2.146 8.355 1.00 94.81 371 LEU A CA 1
ATOM 2946 C C . LEU A 1 371 ? -17.443 0.824 8.915 1.00 94.81 371 LEU A C 1
ATOM 2948 O O . LEU A 1 371 ? -16.771 0.180 9.726 1.00 94.81 371 LEU A O 1
ATOM 2952 N N . SER A 1 372 ? -18.612 0.376 8.438 1.00 96.31 372 SER A N 1
ATOM 2953 C CA . SER A 1 372 ? -19.161 -0.945 8.781 1.00 96.31 372 SER A CA 1
ATOM 2954 C C . SER A 1 372 ? -18.210 -2.064 8.354 1.00 96.31 372 SER A C 1
ATOM 2956 O O . SER A 1 372 ? -17.933 -2.977 9.138 1.00 96.31 372 SER A O 1
ATOM 2958 N N . PHE A 1 373 ? -17.638 -1.973 7.147 1.00 97.00 373 PHE A N 1
ATOM 2959 C CA . PHE A 1 373 ? -16.664 -2.947 6.660 1.00 97.00 373 PHE A CA 1
ATOM 2960 C C . PHE A 1 373 ? -15.398 -2.963 7.520 1.00 97.00 373 PHE A C 1
ATOM 2962 O O . PHE A 1 373 ? -14.985 -4.038 7.953 1.00 97.00 373 PHE A O 1
ATOM 2969 N N . ALA A 1 374 ? -14.819 -1.799 7.829 1.00 97.12 374 ALA A N 1
ATOM 2970 C CA . ALA A 1 374 ? -13.623 -1.694 8.661 1.00 97.12 374 ALA A CA 1
ATOM 2971 C C . ALA A 1 374 ? -13.820 -2.324 10.049 1.00 97.12 374 ALA A C 1
ATOM 2973 O O . ALA A 1 374 ? -12.940 -3.042 10.530 1.00 97.12 374 ALA A O 1
ATOM 2974 N N . ALA A 1 375 ? -14.978 -2.110 10.676 1.00 97.06 375 ALA A N 1
ATOM 2975 C CA . ALA A 1 375 ? -15.320 -2.700 11.967 1.00 97.06 375 ALA A CA 1
ATOM 2976 C C . ALA A 1 375 ? -15.458 -4.228 11.889 1.00 97.06 375 ALA A C 1
ATOM 2978 O O . ALA A 1 375 ? -14.812 -4.965 12.639 1.00 97.06 375 ALA A O 1
ATOM 2979 N N . VAL A 1 376 ? -16.263 -4.706 10.939 1.00 96.25 376 VAL A N 1
ATOM 2980 C CA . VAL A 1 376 ? -16.525 -6.132 10.710 1.00 96.25 376 VAL A CA 1
ATOM 2981 C C . VAL A 1 376 ? -15.240 -6.894 10.374 1.00 96.25 376 VAL A C 1
ATOM 2983 O O . VAL A 1 376 ? -14.981 -7.961 10.937 1.00 96.25 376 VAL A O 1
ATOM 2986 N N . GLU A 1 377 ? -14.408 -6.334 9.496 1.00 96.06 377 GLU A N 1
ATOM 2987 C CA . GLU A 1 377 ? -13.135 -6.924 9.095 1.00 96.06 377 GLU A CA 1
ATOM 2988 C C . GLU A 1 377 ? -12.147 -6.967 10.269 1.00 96.06 377 GLU A C 1
ATOM 2990 O O . GLU A 1 377 ? -11.520 -8.002 10.517 1.00 96.06 377 GLU A O 1
ATOM 2995 N N . SER A 1 378 ? -12.054 -5.875 11.034 1.00 95.44 378 SER A N 1
ATOM 2996 C CA . SER A 1 378 ? -11.203 -5.771 12.224 1.00 95.44 378 SER A CA 1
ATOM 2997 C C . SER A 1 378 ? -11.540 -6.843 13.258 1.00 95.44 378 SER A C 1
ATOM 2999 O O . SER A 1 378 ? -10.660 -7.598 13.680 1.00 95.44 378 SER A O 1
ATOM 3001 N N . ILE A 1 379 ? -12.821 -6.971 13.616 1.00 94.06 379 ILE A N 1
ATOM 3002 C CA . ILE A 1 379 ? -13.293 -7.991 14.560 1.00 94.06 379 ILE A CA 1
ATOM 3003 C C . ILE A 1 379 ? -13.016 -9.392 14.012 1.00 94.06 379 ILE A C 1
ATOM 3005 O O . ILE A 1 379 ? -12.470 -10.236 14.726 1.00 94.06 379 ILE A O 1
ATOM 3009 N N . GLY A 1 380 ? -13.355 -9.646 12.744 1.00 91.50 380 GLY A N 1
ATOM 3010 C CA . GLY A 1 380 ? -13.137 -10.945 12.109 1.00 91.50 380 GLY A CA 1
ATOM 3011 C C . GLY A 1 380 ? -11.664 -11.364 12.138 1.00 91.50 380 GLY A C 1
ATOM 3012 O O . GLY A 1 380 ? -11.348 -12.493 12.522 1.00 91.50 380 GLY A O 1
ATOM 3013 N N . LYS A 1 381 ? -10.745 -10.445 11.818 1.00 90.94 381 LYS A N 1
ATOM 3014 C CA . LYS A 1 381 ? -9.296 -10.684 11.878 1.00 90.94 381 LYS A CA 1
ATOM 3015 C C . LYS A 1 381 ? -8.812 -10.924 13.314 1.00 90.94 381 LYS A C 1
ATOM 3017 O O . LYS A 1 381 ? -8.060 -11.874 13.534 1.00 90.94 381 LYS A O 1
ATOM 3022 N N . ILE A 1 382 ? -9.264 -10.140 14.299 1.00 90.44 382 ILE A N 1
ATOM 3023 C CA . ILE A 1 382 ? -8.914 -10.343 15.720 1.00 90.44 382 ILE A CA 1
ATOM 3024 C C . ILE A 1 382 ? -9.364 -11.734 16.198 1.00 90.44 382 ILE A C 1
ATOM 3026 O O . ILE A 1 382 ? -8.571 -12.474 16.790 1.00 90.44 382 ILE A O 1
ATOM 3030 N N . LEU A 1 383 ? -10.610 -12.117 15.898 1.00 87.62 383 LEU A N 1
ATOM 3031 C CA . LEU A 1 383 ? -11.172 -13.425 16.245 1.00 87.62 383 LEU A CA 1
ATOM 3032 C C . LEU A 1 383 ? -10.405 -14.576 15.586 1.00 87.62 383 LEU A C 1
ATOM 3034 O O . LEU A 1 383 ? -10.202 -15.615 16.218 1.00 87.62 383 LEU A O 1
ATOM 3038 N N . TYR A 1 384 ? -9.997 -14.406 14.326 1.00 84.62 384 TYR A N 1
ATOM 3039 C CA . TYR A 1 384 ? -9.277 -15.422 13.562 1.00 84.62 384 TYR A CA 1
ATOM 3040 C C . TYR A 1 384 ? -7.838 -15.622 14.058 1.00 84.62 384 TYR A C 1
ATOM 3042 O O . TYR A 1 384 ? -7.450 -16.747 14.364 1.00 84.62 384 TYR A O 1
ATOM 3050 N N . TYR A 1 385 ? -7.049 -14.548 14.179 1.00 80.62 385 TYR A N 1
ATOM 3051 C CA . TYR A 1 385 ? -5.613 -14.649 14.468 1.00 80.62 385 TYR A CA 1
ATOM 3052 C C . TYR A 1 385 ? -5.280 -14.936 15.933 1.00 80.62 385 TYR A C 1
ATOM 3054 O O . TYR A 1 385 ? -4.223 -15.497 16.216 1.00 80.62 385 TYR A O 1
ATOM 3062 N N . ARG A 1 386 ? -6.133 -14.536 16.882 1.00 68.38 386 ARG A N 1
ATOM 3063 C CA . ARG A 1 386 ? -5.820 -14.645 18.316 1.00 68.38 386 ARG A CA 1
ATOM 3064 C C . ARG A 1 386 ? -6.646 -15.698 19.056 1.00 68.38 386 ARG A C 1
ATOM 3066 O O . ARG A 1 386 ? -6.450 -15.851 20.257 1.00 68.38 386 ARG A O 1
ATOM 3073 N N . CYS A 1 387 ? -7.536 -16.433 18.372 1.00 58.19 387 CYS A N 1
ATOM 3074 C CA . CYS A 1 387 ? -8.443 -17.433 18.967 1.00 58.19 387 CYS A CA 1
ATOM 3075 C C . CYS A 1 387 ? -9.159 -16.934 20.242 1.00 58.19 387 CYS A C 1
ATOM 3077 O O . CYS A 1 387 ? -9.527 -17.728 21.112 1.00 58.19 387 CYS A O 1
ATOM 3079 N N . LEU A 1 388 ? -9.341 -15.616 20.371 1.00 62.47 388 LEU A N 1
ATOM 3080 C CA . LEU A 1 388 ? -9.992 -15.005 21.519 1.00 62.47 388 LEU A CA 1
ATOM 3081 C C . LEU A 1 388 ? -11.489 -15.282 21.417 1.00 62.47 388 LEU A C 1
ATOM 3083 O O . LEU A 1 388 ? -12.103 -15.121 20.361 1.00 62.47 388 LEU A O 1
ATOM 3087 N N . ARG A 1 389 ? -12.080 -15.739 22.520 1.00 71.75 389 ARG A N 1
ATOM 3088 C CA . ARG A 1 389 ? -13.517 -15.991 22.598 1.00 71.75 389 ARG A CA 1
ATOM 3089 C C . ARG A 1 389 ? -14.196 -14.694 23.010 1.00 71.75 389 ARG A C 1
ATOM 3091 O O . ARG A 1 389 ? -14.289 -14.413 24.200 1.00 71.75 389 ARG A O 1
ATOM 3098 N N . PHE A 1 390 ? -14.672 -13.937 22.027 1.00 80.94 390 PHE A N 1
ATOM 3099 C CA . PHE A 1 390 ? -15.546 -12.783 22.239 1.00 80.94 390 PHE A CA 1
ATOM 3100 C C . PHE A 1 390 ? -16.955 -13.107 21.722 1.00 80.94 390 PHE A C 1
ATOM 3102 O O . PHE A 1 390 ? -17.241 -12.886 20.543 1.00 80.94 390 PHE A O 1
ATOM 3109 N N . PRO A 1 391 ? -17.835 -13.692 22.563 1.00 80.38 391 PRO A N 1
ATOM 3110 C CA . PRO A 1 391 ? -19.182 -14.065 22.142 1.00 80.38 391 PRO A CA 1
ATOM 3111 C C . PRO A 1 391 ? -20.007 -12.877 21.647 1.00 80.38 391 PRO A C 1
ATOM 3113 O O . PRO A 1 391 ? -20.714 -13.030 20.656 1.00 80.38 391 PRO A O 1
ATOM 3116 N N . SER A 1 392 ? -19.875 -11.706 22.282 1.00 82.19 392 SER A N 1
ATOM 3117 C CA . SER A 1 392 ? -20.564 -10.470 21.880 1.00 82.19 392 SER A CA 1
ATOM 3118 C C . SER A 1 392 ? -20.183 -10.041 20.463 1.00 82.19 392 SER A C 1
ATOM 3120 O O . SER A 1 392 ? -21.052 -9.810 19.628 1.00 82.19 392 SER A O 1
ATOM 3122 N N . ALA A 1 393 ? -18.889 -10.057 20.148 1.00 86.69 393 ALA A N 1
ATOM 3123 C CA . ALA A 1 393 ? -18.406 -9.638 18.843 1.00 86.69 393 ALA A CA 1
ATOM 3124 C C . ALA A 1 393 ? -18.814 -10.632 17.751 1.00 86.69 393 ALA A C 1
ATOM 3126 O O . ALA A 1 393 ? -19.287 -10.234 16.690 1.00 86.69 393 ALA A O 1
ATOM 3127 N N . LEU A 1 394 ? -18.712 -11.940 18.027 1.00 86.12 394 LEU A N 1
ATOM 3128 C CA . LEU A 1 394 ? -19.195 -12.976 17.111 1.00 86.12 394 LEU A CA 1
ATOM 3129 C C . LEU A 1 394 ? -20.709 -12.856 16.869 1.00 86.12 394 LEU A C 1
ATOM 3131 O O . LEU A 1 394 ? -21.157 -13.018 15.735 1.00 86.12 394 LEU A O 1
ATOM 3135 N N . ALA A 1 395 ? -21.482 -12.554 17.915 1.00 83.12 395 ALA A N 1
ATOM 3136 C CA . ALA A 1 395 ? -22.907 -12.265 17.818 1.00 83.12 395 ALA A CA 1
ATOM 3137 C C . ALA A 1 395 ? -23.188 -11.046 16.940 1.00 83.12 395 ALA A C 1
ATOM 3139 O O . ALA A 1 395 ? -24.003 -11.147 16.026 1.00 83.12 395 ALA A O 1
ATOM 3140 N N . GLY A 1 396 ? -22.470 -9.942 17.147 1.00 88.00 396 GLY A N 1
ATOM 3141 C CA . GLY A 1 396 ? -22.571 -8.749 16.308 1.00 88.00 396 GLY A CA 1
ATOM 3142 C C . GLY A 1 396 ? -22.312 -9.051 14.830 1.00 88.00 396 GLY A C 1
ATOM 3143 O O . GLY A 1 396 ? -23.114 -8.674 13.978 1.00 88.00 396 GLY A O 1
ATOM 3144 N N . LEU A 1 397 ? -21.255 -9.814 14.519 1.00 91.12 397 LEU A N 1
ATOM 3145 C CA . LEU A 1 397 ? -20.945 -10.225 13.144 1.00 91.12 397 LEU A CA 1
ATOM 3146 C C . LEU A 1 397 ? -22.052 -11.084 12.508 1.00 91.12 397 LEU A C 1
ATOM 3148 O O . LEU A 1 397 ? -22.338 -10.939 11.322 1.00 91.12 397 LEU A O 1
ATOM 3152 N N . LEU A 1 398 ? -22.678 -11.983 13.271 1.00 88.44 398 LEU A N 1
ATOM 3153 C CA . LEU A 1 398 ? -23.776 -12.822 12.769 1.00 88.44 398 LEU A CA 1
ATOM 3154 C C . LEU A 1 398 ? -25.044 -12.025 12.542 1.00 88.44 398 LEU A C 1
ATOM 3156 O O . LEU A 1 398 ? -25.667 -12.168 11.495 1.00 88.44 398 LEU A O 1
ATOM 3160 N N . LEU A 1 399 ? -25.406 -11.187 13.512 1.00 88.25 399 LEU A N 1
ATOM 3161 C CA . LEU A 1 399 ? -26.550 -10.298 13.394 1.00 88.25 399 LEU A CA 1
ATOM 3162 C C . LEU A 1 399 ? -26.391 -9.423 12.153 1.00 88.25 399 LEU A C 1
ATOM 3164 O O . LEU A 1 399 ? -27.320 -9.343 11.360 1.00 88.25 399 LEU A O 1
ATOM 3168 N N . ARG A 1 400 ? -25.195 -8.868 11.917 1.00 91.31 400 ARG A N 1
ATOM 3169 C CA . ARG A 1 400 ? -24.912 -8.095 10.705 1.00 91.31 400 ARG A CA 1
ATOM 3170 C C . ARG A 1 400 ? -24.957 -8.928 9.426 1.00 91.31 400 ARG A C 1
ATOM 3172 O O . ARG A 1 400 ? -25.377 -8.422 8.397 1.00 91.31 400 ARG A O 1
ATOM 3179 N N . TYR A 1 401 ? -24.547 -10.193 9.457 1.00 90.62 401 TYR A N 1
ATOM 3180 C CA . TYR A 1 401 ? -24.591 -11.070 8.281 1.00 90.62 401 TYR A CA 1
ATOM 3181 C C . TYR A 1 401 ? -26.022 -11.430 7.846 1.00 90.62 401 TYR A C 1
ATOM 3183 O O . TYR A 1 401 ? -26.278 -11.564 6.651 1.00 90.62 401 TYR A O 1
ATOM 3191 N N . PHE A 1 402 ? -26.946 -11.569 8.801 1.00 86.00 402 PHE A N 1
ATOM 3192 C CA . PHE A 1 402 ? -28.363 -11.873 8.545 1.00 86.00 402 PHE A CA 1
ATOM 3193 C C . PHE A 1 402 ? -29.270 -10.636 8.515 1.00 86.00 402 PHE A C 1
ATOM 3195 O O . PHE A 1 402 ? -30.482 -10.763 8.348 1.00 86.00 402 PHE A O 1
ATOM 3202 N N . ASP A 1 403 ? -28.699 -9.449 8.680 1.00 85.44 403 ASP A N 1
ATOM 3203 C CA . ASP A 1 403 ? -29.391 -8.178 8.532 1.00 85.44 403 ASP A CA 1
ATOM 3204 C C . ASP A 1 403 ? -29.611 -7.876 7.044 1.00 85.44 403 ASP A C 1
ATOM 3206 O O . ASP A 1 403 ? -28.665 -7.763 6.265 1.00 85.44 403 ASP A O 1
ATOM 3210 N N . SER A 1 404 ? -30.871 -7.718 6.648 1.00 85.62 404 SER A N 1
ATOM 3211 C CA . SER A 1 404 ? -31.261 -7.357 5.278 1.00 85.62 404 SER A CA 1
ATOM 3212 C C . SER A 1 404 ? -30.721 -5.996 4.820 1.00 85.62 404 SER A C 1
ATOM 3214 O O . SER A 1 404 ? -30.641 -5.755 3.617 1.00 85.62 404 SER A O 1
ATOM 3216 N N . SER A 1 405 ? -30.312 -5.125 5.750 1.00 88.19 405 SER A N 1
ATOM 3217 C CA . SER A 1 405 ? -29.670 -3.836 5.459 1.00 88.19 405 SER A CA 1
ATOM 3218 C C . SER A 1 405 ? -28.141 -3.909 5.326 1.00 88.19 405 SER A C 1
ATOM 3220 O O . SER A 1 405 ? -27.482 -2.884 5.138 1.00 88.19 405 SER A O 1
ATOM 3222 N N . CYS A 1 406 ? -27.545 -5.101 5.436 1.00 89.62 406 CYS A N 1
ATOM 3223 C CA . CYS A 1 406 ? -26.102 -5.282 5.325 1.00 89.62 406 CYS A CA 1
ATOM 3224 C C . CYS A 1 406 ? -25.595 -4.917 3.923 1.00 89.62 406 CYS A C 1
ATOM 3226 O O . CYS A 1 406 ? -26.061 -5.455 2.917 1.00 89.62 406 CYS A O 1
ATOM 3228 N N . GLN A 1 407 ? -24.619 -4.007 3.844 1.00 92.19 407 GLN A N 1
ATOM 3229 C CA . GLN A 1 407 ? -24.070 -3.578 2.558 1.00 92.19 407 GLN A CA 1
ATOM 3230 C C . GLN A 1 407 ? -23.200 -4.689 1.916 1.00 92.19 407 GLN A C 1
ATOM 3232 O O . GLN A 1 407 ? -22.686 -5.569 2.618 1.00 92.19 407 GLN A O 1
ATOM 3237 N N . PRO A 1 408 ? -22.959 -4.649 0.586 1.00 92.56 408 PRO A N 1
ATOM 3238 C CA . PRO A 1 408 ? -22.263 -5.724 -0.130 1.00 92.56 408 PRO A CA 1
ATOM 3239 C C . PRO A 1 408 ? -20.850 -6.050 0.377 1.00 92.56 408 PRO A C 1
ATOM 3241 O O . PRO A 1 408 ? -20.477 -7.225 0.424 1.00 92.56 408 PRO A O 1
ATOM 3244 N N . TYR A 1 409 ? -20.056 -5.042 0.764 1.00 90.12 409 TYR A N 1
ATOM 3245 C CA . TYR A 1 409 ? -18.673 -5.253 1.213 1.00 90.12 409 TYR A CA 1
ATOM 3246 C C . TYR A 1 409 ? -18.591 -5.993 2.564 1.00 90.12 409 TYR A C 1
ATOM 3248 O O . TYR A 1 409 ? -17.974 -7.065 2.591 1.00 90.12 409 TYR A O 1
ATOM 3256 N N . PRO A 1 410 ? -19.239 -5.524 3.658 1.00 92.12 410 PRO A N 1
ATOM 3257 C CA . PRO A 1 410 ? -19.322 -6.291 4.904 1.00 92.12 410 PRO A CA 1
ATOM 3258 C C . PRO A 1 410 ? -19.889 -7.697 4.698 1.00 92.12 410 PRO A C 1
ATOM 3260 O O . PRO A 1 410 ? -19.319 -8.665 5.202 1.00 92.12 410 PRO A O 1
ATOM 3263 N N . TYR A 1 411 ? -20.961 -7.834 3.909 1.00 92.38 411 TYR A N 1
ATOM 3264 C CA . TYR A 1 411 ? -21.592 -9.127 3.646 1.00 92.38 411 TYR A CA 1
ATOM 3265 C C . TYR A 1 411 ? -20.629 -10.126 2.991 1.00 92.38 411 TYR A C 1
ATOM 3267 O O . TYR A 1 411 ? -20.515 -11.271 3.434 1.00 92.38 411 TYR A O 1
ATOM 3275 N N . THR A 1 412 ? -19.894 -9.690 1.963 1.00 92.69 412 THR A N 1
ATOM 3276 C CA . THR A 1 412 ? -18.944 -10.545 1.235 1.00 92.69 412 THR A CA 1
ATOM 3277 C C . THR A 1 412 ? -17.839 -11.056 2.157 1.00 92.69 412 THR A C 1
ATOM 3279 O O . THR A 1 412 ? -17.523 -12.249 2.142 1.00 92.69 412 THR A O 1
ATOM 3282 N N . PHE A 1 413 ? -17.292 -10.185 3.011 1.00 93.25 413 PHE A N 1
ATOM 3283 C CA . PHE A 1 413 ? -16.308 -10.598 4.007 1.00 93.25 413 PHE A CA 1
ATOM 3284 C C . PHE A 1 413 ? -16.899 -11.558 5.039 1.00 93.25 413 PHE A C 1
ATOM 3286 O O . PHE A 1 413 ? -16.278 -12.575 5.329 1.00 93.25 413 PHE A O 1
ATOM 3293 N N . LEU A 1 414 ? -18.090 -11.281 5.575 1.00 91.69 414 LEU A N 1
ATOM 3294 C CA . LEU A 1 414 ? -18.741 -12.139 6.571 1.00 91.69 414 LEU A CA 1
ATOM 3295 C C . LEU A 1 414 ? -19.024 -13.534 6.016 1.00 91.69 414 LEU A C 1
ATOM 3297 O O . LEU A 1 414 ? -18.744 -14.528 6.686 1.00 91.69 414 LEU A O 1
ATOM 3301 N N . ASN A 1 415 ? -19.503 -13.618 4.774 1.00 89.75 415 ASN A N 1
ATOM 3302 C CA . ASN A 1 415 ? -19.707 -14.884 4.080 1.00 89.75 415 ASN A CA 1
ATOM 3303 C C . ASN A 1 415 ? -18.395 -15.688 3.997 1.00 89.75 415 ASN A C 1
ATOM 3305 O O . ASN A 1 415 ? -18.346 -16.865 4.365 1.00 89.75 415 ASN A O 1
ATOM 3309 N N . TYR A 1 416 ? -17.301 -15.030 3.595 1.00 88.38 416 TYR A N 1
ATOM 3310 C CA . TYR A 1 416 ? -15.976 -15.646 3.572 1.00 88.38 416 TYR A CA 1
ATOM 3311 C C . TYR A 1 416 ? -15.517 -16.064 4.979 1.00 88.38 416 TYR A C 1
ATOM 3313 O O . TYR A 1 416 ? -15.195 -17.230 5.207 1.00 88.38 416 TYR A O 1
ATOM 3321 N N . PHE A 1 417 ? -15.561 -15.161 5.956 1.00 89.06 417 PHE A N 1
ATOM 3322 C CA . PHE A 1 417 ? -15.161 -15.405 7.341 1.00 89.06 417 PHE A CA 1
ATOM 3323 C C . PHE A 1 417 ? -15.892 -16.611 7.945 1.00 89.06 417 PHE A C 1
ATOM 3325 O O . PHE A 1 417 ? -15.260 -17.542 8.451 1.00 89.06 417 PHE A O 1
ATOM 3332 N N . PHE A 1 418 ? -17.221 -16.658 7.833 1.00 85.81 418 PHE A N 1
ATOM 3333 C CA . PHE A 1 418 ? -18.025 -17.747 8.379 1.00 85.81 418 PHE A CA 1
ATOM 3334 C C . PHE A 1 418 ? -17.859 -19.076 7.636 1.00 85.81 418 PHE A C 1
ATOM 3336 O O . PHE A 1 418 ? -18.174 -20.130 8.204 1.00 85.81 418 PHE A O 1
ATOM 3343 N N . SER A 1 419 ? -17.327 -19.073 6.413 1.00 80.38 419 SER A N 1
ATOM 3344 C CA . SER A 1 419 ? -16.983 -20.309 5.705 1.00 80.38 419 SER A CA 1
ATOM 3345 C C . SER A 1 419 ? -15.718 -20.986 6.265 1.00 80.38 419 SER A C 1
ATOM 3347 O O . SER A 1 419 ? -15.678 -22.216 6.331 1.00 80.38 419 SER A O 1
ATOM 3349 N N . PHE A 1 420 ? -14.751 -20.215 6.786 1.00 76.50 420 PHE A N 1
ATOM 3350 C CA . PHE A 1 420 ? -13.463 -20.734 7.280 1.00 76.50 420 PHE A CA 1
ATOM 3351 C C . PHE A 1 420 ? -13.282 -20.696 8.808 1.00 76.50 420 PHE A C 1
ATOM 3353 O O . PHE A 1 420 ? -12.452 -21.437 9.333 1.00 76.50 420 PHE A O 1
ATOM 3360 N N . TYR A 1 421 ? -14.048 -19.890 9.554 1.00 75.00 421 TYR A N 1
ATOM 3361 C CA . TYR A 1 421 ? -13.857 -19.745 11.005 1.00 75.00 421 TYR A CA 1
ATOM 3362 C C . TYR A 1 421 ? -14.004 -21.097 11.745 1.00 75.00 421 TYR A C 1
ATOM 3364 O O . TYR A 1 421 ? -15.030 -21.759 11.581 1.00 75.00 421 TYR A O 1
ATOM 3372 N N . PRO A 1 422 ? -13.046 -21.564 12.567 1.00 63.12 422 PRO A N 1
ATOM 3373 C CA . PRO A 1 422 ? -13.041 -22.939 13.075 1.00 63.12 422 PRO A CA 1
ATOM 3374 C C . PRO A 1 422 ? -14.326 -23.319 13.818 1.00 63.12 422 PRO A C 1
ATOM 3376 O O . PRO A 1 422 ? -14.734 -22.651 14.766 1.00 63.12 422 PRO A O 1
ATOM 3379 N N . ALA A 1 423 ? -14.957 -24.427 13.420 1.00 55.00 423 ALA A N 1
ATOM 3380 C CA . ALA A 1 423 ? -16.243 -24.864 13.970 1.00 55.00 423 ALA A CA 1
ATOM 3381 C C . ALA A 1 423 ? -16.182 -25.216 15.478 1.00 55.00 423 ALA A C 1
ATOM 3383 O O . ALA A 1 423 ? -17.197 -25.157 16.168 1.00 55.00 423 ALA A O 1
ATOM 3384 N N . SER A 1 424 ? -14.990 -25.516 16.004 1.00 47.12 424 SER A N 1
ATOM 3385 C CA . SER A 1 424 ? -14.705 -25.741 17.430 1.00 47.12 424 SER A CA 1
ATOM 3386 C C . SER A 1 424 ? -14.747 -24.464 18.282 1.00 47.12 424 SER A C 1
ATOM 3388 O O . SER A 1 424 ? -15.058 -24.528 19.467 1.00 47.12 424 SER A O 1
ATOM 3390 N N . SER A 1 425 ? -14.481 -23.296 17.691 1.00 49.75 425 SER A N 1
ATOM 3391 C CA . SER A 1 425 ? -14.535 -21.988 18.370 1.00 49.75 425 SER A CA 1
ATOM 3392 C C . SER A 1 425 ? -15.951 -21.402 18.400 1.00 49.75 425 SER A C 1
ATOM 3394 O O . SER A 1 425 ? -16.215 -20.406 19.067 1.00 49.75 425 SER A O 1
ATOM 3396 N N . ARG A 1 426 ? -16.895 -22.057 17.713 1.00 53.94 426 ARG A N 1
ATOM 3397 C CA . ARG A 1 426 ? -18.286 -21.624 17.549 1.00 53.94 426 ARG A CA 1
ATOM 3398 C C . ARG A 1 426 ? -19.213 -22.053 18.700 1.00 53.94 426 ARG A C 1
ATOM 3400 O O . ARG A 1 426 ? -20.411 -21.821 18.620 1.00 53.94 426 ARG A O 1
ATOM 3407 N N . HIS A 1 427 ? -18.686 -22.610 19.798 1.00 46.84 427 HIS A N 1
ATOM 3408 C CA . HIS A 1 427 ? -19.455 -22.831 21.039 1.00 46.84 427 HIS A CA 1
ATOM 3409 C C . HIS A 1 427 ? -20.008 -21.527 21.643 1.00 46.84 427 HIS A C 1
ATOM 3411 O O . HIS A 1 427 ? -21.028 -21.564 22.325 1.00 46.84 427 HIS A O 1
ATOM 3417 N N . ALA A 1 428 ? -19.400 -20.378 21.326 1.00 44.59 428 ALA A N 1
ATOM 3418 C CA . ALA A 1 428 ? -19.921 -19.054 21.667 1.00 44.59 428 ALA A CA 1
ATOM 3419 C C . ALA A 1 428 ? -21.306 -18.762 21.047 1.00 44.59 428 ALA A C 1
ATOM 3421 O O . ALA A 1 428 ? -22.059 -17.966 21.594 1.00 44.59 428 ALA A O 1
ATOM 3422 N N . LEU A 1 429 ? -21.691 -19.459 19.967 1.00 49.56 429 LEU A N 1
ATOM 3423 C CA . LEU A 1 429 ? -23.029 -19.367 19.368 1.00 49.56 429 LEU A CA 1
ATOM 3424 C C . LEU A 1 429 ? -24.135 -19.949 20.254 1.00 49.56 429 LEU A C 1
ATOM 3426 O O . LEU A 1 429 ? -25.302 -19.637 20.051 1.00 49.56 429 LEU A O 1
ATOM 3430 N N . LYS A 1 430 ? -23.788 -20.809 21.220 1.00 48.28 430 LYS A N 1
ATOM 3431 C CA . LYS A 1 430 ? -24.763 -21.362 22.165 1.00 48.28 430 LYS A CA 1
ATOM 3432 C C . LYS A 1 430 ? -25.309 -20.270 23.097 1.00 48.28 430 LYS A C 1
ATOM 3434 O O . LYS A 1 430 ? -26.488 -20.292 23.416 1.00 48.28 430 LYS A O 1
ATOM 3439 N N . VAL A 1 431 ? -24.480 -19.268 23.411 1.00 45.59 431 VAL A N 1
ATOM 3440 C CA . VAL A 1 431 ? -24.836 -18.105 24.243 1.00 45.59 431 VAL A CA 1
ATOM 3441 C C . VAL A 1 431 ? -25.848 -17.189 23.540 1.00 45.59 431 VAL A C 1
ATOM 3443 O O . VAL A 1 431 ? -26.692 -16.600 24.200 1.00 45.59 431 VAL A O 1
ATOM 3446 N N . LEU A 1 432 ? -25.849 -17.123 22.202 1.00 44.94 432 LEU A N 1
ATOM 3447 C CA . LEU A 1 432 ? -26.873 -16.390 21.436 1.00 44.94 432 LEU A CA 1
ATOM 3448 C C . LEU A 1 432 ? -28.266 -17.015 21.546 1.00 44.94 432 LEU A C 1
ATOM 3450 O O . LEU A 1 432 ? -29.256 -16.296 21.503 1.00 44.94 432 LEU A O 1
ATOM 3454 N N . ASN A 1 433 ? -28.332 -18.339 21.690 1.00 42.88 433 ASN A N 1
ATOM 3455 C CA . ASN A 1 433 ? -29.588 -19.062 21.878 1.00 42.88 433 ASN A CA 1
ATOM 3456 C C . ASN A 1 433 ? -30.137 -18.896 23.309 1.00 42.88 433 ASN A C 1
ATOM 3458 O O . ASN A 1 433 ? -31.324 -19.085 23.523 1.00 42.88 433 ASN A O 1
ATOM 3462 N N . GLU A 1 434 ? -29.276 -18.557 24.276 1.00 38.53 434 GLU A N 1
ATOM 3463 C CA . GLU A 1 434 ? -29.625 -18.339 25.691 1.00 38.53 434 GLU A CA 1
ATOM 3464 C C . GLU A 1 434 ? -29.894 -16.850 26.000 1.00 38.53 434 GLU A C 1
ATOM 3466 O O . GLU A 1 434 ? -30.692 -16.537 26.873 1.00 38.53 434 GLU A O 1
ATOM 3471 N N . ALA A 1 435 ? -29.297 -15.915 25.250 1.00 40.69 435 ALA A N 1
ATOM 3472 C CA . ALA A 1 435 ? -29.534 -14.470 25.376 1.00 40.69 435 ALA A CA 1
ATOM 3473 C C . ALA A 1 435 ? -30.831 -13.985 24.691 1.00 40.69 435 ALA A C 1
ATOM 3475 O O . ALA A 1 435 ? -31.129 -12.791 24.692 1.00 40.69 435 ALA A O 1
ATOM 3476 N N . GLN A 1 436 ? -31.589 -14.896 24.076 1.00 44.62 436 GLN A N 1
ATOM 3477 C CA . GLN A 1 436 ? -32.796 -14.582 23.312 1.00 44.62 436 GLN A CA 1
ATOM 3478 C C . GLN A 1 436 ? -34.056 -14.446 24.185 1.00 44.62 436 GLN A C 1
ATOM 3480 O O . GLN A 1 436 ? -35.073 -13.963 23.690 1.00 44.62 436 GLN A O 1
ATOM 3485 N N . ASP A 1 437 ? -33.984 -14.798 25.471 1.00 38.59 437 ASP A N 1
ATOM 3486 C CA . ASP A 1 437 ? -35.141 -14.727 26.371 1.00 38.59 437 ASP A CA 1
ATOM 3487 C C . ASP A 1 437 ? -35.499 -13.293 26.823 1.00 38.59 437 ASP A C 1
ATOM 3489 O O . ASP A 1 437 ? -36.592 -13.100 27.347 1.00 38.59 437 ASP A O 1
ATOM 3493 N N . ASP A 1 438 ? -34.672 -12.270 26.534 1.00 40.25 438 ASP A N 1
ATOM 3494 C CA . ASP A 1 438 ? -34.898 -10.887 27.014 1.00 40.25 438 ASP A CA 1
ATOM 3495 C C . ASP A 1 438 ? -34.793 -9.758 25.949 1.00 40.25 438 ASP A C 1
ATOM 3497 O O . ASP A 1 438 ? -34.895 -8.576 26.286 1.00 40.25 438 ASP A O 1
ATOM 3501 N N . GLY A 1 439 ? -34.628 -10.056 24.649 1.00 44.91 439 GLY A N 1
ATOM 3502 C CA . GLY A 1 439 ? -34.369 -9.027 23.619 1.00 44.91 439 GLY A CA 1
ATOM 3503 C C . GLY A 1 439 ? -35.252 -9.092 22.367 1.00 44.91 439 GLY A C 1
ATOM 3504 O O . GLY A 1 439 ? -35.252 -10.087 21.644 1.00 44.91 439 GLY A O 1
ATOM 3505 N N . LYS A 1 440 ? -35.947 -7.992 22.028 1.00 44.59 440 LYS A N 1
ATOM 3506 C CA . LYS A 1 440 ? -36.579 -7.815 20.704 1.00 44.59 440 LYS A CA 1
ATOM 3507 C C . LYS A 1 440 ? -35.492 -7.678 19.628 1.00 44.59 440 LYS A C 1
ATOM 3509 O O . LYS A 1 440 ? -34.850 -6.636 19.531 1.00 44.59 440 LYS A O 1
ATOM 3514 N N . LEU A 1 441 ? -35.310 -8.714 18.809 1.00 53.69 441 LEU A N 1
ATOM 3515 C CA . LEU A 1 441 ? -34.519 -8.643 17.575 1.00 53.69 441 LEU A CA 1
ATOM 3516 C C . LEU A 1 441 ? -35.082 -7.559 16.639 1.00 53.69 441 LEU A C 1
ATOM 3518 O O . LEU A 1 441 ? -36.298 -7.364 16.566 1.00 53.69 441 LEU A O 1
ATOM 3522 N N . SER A 1 442 ? -34.197 -6.843 15.938 1.00 55.91 442 SER A N 1
ATOM 3523 C CA . SER A 1 442 ? -34.605 -5.810 14.980 1.00 55.91 442 SER A CA 1
ATOM 3524 C C . SER A 1 442 ? -35.401 -6.433 13.822 1.00 55.91 442 SER A C 1
ATOM 3526 O O . SER A 1 442 ? -35.169 -7.580 13.439 1.00 55.91 442 SER A O 1
ATOM 3528 N N . VAL A 1 443 ? -36.341 -5.670 13.252 1.00 57.75 443 VAL A N 1
ATOM 3529 C CA . VAL A 1 443 ? -37.282 -6.121 12.201 1.00 57.75 443 VAL A CA 1
ATOM 3530 C C . VAL A 1 443 ? -36.570 -6.617 10.927 1.00 57.75 443 VAL A C 1
ATOM 3532 O O . VAL A 1 443 ? -37.162 -7.343 10.135 1.00 57.75 443 VAL A O 1
ATOM 3535 N N . ASN A 1 444 ? -35.292 -6.275 10.751 1.00 69.06 444 ASN A N 1
ATOM 3536 C CA . ASN A 1 444 ? -34.535 -6.500 9.521 1.00 69.06 444 ASN A CA 1
ATOM 3537 C C . ASN A 1 444 ? -33.652 -7.760 9.539 1.00 69.06 444 ASN A C 1
ATOM 3539 O O . ASN A 1 444 ? -33.025 -8.050 8.519 1.00 69.06 444 ASN A O 1
ATOM 3543 N N . VAL A 1 445 ? -33.579 -8.495 10.655 1.00 75.81 445 VAL A N 1
ATOM 3544 C CA . VAL A 1 445 ? -32.712 -9.679 10.802 1.00 75.81 445 VAL A CA 1
ATOM 3545 C C . VAL A 1 445 ? -33.476 -10.969 10.489 1.00 75.81 445 VAL A C 1
ATOM 3547 O O . VAL A 1 445 ? -34.480 -11.273 11.136 1.00 75.81 445 VAL A O 1
ATOM 3550 N N . ASP A 1 446 ? -32.963 -11.786 9.562 1.00 76.38 446 ASP A N 1
ATOM 3551 C CA . ASP A 1 446 ? -33.477 -13.141 9.310 1.00 76.38 446 ASP A CA 1
ATOM 3552 C C . ASP A 1 446 ? -33.072 -14.107 10.437 1.00 76.38 446 ASP A C 1
ATOM 3554 O O . ASP A 1 446 ? -32.115 -14.884 10.346 1.00 76.38 446 ASP A O 1
ATOM 3558 N N . ALA A 1 447 ? -33.833 -14.064 11.531 1.00 71.19 447 ALA A N 1
ATOM 3559 C CA . ALA A 1 447 ? -33.616 -14.919 12.690 1.00 71.19 447 ALA A CA 1
ATOM 3560 C C . ALA A 1 447 ? -33.735 -16.418 12.349 1.00 71.19 447 ALA A C 1
ATOM 3562 O O . ALA A 1 447 ? -33.000 -17.234 12.907 1.00 71.19 447 ALA A O 1
ATOM 3563 N N . SER A 1 448 ? -34.616 -16.800 11.415 1.00 69.88 448 SER A N 1
ATOM 3564 C CA . SER A 1 448 ? -34.808 -18.206 11.030 1.00 69.88 448 SER A CA 1
ATOM 3565 C C . SER A 1 448 ? -33.608 -18.742 10.249 1.00 69.88 448 SER A C 1
ATOM 3567 O O . SER A 1 448 ? -33.086 -19.820 10.560 1.00 69.88 448 SER A O 1
ATOM 3569 N N . GLY A 1 449 ? -33.121 -17.976 9.269 1.00 72.81 449 GLY A N 1
ATOM 3570 C CA . GLY A 1 449 ? -31.898 -18.279 8.531 1.00 72.81 449 GLY A CA 1
ATOM 3571 C C . GLY A 1 449 ? -30.685 -18.369 9.452 1.00 72.81 449 GLY A C 1
ATOM 3572 O O . GLY A 1 449 ? -29.917 -19.333 9.363 1.00 72.81 449 GLY A O 1
ATOM 3573 N N . MET A 1 450 ? -30.569 -17.438 10.403 1.00 76.06 450 MET A N 1
ATOM 3574 C CA . MET A 1 450 ? -29.496 -17.422 11.396 1.00 76.06 450 MET A CA 1
ATOM 3575 C C . MET A 1 450 ? -29.501 -18.670 12.283 1.00 76.06 450 MET A C 1
ATOM 3577 O O . MET A 1 450 ? -28.475 -19.345 12.399 1.00 76.06 450 MET A O 1
ATOM 3581 N N . ILE A 1 451 ? -30.647 -19.033 12.866 1.00 70.69 451 ILE A N 1
ATOM 3582 C CA . ILE A 1 451 ? -30.771 -20.228 13.717 1.00 70.69 451 ILE A CA 1
ATOM 3583 C C . ILE A 1 451 ? -30.414 -21.488 12.922 1.00 70.69 451 ILE A C 1
ATOM 3585 O O . ILE A 1 451 ? -29.620 -22.313 13.380 1.00 70.69 451 ILE A O 1
ATOM 3589 N N . ASN A 1 452 ? -30.930 -21.622 11.697 1.00 73.50 452 ASN A N 1
ATOM 3590 C CA . ASN A 1 452 ? -30.618 -22.754 10.825 1.00 73.50 452 ASN A CA 1
ATOM 3591 C C . ASN A 1 452 ? -29.125 -22.826 10.475 1.00 73.50 452 ASN A C 1
ATOM 3593 O O . ASN A 1 452 ? -28.543 -23.915 10.432 1.00 73.50 452 ASN A O 1
ATOM 3597 N N . PHE A 1 453 ? -28.491 -21.679 10.235 1.00 77.88 453 PHE A N 1
ATOM 3598 C CA . PHE A 1 453 ? -27.061 -21.581 9.965 1.00 77.88 453 PHE A CA 1
ATOM 3599 C C . PHE A 1 453 ? -26.219 -22.018 11.170 1.00 77.88 453 PHE A C 1
ATOM 3601 O O . PHE A 1 453 ? -25.313 -22.849 11.026 1.00 77.88 453 PHE A O 1
ATOM 3608 N N . VAL A 1 454 ? -26.549 -21.518 12.363 1.00 72.38 454 VAL A N 1
ATOM 3609 C CA . VAL A 1 454 ? -25.896 -21.891 13.624 1.00 72.38 454 VAL A CA 1
ATOM 3610 C C . VAL A 1 454 ? -26.084 -23.385 13.902 1.00 72.38 454 VAL A C 1
ATOM 3612 O O . VAL A 1 454 ? -25.105 -24.090 14.151 1.00 72.38 454 VAL A O 1
ATOM 3615 N N . ALA A 1 455 ? -27.303 -23.910 13.767 1.00 68.81 455 ALA A N 1
ATOM 3616 C CA . ALA A 1 455 ? -27.614 -25.318 14.002 1.00 68.81 455 ALA A CA 1
ATOM 3617 C C . ALA A 1 455 ? -26.850 -26.260 13.052 1.00 68.81 455 ALA A C 1
ATOM 3619 O O . ALA A 1 455 ? -26.222 -27.226 13.499 1.00 68.81 455 ALA A O 1
ATOM 3620 N N . LYS A 1 456 ? -26.828 -25.961 11.742 1.00 72.50 456 LYS A N 1
ATOM 3621 C CA . LYS A 1 456 ? -26.039 -26.721 10.748 1.00 72.50 456 LYS A CA 1
ATOM 3622 C C . LYS A 1 456 ? -24.551 -26.716 11.090 1.00 72.50 456 LYS A C 1
ATOM 3624 O O . LYS A 1 456 ? -23.870 -27.737 10.982 1.00 72.50 456 LYS A O 1
ATOM 3629 N N . THR A 1 457 ? -24.060 -25.566 11.524 1.00 67.19 457 THR A N 1
ATOM 3630 C CA . THR A 1 457 ? -22.662 -25.352 11.879 1.00 67.19 457 THR A CA 1
ATOM 3631 C C . THR A 1 457 ? -22.246 -26.145 13.121 1.00 67.19 457 THR A C 1
ATOM 3633 O O . THR A 1 457 ? -21.212 -26.816 13.096 1.00 67.19 457 THR A O 1
ATOM 3636 N N . VAL A 1 458 ? -23.052 -26.115 14.187 1.00 65.44 458 VAL A N 1
ATOM 3637 C CA . VAL A 1 458 ? -22.812 -26.882 15.422 1.00 65.44 458 VAL A CA 1
ATOM 3638 C C . VAL A 1 458 ? -22.863 -28.386 15.141 1.00 65.44 458 VAL A C 1
ATOM 3640 O O . VAL A 1 458 ? -22.012 -29.137 15.611 1.00 65.44 458 VAL A O 1
ATOM 3643 N N . LYS A 1 459 ? -23.794 -28.846 14.296 1.00 62.12 459 LYS A N 1
ATOM 3644 C CA . LYS A 1 459 ? -23.859 -30.260 13.897 1.00 62.12 459 LYS A CA 1
ATOM 3645 C C . LYS A 1 459 ? -22.580 -30.716 13.180 1.00 62.12 459 LYS A C 1
ATOM 3647 O O . LYS A 1 459 ? -22.065 -31.795 13.465 1.00 62.12 459 LYS A O 1
ATOM 3652 N N . LYS A 1 460 ? -22.028 -29.883 12.288 1.00 62.62 460 LYS A N 1
ATOM 3653 C CA . LYS A 1 460 ? -20.770 -30.166 11.573 1.00 62.62 460 LYS A CA 1
ATOM 3654 C C . LYS A 1 460 ? -19.556 -30.203 12.513 1.00 62.62 460 LYS A C 1
ATOM 3656 O O . LYS A 1 460 ? -18.674 -31.038 12.316 1.00 62.62 460 LYS A O 1
ATOM 3661 N N . SER A 1 461 ? -19.507 -29.345 13.539 1.00 58.25 461 SER A N 1
ATOM 3662 C CA . SER A 1 461 ? -18.412 -29.354 14.523 1.00 58.25 461 SER A CA 1
ATOM 3663 C C . SER A 1 461 ? -18.436 -30.598 15.411 1.00 58.25 461 SER A C 1
ATOM 3665 O O . SER A 1 461 ? -17.390 -31.214 15.612 1.00 58.25 461 SER A O 1
ATOM 3667 N N . MET A 1 462 ? -19.618 -31.019 15.874 1.00 57.94 462 MET A N 1
ATOM 3668 C CA . MET A 1 462 ? -19.775 -32.234 16.680 1.00 57.94 462 MET A CA 1
ATOM 3669 C C . MET A 1 462 ? -19.332 -33.489 15.920 1.00 57.94 462 MET A C 1
ATOM 3671 O O . MET A 1 462 ? -18.602 -34.306 16.475 1.00 57.94 462 MET A O 1
ATOM 3675 N N . LEU A 1 463 ? -19.689 -33.599 14.635 1.00 56.78 463 LEU A N 1
ATOM 3676 C CA . LEU A 1 463 ? -19.256 -34.701 13.766 1.00 56.78 463 LEU A CA 1
ATOM 3677 C C . LEU A 1 463 ? -17.736 -34.702 13.532 1.00 56.78 463 LEU A C 1
ATOM 3679 O O . LEU A 1 463 ? -17.099 -35.751 13.557 1.00 56.78 463 LEU A O 1
ATOM 3683 N N . SER A 1 464 ? -17.123 -33.528 13.344 1.00 57.00 464 SER A N 1
ATOM 3684 C CA . SER A 1 464 ? -15.665 -33.428 13.188 1.00 57.00 464 SER A CA 1
ATOM 3685 C C . SER A 1 464 ? -14.911 -33.777 14.474 1.00 57.00 464 SER A C 1
ATOM 3687 O O . SER A 1 464 ? -13.819 -34.341 14.397 1.00 57.00 464 SER A O 1
ATOM 3689 N N . ASN A 1 465 ? -15.457 -33.426 15.640 1.00 55.47 465 ASN A N 1
ATOM 3690 C CA . ASN A 1 465 ? -14.855 -33.752 16.930 1.00 55.47 465 ASN A CA 1
ATOM 3691 C C . ASN A 1 465 ? -15.026 -35.237 17.271 1.00 55.47 465 ASN A C 1
ATOM 3693 O O . ASN A 1 465 ? -14.087 -35.824 17.803 1.00 55.47 465 ASN A O 1
ATOM 3697 N N . SER A 1 466 ? -16.155 -35.867 16.914 1.00 57.53 466 SER A N 1
ATOM 3698 C CA . SER A 1 466 ? -16.321 -37.318 17.084 1.00 57.53 466 SER A CA 1
ATOM 3699 C C . SER A 1 466 ? -15.366 -38.098 16.179 1.00 57.53 466 SER A C 1
ATOM 3701 O O . SER A 1 466 ? -14.711 -39.011 16.658 1.00 57.53 466 SER A O 1
ATOM 3703 N N . ALA A 1 467 ? -15.181 -37.678 14.923 1.00 55.94 467 ALA A N 1
ATOM 3704 C CA . ALA A 1 467 ? -14.226 -38.306 14.006 1.00 55.94 467 ALA A CA 1
ATOM 3705 C C . ALA A 1 467 ? -12.762 -38.150 14.465 1.00 55.94 467 ALA A C 1
ATOM 3707 O O . ALA A 1 467 ? -11.954 -39.066 14.316 1.00 55.94 467 ALA A O 1
ATOM 3708 N N . LYS A 1 468 ? -12.399 -37.000 15.057 1.00 55.09 468 LYS A N 1
ATOM 3709 C CA . LYS A 1 468 ? -11.079 -36.813 15.687 1.00 55.09 468 LYS A CA 1
ATOM 3710 C C . LYS A 1 468 ? -10.911 -37.685 16.931 1.00 55.09 468 LYS A C 1
ATOM 3712 O O . LYS A 1 468 ? -9.832 -38.238 17.117 1.00 55.09 468 LYS A O 1
ATOM 3717 N N . LYS A 1 469 ? -11.958 -37.822 17.749 1.00 46.84 469 LYS A N 1
ATOM 3718 C CA . LYS A 1 469 ? -11.963 -38.680 18.940 1.00 46.84 469 LYS A CA 1
ATOM 3719 C C . LYS A 1 469 ? -11.842 -40.163 18.567 1.00 46.84 469 LYS A C 1
ATOM 3721 O O . LYS A 1 469 ? -10.967 -40.828 19.099 1.00 46.84 469 LYS A O 1
ATOM 3726 N N . GLU A 1 470 ? -12.594 -40.638 17.574 1.00 51.84 470 GLU A N 1
ATOM 3727 C CA . GLU A 1 470 ? -12.474 -42.006 17.042 1.00 51.84 470 GLU A CA 1
ATOM 3728 C C . GLU A 1 470 ? -11.088 -42.283 16.440 1.00 51.84 470 GLU A C 1
ATOM 3730 O O . GLU A 1 470 ? -10.558 -43.381 16.592 1.00 51.84 470 GLU A O 1
ATOM 3735 N N . ASN A 1 471 ? -10.462 -41.300 15.783 1.00 45.62 471 ASN A N 1
ATOM 3736 C CA . ASN A 1 471 ? -9.089 -41.443 15.288 1.00 45.62 471 ASN A CA 1
ATOM 3737 C C . ASN A 1 471 ? -8.043 -41.448 16.415 1.00 45.62 471 ASN A C 1
ATOM 3739 O O . ASN A 1 471 ? -7.081 -42.204 16.329 1.00 45.62 471 ASN A O 1
ATOM 3743 N N . LEU A 1 472 ? -8.215 -40.649 17.473 1.00 46.31 472 LEU A N 1
ATOM 3744 C CA . LEU A 1 472 ? -7.330 -40.662 18.649 1.00 46.31 472 LEU A CA 1
ATOM 3745 C C . LEU A 1 472 ? -7.465 -41.965 19.453 1.00 46.31 472 LEU A C 1
ATOM 3747 O O . LEU A 1 472 ? -6.458 -42.525 19.884 1.00 46.31 472 LEU A O 1
ATOM 3751 N N . GLU A 1 473 ? -8.686 -42.491 19.576 1.00 51.47 473 GLU A N 1
ATOM 3752 C CA . GLU A 1 473 ? -8.971 -43.790 20.196 1.00 51.47 473 GLU A CA 1
ATOM 3753 C C . GLU A 1 473 ? -8.428 -44.958 19.351 1.00 51.47 473 GLU A C 1
ATOM 3755 O O . GLU A 1 473 ? -7.880 -45.908 19.907 1.00 51.47 473 GLU A O 1
ATOM 3760 N N . ARG A 1 474 ? -8.462 -44.869 18.010 1.00 50.09 474 ARG A N 1
ATOM 3761 C CA . ARG A 1 474 ? -7.808 -45.849 17.113 1.00 50.09 474 ARG A CA 1
ATOM 3762 C C . ARG A 1 474 ? -6.280 -45.830 17.176 1.00 50.09 474 ARG A C 1
ATOM 3764 O O . ARG A 1 474 ? -5.666 -46.860 16.921 1.00 50.09 474 ARG A O 1
ATOM 3771 N N . VAL A 1 475 ? -5.669 -44.685 17.481 1.00 49.59 475 VAL A N 1
ATOM 3772 C CA . VAL A 1 475 ? -4.203 -44.521 17.572 1.00 49.59 475 VAL A CA 1
ATOM 3773 C C . VAL A 1 475 ? -3.686 -44.751 19.007 1.00 49.59 475 VAL A C 1
ATOM 3775 O O . VAL A 1 475 ? -2.486 -44.699 19.255 1.00 49.59 475 VAL A O 1
ATOM 3778 N N . GLY A 1 476 ? -4.565 -45.090 19.958 1.00 39.22 476 GLY A N 1
ATOM 3779 C CA . GLY A 1 476 ? -4.172 -45.537 21.299 1.00 39.22 476 GLY A CA 1
ATOM 3780 C C . GLY A 1 476 ? -3.655 -44.436 22.231 1.00 39.22 476 GLY A C 1
ATOM 3781 O O . GLY A 1 476 ? -3.028 -44.746 23.241 1.00 39.22 476 GLY A O 1
ATOM 3782 N N . MET A 1 477 ? -3.914 -43.157 21.938 1.00 42.09 477 MET A N 1
ATOM 3783 C CA . MET A 1 477 ? -3.625 -42.068 22.878 1.00 42.09 477 MET A CA 1
ATOM 3784 C C . MET A 1 477 ? -4.857 -41.785 23.741 1.00 42.09 477 MET A C 1
ATOM 3786 O O . MET A 1 477 ? -5.721 -40.988 23.381 1.00 42.09 477 MET A O 1
ATOM 3790 N N . VAL A 1 478 ? -4.925 -42.445 24.899 1.00 36.19 478 VAL A N 1
ATOM 3791 C CA . VAL A 1 478 ? -5.874 -42.103 25.966 1.00 36.19 478 VAL A CA 1
ATOM 3792 C C . VAL A 1 478 ? -5.422 -40.786 26.599 1.00 36.19 478 VAL A C 1
ATOM 3794 O O . VAL A 1 478 ? -4.353 -40.718 27.204 1.00 36.19 478 VAL A O 1
ATOM 3797 N N . VAL A 1 479 ? -6.223 -39.732 26.447 1.00 36.38 479 VAL A N 1
ATOM 3798 C CA . VAL A 1 479 ? -6.072 -38.495 27.224 1.00 36.38 479 VAL A CA 1
ATOM 3799 C C . VAL A 1 479 ? -6.647 -38.774 28.613 1.00 36.38 479 VAL A C 1
ATOM 3801 O O . VAL A 1 479 ? -7.853 -38.969 28.743 1.00 36.38 479 VAL A O 1
ATOM 3804 N N . LEU A 1 480 ? -5.775 -38.869 29.618 1.00 29.89 480 LEU A N 1
ATOM 3805 C CA . LEU A 1 480 ? -6.162 -38.851 31.031 1.00 29.89 480 LEU A CA 1
ATOM 3806 C C . LEU A 1 480 ? -6.559 -37.417 31.412 1.00 29.89 480 LEU A C 1
ATOM 3808 O O . LEU A 1 480 ? -5.906 -36.472 30.967 1.00 29.89 480 LEU A O 1
ATOM 3812 N N . GLU A 1 481 ? -7.664 -37.317 32.155 1.00 34.09 481 GLU A N 1
ATOM 3813 C CA . GLU A 1 481 ? -8.418 -36.100 32.512 1.00 34.09 481 GLU A CA 1
ATOM 3814 C C . GLU A 1 481 ? -7.603 -34.956 33.126 1.00 34.09 481 GLU A C 1
ATOM 3816 O O . GLU A 1 481 ? -6.676 -35.226 33.927 1.00 34.09 481 GLU A O 1
#

Solvent-accessible surface area (backbone atoms only — not comparable to full-atom values): 26984 Å² total; per-residue (Å²): 112,61,65,61,53,50,50,51,52,52,54,50,54,64,52,49,77,76,43,98,62,84,60,84,60,80,64,76,78,51,59,68,74,36,34,62,46,64,58,61,65,72,69,48,92,82,63,61,58,69,58,53,36,50,52,51,48,51,48,39,52,50,51,53,50,42,62,76,64,38,90,44,72,64,53,28,49,56,43,43,60,40,45,41,56,59,55,56,62,48,45,50,51,52,54,54,50,54,54,69,46,69,53,49,62,89,39,77,65,11,45,41,50,51,49,38,55,42,50,55,59,58,42,57,76,74,54,72,83,78,41,62,70,29,49,53,53,42,52,55,48,33,51,38,66,68,57,38,80,83,52,54,75,45,67,68,53,43,37,48,32,55,50,52,48,37,60,73,68,26,56,83,74,68,39,57,66,61,52,46,45,56,52,35,52,52,40,53,47,41,61,44,94,64,67,50,75,88,65,40,39,54,48,44,42,57,40,33,50,74,73,75,41,79,76,78,75,81,75,66,86,67,89,58,96,61,94,71,80,75,58,55,68,67,33,51,43,42,31,37,48,51,53,36,37,47,56,65,37,81,92,55,33,66,81,40,72,52,56,44,51,48,48,50,55,53,47,69,68,48,73,80,53,92,51,77,87,41,46,50,51,50,44,46,37,52,27,50,41,34,47,68,35,72,66,47,22,66,74,46,40,57,58,42,48,46,43,57,73,43,84,86,52,56,63,68,41,28,23,45,29,47,39,23,52,35,48,19,21,63,70,68,33,51,57,54,39,17,47,48,67,44,67,88,58,86,68,58,65,65,58,38,36,52,54,54,48,48,61,38,57,73,26,48,80,42,91,49,58,65,40,12,24,27,23,46,51,28,52,52,49,44,41,65,77,64,70,54,89,51,48,66,59,55,47,51,54,49,51,45,59,37,23,74,83,51,46,72,67,41,40,54,50,45,57,52,48,68,73,67,57,60,52,82,73,48,63,46,58,57,55,60,71,65,59,54,86,82,54,88,76,65,96,54,45,44,59,68,61,47,52,54,51,52,51,55,44,51,54,53,27,54,52,54,52,49,54,51,48,55,52,37,60,73,68,67,60,81,82,80,134

Secondary st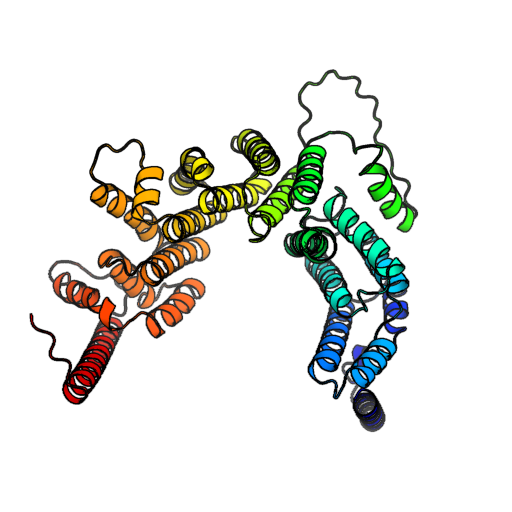ructure (DSSP, 8-state):
-HHHHHHHHHHHHHHHTTS-S---TTTTSS-TTSTTHHHHHHH-TT--HHHHHHHHHHHHHHHHHHHHH-SSHHHHHHHHHHH---HHHHHHHHHHHHHH--S-TTSHHHHHHHHHHHHHHHHGGGS-TT-HHHHHHHHHHHHHHHH-TTS---HHHHHHHHHHHIIIIITTTT-HHHHHHHHHHHHHHTTSSSPPTTTHHHHHHHHHHHTT--------------S-PPPPHHHHHHHHHHHHHHHH-TTT-S--HHHHHHHHHHHHHHTT---HHHHHHHHHHHHHHHHH-HHHHHHHHHHHHHHHHSTT--HHHHHHHHHHHHHHHHHH-HHHHHHHH-TT--S-HHHHHHHHHHHHHTTTT-SSHHHHHHHHHHHHHHHHHH----HHHHHHHHHHHHBTT--HHHHHHHHHHHHHS-TTGGGGHHHHHHGGGS----TTB-HHHHHHHHHHHHHHHHHHHHHHHHHHHHTT-----

Mean predicted aligned error: 11.73 Å

Foldseek 3Di:
DVVVVVVVLVVVLVVVVVDPDCDVPLVNPQPQQAQCSLVVVVPCPPDDLVSLLVSLLVLLVQLVVQCVPPPDPVSNVVSLPRRHDALQVLLVSLLLLQLVQQDACVDPVNVSSVSNSLSSLSSSVSHDLVPPVSVVSLLVSLLLQLQALRGHDDLRSVLSSLVVNCVSPPVVVVNLVVSLLVLLVSLVQLQDPDHDPPRRVVSNQVSCVSVVDGPPPPPPVPPPPPVDDGRDLSSLQSSLSSLLSQCPPPSRVPCDPSNVVSLCVSCVVPLPPPDPSCLLSSLLSLLSQLLSDVVSLLPRLCSLVCLCPDPPRDLSSVLSSLLSLLSNCLRVNLLSSLCSNCVPDPDDSVVSSVVNLVSLLVQCPPLDQSSVLSSLVSLLSNCQRVVDQDLSNVVSLLQLLQFQSNDPNSNVVSVVSLVPPDLVSLPSVVVVVVVPPPDDRDPRGPPVVSVVSSVVSNVVNVVVVVVVVVVCVVVPDDDDD

Sequence (481 aa):
MLTNLRELCNAAQAKSVVTSMTPCADFVSYNILDRRNYAEMRHSSNNNLYVIAGRIYIWRSLCEYCQLNAVDEADRFDSLHALLPNMVDFVDFVYSSLATWTASANSVQGVLEECIIFQLCLLTRSFDQTDRVGMKKWQNTLETIISTRDLPNSEKVLEFAVYELFDLFYAKEKNVEEFLEWCCYRINSFFTPDLNETEELPLARALLAKLGVEYAMSCGSVIENDSSYEPKSHNIQRALLLLRALMRNSSTAKVTTFLRTAFDQVVDTYCTTLDPMIWTSLSEVIGIGITIDGQIARERIHVLRSAIEVEGAPIRVKALALTSIAACAILRSYTTTAQLYYPEIVDNCIVKGQMLLQVFEGFIFSEDAELSFAAVESIGKILYYRCLRFPSALAGLLLRYFDSSCQPYPYTFLNYFFSFYPASSRHALKVLNEAQDDGKLSVNVDASGMINFVAKTVKKSMLSNSAKKENLERVGMVVLE

Nearest PDB structures (foldseek):
  8j07-assembly1_t  TM=4.405E-01  e=4.896E-02  Homo sapiens
  2jkr-assembly1_B  TM=2.833E-01  e=9.704E-03  Homo sapiens
  6qh7-assembly1_B  TM=3.387E-01  e=1.868E-02  Homo sapiens
  2bku-assembly2_D  TM=4.068E-01  e=1.100E-01  Saccharomyces cerevisiae
  3nd2-assembly1_A  TM=3.903E-01  e=3.773E-01  Saccharomyces cerevisiae

Radius of gyration: 28.08 Å; Cα contacts (8 Å, |Δi|>4): 481; chains: 1; bounding box: 62×85×82 Å

InterPro domains:
  IPR025977 Nuclear condensin complex subunit 3, C-terminal domain [PF12719] (239-469)
  IPR027165 Condensin complex subunit 3 [PTHR14418] (55-464)

pLDDT: mean 79.26, std 17.25, range [29.89, 97.12]

Organism: Brugia malayi (NCBI:txid6279)